Protein AF-Q0CFZ2-F1 (afdb_monomer)

Organism: Aspergillus terreus (strain NIH 2624 / FGSC A1156) (NCBI:txid341663)

Mean predicted aligned error: 13.37 Å

Solvent-accessible surface area (backbone atoms only — not comparable to full-atom values): 23512 Å² total; per-residue (Å²): 111,75,92,44,66,89,36,68,71,41,42,53,51,52,52,50,45,53,40,46,52,30,55,31,36,41,37,20,57,52,35,59,76,44,50,92,50,39,31,81,88,37,45,64,47,29,58,69,23,61,54,40,36,28,55,53,48,44,62,70,30,36,32,71,95,56,59,82,68,48,55,61,64,70,90,85,50,93,62,78,41,57,69,57,46,47,46,63,72,59,57,85,86,73,94,75,72,62,42,49,95,50,64,80,37,67,29,39,50,49,46,51,51,53,39,51,52,37,27,72,74,65,32,64,65,53,24,51,52,52,51,49,53,40,50,38,54,45,62,39,56,44,30,50,36,72,29,62,45,49,70,33,66,56,27,55,40,91,86,77,64,43,60,27,29,34,42,54,39,40,71,63,56,39,53,49,53,64,68,56,72,76,62,95,62,66,41,58,46,71,57,40,69,41,41,48,80,64,82,50,34,67,40,66,88,68,74,90,72,40,80,58,48,52,40,62,71,50,68,80,73,66,51,50,72,68,56,50,49,48,54,42,52,51,49,48,51,58,70,70,42,90,85,57,71,79,74,68,76,79,66,72,68,82,47,46,79,50,77,76,92,79,86,80,83,76,94,78,71,79,90,74,80,62,73,89,76,54,50,66,70,54,34,56,67,51,44,53,61,48,51,52,52,45,51,47,53,53,50,47,51,56,51,53,53,46,67,76,53,70,64,96,59,87,86,86,59,82,99,51,86,76,78,76,79,94,67,97,67,89,76,52,72,74,54,62,56,46,53,61,51,45,52,53,45,51,55,53,46,52,52,39,50,52,46,40,49,53,50,52,53,48,52,52,49,49,50,51,49,54,55,49,69,74,54,81,84,81,90,81,88,83,87,90,83,86,90,82,88,88,81,86,136

Secondary structure (DSSP, 8-state):
--TTTT-HHHHHHHHHHHHHHHHHHHHHHHHHHTGGGB-GGGHHHHHHT-S-SSHHHHHHHB-GGG-S-EE--STT-S--SHHHHHHHHH-SS-SS---TTTTT-HHHHHHHHHHHHHHHHHHHHHHHHHHHHHHHHHHHH--EEE--BTTBSSPBPTTT-PBEEEEEE-HHHHHHHHHH---SSPBPGGGGGGS-SS--EEPPS--TT----B----HHHH--HHHHHHHHHHHHHHHH-SS-------------TT---S----TT----S-GGG--HHHHHHHHHHHHHHHHHHHHHHHHHHHHHS--SSS---SS-PPPPP-------HHHHHHHHHHHHHHHHHHHHHHHHHHHHHHHHHHHHHHHHHH-------------------

Structure (mmCIF, N/CA/C/O backbone):
data_AF-Q0CFZ2-F1
#
_entry.id   AF-Q0CFZ2-F1
#
loop_
_atom_site.group_PDB
_atom_site.id
_atom_site.type_symbol
_atom_site.label_atom_id
_atom_site.label_alt_id
_atom_site.label_comp_id
_atom_site.label_asym_id
_atom_site.label_entity_id
_atom_site.label_seq_id
_atom_site.pdbx_PDB_ins_code
_atom_site.Cartn_x
_atom_site.Cartn_y
_atom_site.Cartn_z
_atom_site.occupancy
_atom_site.B_iso_or_equiv
_atom_site.auth_seq_id
_atom_site.auth_comp_id
_atom_site.auth_asym_id
_atom_site.auth_atom_id
_atom_site.pdbx_PDB_model_num
ATOM 1 N N . MET A 1 1 ? -4.406 -16.311 -16.144 1.00 81.38 1 MET A N 1
ATOM 2 C CA . MET A 1 1 ? -2.931 -16.404 -15.990 1.00 81.38 1 MET A CA 1
ATOM 3 C C . MET A 1 1 ? -2.315 -17.498 -16.857 1.00 81.38 1 MET A C 1
ATOM 5 O O . MET A 1 1 ? -1.377 -17.180 -17.567 1.00 81.38 1 MET A O 1
ATOM 9 N N . THR A 1 2 ? -2.810 -18.742 -16.840 1.00 87.69 2 THR A N 1
ATOM 10 C CA . THR A 1 2 ? -2.217 -19.867 -17.602 1.00 87.69 2 THR A CA 1
ATOM 11 C C . THR A 1 2 ? -2.155 -19.627 -19.114 1.00 87.69 2 THR A C 1
ATOM 13 O O . THR A 1 2 ? -1.119 -19.874 -19.722 1.00 87.69 2 THR A O 1
ATOM 16 N N . GLU A 1 3 ? -3.223 -19.075 -19.702 1.00 89.19 3 GLU A N 1
ATOM 17 C CA . GLU A 1 3 ? -3.295 -18.750 -21.138 1.00 89.19 3 GLU A CA 1
ATOM 18 C C . GLU A 1 3 ? -2.171 -17.804 -21.594 1.00 89.19 3 GLU A C 1
ATOM 20 O O . GLU A 1 3 ? -1.593 -17.987 -22.657 1.00 89.19 3 GLU A O 1
ATOM 25 N N . PHE A 1 4 ? -1.804 -16.836 -20.752 1.00 89.19 4 PHE A N 1
ATOM 26 C CA . PHE A 1 4 ? -0.800 -15.813 -21.060 1.00 89.19 4 PHE A CA 1
ATOM 27 C C . PHE A 1 4 ? 0.574 -16.132 -20.451 1.00 89.19 4 PHE A C 1
ATOM 29 O O . PHE A 1 4 ? 1.389 -15.239 -20.228 1.00 89.19 4 PHE A O 1
ATOM 36 N N . SER A 1 5 ? 0.834 -17.402 -20.124 1.00 86.50 5 SER A N 1
ATOM 37 C CA . SER A 1 5 ? 2.045 -17.818 -19.400 1.00 86.50 5 SER A CA 1
ATOM 38 C C . SER A 1 5 ? 3.347 -17.644 -20.193 1.00 86.50 5 SER A C 1
ATOM 40 O O . SER A 1 5 ? 4.414 -17.598 -19.593 1.00 86.50 5 SER A O 1
ATOM 42 N N . SER A 1 6 ? 3.279 -17.504 -21.515 1.00 85.62 6 SER A N 1
ATOM 43 C CA . SER A 1 6 ? 4.440 -17.268 -22.380 1.00 85.62 6 SER A CA 1
ATOM 44 C C . SER A 1 6 ? 4.692 -15.789 -22.698 1.00 85.62 6 SER A C 1
ATOM 46 O O . SER A 1 6 ? 5.636 -15.484 -23.425 1.00 85.62 6 SER A O 1
ATOM 48 N N . ILE A 1 7 ? 3.865 -14.865 -22.187 1.00 87.88 7 ILE A N 1
ATOM 49 C CA . ILE A 1 7 ? 3.891 -13.443 -22.562 1.00 87.88 7 ILE A CA 1
ATOM 50 C C . ILE A 1 7 ? 4.222 -12.583 -21.331 1.00 87.88 7 ILE A C 1
ATOM 52 O O . ILE A 1 7 ? 3.321 -12.301 -20.534 1.00 87.88 7 ILE A O 1
ATOM 56 N N . PRO A 1 8 ? 5.481 -12.123 -21.174 1.00 86.38 8 PRO A N 1
ATOM 57 C CA . PRO A 1 8 ? 5.925 -11.403 -19.977 1.00 86.38 8 PRO A CA 1
ATOM 58 C C . PRO A 1 8 ? 5.087 -10.163 -19.643 1.00 86.38 8 PRO A C 1
ATOM 60 O O . PRO A 1 8 ? 4.678 -9.985 -18.502 1.00 86.38 8 PRO A O 1
ATOM 63 N N . THR A 1 9 ? 4.719 -9.352 -20.639 1.00 86.25 9 THR A N 1
ATOM 64 C CA . THR A 1 9 ? 3.913 -8.134 -20.425 1.00 86.25 9 THR A CA 1
ATOM 65 C C . THR A 1 9 ? 2.527 -8.433 -19.847 1.00 86.25 9 THR A C 1
ATOM 67 O O . THR A 1 9 ? 2.049 -7.724 -18.961 1.00 86.25 9 THR A O 1
ATOM 70 N N . CYS A 1 10 ? 1.886 -9.517 -20.294 1.00 88.88 10 CYS A N 1
ATOM 71 C CA . CYS A 1 10 ? 0.614 -9.977 -19.736 1.00 88.88 10 CYS A CA 1
ATOM 72 C C . CYS A 1 10 ? 0.790 -10.511 -18.309 1.00 88.88 10 CYS A C 1
ATOM 74 O O . CYS A 1 10 ? -0.066 -10.291 -17.449 1.00 88.88 10 CYS A O 1
ATOM 76 N N . GLN A 1 11 ? 1.898 -11.208 -18.042 1.00 89.12 11 GLN A N 1
ATOM 77 C CA . GLN A 1 11 ? 2.219 -11.690 -16.702 1.00 89.12 11 GLN A CA 1
ATOM 78 C C . GLN A 1 11 ? 2.434 -10.534 -15.728 1.00 89.12 11 GLN A C 1
ATOM 80 O O . GLN A 1 11 ? 1.841 -10.560 -14.651 1.00 89.12 11 GLN A O 1
ATOM 85 N N . ASP A 1 12 ? 3.205 -9.516 -16.107 1.00 89.12 12 ASP A N 1
ATOM 86 C CA . ASP A 1 12 ? 3.462 -8.331 -15.286 1.00 89.12 12 ASP A CA 1
ATOM 87 C C . ASP A 1 12 ? 2.168 -7.582 -14.962 1.00 89.12 12 ASP A C 1
ATOM 89 O O . ASP A 1 12 ? 1.931 -7.206 -13.807 1.00 89.12 12 ASP A O 1
ATOM 93 N N . TYR 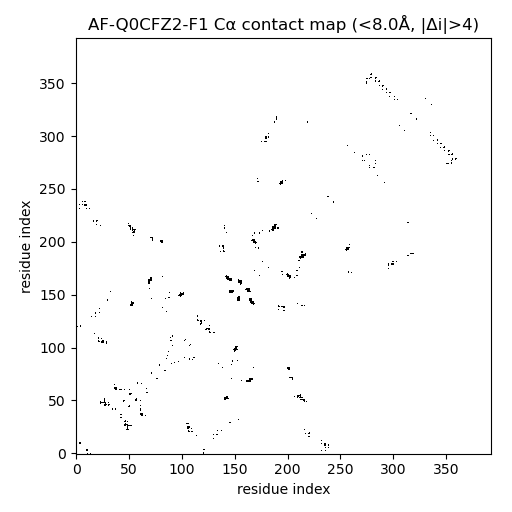A 1 13 ? 1.286 -7.436 -15.955 1.00 90.19 13 TYR A N 1
ATOM 94 C CA . TYR A 1 13 ? -0.022 -6.812 -15.783 1.00 90.19 13 TYR A CA 1
ATOM 95 C C . TYR A 1 13 ? -0.909 -7.594 -14.802 1.00 90.19 13 TYR A C 1
ATOM 97 O O . TYR A 1 13 ? -1.443 -7.028 -13.846 1.00 90.19 13 TYR A O 1
ATOM 105 N N . LEU A 1 14 ? -1.013 -8.917 -14.973 1.00 92.38 14 LEU A N 1
ATOM 106 C CA . LEU A 1 14 ? -1.776 -9.794 -14.075 1.00 92.38 14 LEU A CA 1
ATOM 107 C C . LEU A 1 14 ? -1.190 -9.819 -12.661 1.00 92.38 14 LEU A C 1
ATOM 109 O O . LEU A 1 14 ? -1.921 -9.791 -11.673 1.00 92.38 14 LEU A O 1
ATOM 113 N N . GLN A 1 15 ? 0.134 -9.835 -12.544 1.00 92.38 15 GLN A N 1
ATOM 114 C CA . GLN A 1 15 ? 0.819 -9.738 -11.264 1.00 92.38 15 GLN A CA 1
ATOM 115 C C . GLN A 1 15 ? 0.525 -8.401 -10.572 1.00 92.38 15 GLN A C 1
ATOM 117 O O . GLN A 1 15 ? 0.239 -8.399 -9.370 1.00 92.38 15 GLN A O 1
ATOM 122 N N . LYS A 1 16 ? 0.544 -7.277 -11.310 1.00 92.00 16 LYS A N 1
ATOM 123 C CA . LYS A 1 16 ? 0.131 -5.955 -10.806 1.00 92.00 16 LYS A CA 1
ATOM 124 C C . LYS A 1 16 ? -1.318 -5.993 -10.326 1.00 92.00 16 LYS A C 1
ATOM 126 O O . LYS A 1 16 ? -1.576 -5.559 -9.206 1.00 92.00 16 LYS A O 1
ATOM 131 N N . TYR A 1 17 ? -2.225 -6.576 -11.108 1.00 93.19 17 TYR A N 1
ATOM 132 C CA . TYR A 1 17 ? -3.633 -6.740 -10.737 1.00 93.19 17 TYR A CA 1
ATOM 133 C C . TYR A 1 17 ? -3.782 -7.496 -9.412 1.00 93.19 17 TYR A C 1
ATOM 135 O O . TYR A 1 17 ? -4.397 -6.985 -8.475 1.00 93.19 17 TYR A O 1
ATOM 143 N N . LEU A 1 18 ? -3.124 -8.652 -9.267 1.00 95.31 18 LEU A N 1
ATOM 144 C CA . LEU A 1 18 ? -3.155 -9.439 -8.029 1.00 95.31 18 LEU A CA 1
ATOM 145 C C . LEU A 1 18 ? -2.596 -8.671 -6.823 1.00 95.31 18 LEU A C 1
ATOM 147 O O . LEU A 1 18 ? -3.160 -8.769 -5.730 1.00 95.31 18 LEU A O 1
ATOM 151 N N . ARG A 1 19 ? -1.523 -7.880 -6.998 1.00 95.56 19 ARG A N 1
ATOM 152 C CA . ARG A 1 19 ? -0.994 -7.026 -5.917 1.00 95.56 19 ARG A CA 1
ATOM 153 C C . ARG A 1 19 ? -2.050 -6.031 -5.450 1.00 95.56 19 ARG A C 1
ATOM 155 O O . ARG A 1 19 ? -2.317 -5.941 -4.254 1.00 95.56 19 ARG A O 1
ATOM 162 N N . GLN A 1 20 ? -2.677 -5.317 -6.380 1.00 94.62 20 GLN A N 1
ATOM 163 C CA . GLN A 1 20 ? -3.669 -4.296 -6.042 1.00 94.62 20 GLN A CA 1
ATOM 164 C C . GLN A 1 20 ? -4.926 -4.900 -5.422 1.00 94.62 20 GLN A C 1
ATOM 166 O O . GLN A 1 20 ? -5.458 -4.354 -4.454 1.00 94.62 20 GLN A O 1
ATOM 171 N N . LEU A 1 21 ? -5.335 -6.081 -5.890 1.00 95.44 21 LEU A N 1
ATOM 172 C CA . LEU A 1 21 ? -6.448 -6.822 -5.312 1.00 95.44 21 LEU A CA 1
ATOM 173 C C . LEU A 1 21 ? -6.163 -7.199 -3.848 1.00 95.44 21 LEU A C 1
ATOM 175 O O . LEU A 1 21 ? -7.014 -6.990 -2.981 1.00 95.44 21 LEU A O 1
ATOM 179 N N . CYS A 1 22 ? -4.944 -7.665 -3.547 1.00 97.69 22 CYS A N 1
ATOM 180 C CA . CYS A 1 22 ? -4.500 -7.941 -2.177 1.00 97.69 22 CYS A CA 1
ATOM 181 C C . CYS A 1 22 ? -4.529 -6.685 -1.292 1.00 97.69 22 CYS A C 1
ATOM 183 O O . CYS A 1 22 ? -5.048 -6.729 -0.176 1.00 97.69 22 CYS A O 1
ATOM 185 N N . LEU A 1 23 ? -4.000 -5.559 -1.782 1.00 97.19 23 LEU A N 1
ATOM 186 C CA . LEU A 1 23 ? -3.967 -4.301 -1.029 1.00 97.19 23 LEU A CA 1
ATOM 187 C C . LEU A 1 23 ? -5.379 -3.746 -0.780 1.00 97.19 23 LEU A C 1
ATOM 189 O O . LEU A 1 23 ? -5.673 -3.299 0.328 1.00 97.19 23 LEU A O 1
ATOM 193 N N . ARG A 1 24 ? -6.287 -3.830 -1.763 1.00 96.94 24 ARG A N 1
ATOM 194 C CA . ARG A 1 24 ? -7.701 -3.457 -1.585 1.00 96.94 24 ARG A CA 1
ATOM 195 C C . ARG A 1 24 ? -8.378 -4.344 -0.551 1.00 96.94 24 ARG A C 1
ATOM 197 O O . ARG A 1 24 ? -9.013 -3.820 0.361 1.00 96.94 24 ARG A O 1
ATOM 204 N N . ALA A 1 25 ? -8.210 -5.664 -0.641 1.00 97.62 25 ALA A N 1
ATOM 205 C CA . ALA A 1 25 ? -8.757 -6.594 0.344 1.00 97.62 25 ALA A CA 1
ATOM 206 C C . ALA A 1 25 ? -8.247 -6.289 1.763 1.00 97.62 25 ALA A C 1
ATOM 208 O O . ALA A 1 25 ? -9.030 -6.297 2.712 1.00 97.62 25 ALA A O 1
ATOM 209 N N . PHE A 1 26 ? -6.964 -5.940 1.907 1.00 98.31 26 PHE A N 1
ATOM 210 C CA . PHE A 1 26 ? -6.392 -5.538 3.191 1.00 98.31 26 PHE A CA 1
ATOM 211 C C . PHE A 1 26 ? -7.090 -4.302 3.767 1.00 98.31 26 PHE A C 1
ATOM 213 O O . PHE A 1 26 ? -7.519 -4.325 4.922 1.00 98.31 26 PHE A O 1
ATOM 220 N N . ARG A 1 27 ? -7.282 -3.251 2.958 1.00 98.00 27 ARG A N 1
ATOM 221 C CA . ARG A 1 27 ? -8.020 -2.049 3.382 1.00 98.00 27 ARG A CA 1
ATOM 222 C C . ARG A 1 27 ? -9.447 -2.386 3.810 1.00 98.00 27 ARG A C 1
ATOM 224 O O . ARG A 1 27 ? -9.864 -1.953 4.882 1.00 98.00 27 ARG A O 1
ATOM 231 N N . LYS A 1 28 ? -10.166 -3.216 3.043 1.00 97.94 28 LYS A N 1
ATOM 232 C CA . LYS A 1 28 ? -11.524 -3.675 3.396 1.00 97.94 28 LYS A CA 1
ATOM 233 C C . LYS A 1 28 ? -11.557 -4.346 4.769 1.00 97.94 28 LYS A C 1
ATOM 235 O O . LYS A 1 28 ? -12.427 -4.035 5.581 1.00 97.94 28 LYS A O 1
ATOM 240 N N . ASP A 1 29 ? -10.602 -5.228 5.054 1.00 98.19 29 ASP A N 1
ATOM 241 C CA . ASP A 1 29 ? -10.537 -5.941 6.333 1.00 98.19 29 ASP A CA 1
ATOM 242 C C . ASP A 1 29 ? -10.170 -5.020 7.510 1.00 98.19 29 ASP A C 1
ATOM 244 O O . ASP A 1 29 ? -10.688 -5.209 8.617 1.00 98.19 29 ASP A O 1
ATOM 248 N N . VAL A 1 30 ? -9.336 -3.996 7.284 1.00 98.00 30 VAL A N 1
ATOM 249 C CA . VAL A 1 30 ? -9.064 -2.925 8.262 1.00 98.00 30 VAL A CA 1
ATOM 250 C C . VAL A 1 30 ? -10.327 -2.117 8.543 1.00 98.00 30 VAL A C 1
ATOM 252 O O . VAL A 1 30 ? -10.740 -2.018 9.699 1.00 98.00 30 VAL A O 1
ATOM 255 N N . PHE A 1 31 ? -10.992 -1.596 7.511 1.00 98.06 31 PHE A N 1
ATOM 256 C CA . PHE A 1 31 ? -12.196 -0.780 7.680 1.00 98.06 31 PHE A CA 1
ATOM 257 C C . PHE A 1 31 ? -13.374 -1.557 8.262 1.00 98.06 31 PHE A C 1
ATOM 259 O O . PHE A 1 31 ? -14.116 -1.0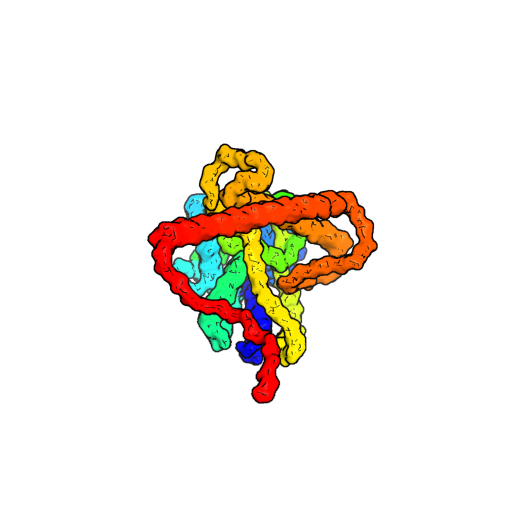21 9.083 1.00 98.06 31 PHE A O 1
ATOM 266 N N . THR A 1 32 ? -13.500 -2.844 7.939 1.00 97.44 32 THR A N 1
ATOM 267 C CA . THR A 1 32 ? -14.491 -3.729 8.563 1.00 97.44 32 THR A CA 1
ATOM 268 C C . THR A 1 32 ? -14.277 -3.818 10.076 1.00 97.44 32 THR A C 1
ATOM 270 O O . THR A 1 32 ? -15.237 -3.733 10.843 1.00 97.44 32 THR A O 1
ATOM 273 N N . GLN A 1 33 ? -13.021 -3.909 10.531 1.00 96.31 33 GLN A N 1
ATOM 274 C CA . GLN A 1 33 ? -12.681 -3.991 11.955 1.00 96.31 33 GLN A CA 1
ATOM 275 C C . GLN A 1 33 ? -13.050 -2.720 12.736 1.00 96.31 33 GLN A C 1
ATOM 277 O O . GLN A 1 33 ? -13.393 -2.792 13.921 1.00 96.31 33 GLN A O 1
ATOM 282 N N . ILE A 1 34 ? -12.978 -1.562 12.080 1.00 96.31 34 ILE A N 1
ATOM 283 C CA . ILE A 1 34 ? -13.247 -0.251 12.678 1.00 96.31 34 ILE A CA 1
ATOM 284 C C . ILE A 1 34 ? -14.574 0.355 12.223 1.00 96.31 34 ILE A C 1
ATOM 286 O O . ILE A 1 34 ? -14.806 1.523 12.507 1.00 96.31 34 ILE A O 1
ATOM 290 N N . LYS A 1 35 ? -15.464 -0.409 11.572 1.00 97.25 35 LYS A N 1
ATOM 291 C CA . LYS A 1 35 ? -16.709 0.095 10.959 1.00 97.25 35 LYS A CA 1
ATOM 292 C C . LYS A 1 35 ? -17.513 1.015 11.883 1.00 97.25 35 LYS A C 1
ATOM 294 O O . LYS A 1 35 ? -17.995 2.054 11.454 1.00 97.25 35 LYS A O 1
ATOM 299 N N . ARG A 1 36 ? -17.612 0.658 13.169 1.00 96.12 36 ARG A N 1
ATOM 300 C CA . ARG A 1 36 ? -18.329 1.434 14.200 1.00 96.12 36 ARG A CA 1
ATOM 301 C C . ARG A 1 36 ? -17.721 2.809 14.514 1.00 96.12 36 ARG A C 1
ATOM 303 O O . ARG A 1 36 ? -18.382 3.617 15.146 1.00 96.12 36 ARG A O 1
ATOM 310 N N . LEU A 1 37 ? -16.459 3.030 14.147 1.00 96.38 37 LEU A N 1
ATOM 311 C CA . LEU A 1 37 ? -15.714 4.270 14.383 1.00 96.38 37 LEU A CA 1
ATOM 312 C C . LEU A 1 37 ? -15.805 5.236 13.192 1.00 96.38 37 LEU A C 1
ATOM 314 O O . LEU A 1 37 ? -15.321 6.363 13.285 1.00 96.38 37 LEU A O 1
ATOM 318 N N . LEU A 1 38 ? -16.370 4.784 12.068 1.00 97.50 38 LEU A N 1
ATOM 319 C CA . LEU A 1 38 ? -16.457 5.546 10.828 1.00 97.50 38 LEU A CA 1
ATOM 320 C C . LEU A 1 38 ? -17.650 6.502 10.843 1.00 97.50 38 LEU A C 1
ATOM 322 O O . LEU A 1 38 ? -18.681 6.235 11.470 1.00 97.50 38 LEU A O 1
ATOM 326 N N . LYS A 1 39 ? -17.518 7.611 10.117 1.00 97.62 39 LYS A N 1
ATOM 327 C CA . LYS A 1 39 ? -18.650 8.479 9.799 1.00 97.62 39 LYS A CA 1
ATOM 328 C C . LYS A 1 39 ? -19.584 7.775 8.804 1.00 97.62 39 LYS A C 1
ATOM 330 O O . LYS A 1 39 ? -19.067 7.083 7.920 1.00 97.62 39 LYS A O 1
ATOM 335 N N . PRO A 1 40 ? -20.916 7.934 8.908 1.00 96.81 40 PRO A N 1
ATOM 336 C CA . PRO A 1 40 ? -21.873 7.257 8.029 1.00 96.81 40 PRO A CA 1
ATOM 337 C C . PRO A 1 40 ? -21.571 7.421 6.533 1.00 96.81 40 PRO A C 1
ATOM 339 O O . PRO A 1 40 ? -21.578 6.437 5.795 1.00 96.81 40 PRO A O 1
ATOM 342 N N . GLU A 1 41 ? -21.212 8.631 6.105 1.00 97.00 41 GLU A N 1
ATOM 343 C CA . GLU A 1 41 ? -20.895 8.980 4.717 1.00 97.00 41 GLU A CA 1
ATOM 344 C C . GLU A 1 41 ? -19.632 8.289 4.183 1.00 97.00 41 GLU A C 1
ATOM 346 O O . GLU A 1 41 ? -19.494 8.080 2.982 1.00 97.00 41 GLU A O 1
ATOM 351 N N . SER A 1 42 ? -18.717 7.886 5.068 1.00 96.56 42 SER A N 1
ATOM 352 C CA . SER A 1 42 ? -17.458 7.233 4.693 1.00 96.56 42 SER A CA 1
ATOM 353 C C . SER A 1 42 ? -17.554 5.707 4.671 1.00 96.56 42 SER A C 1
ATOM 355 O O . SER A 1 42 ? -16.664 5.052 4.134 1.00 96.56 42 SER A O 1
ATOM 357 N N . VAL A 1 43 ? -18.614 5.112 5.240 1.00 97.00 43 VAL A N 1
ATOM 358 C CA . VAL A 1 43 ? -18.729 3.650 5.403 1.00 97.00 43 VAL A CA 1
ATOM 359 C C . VAL A 1 43 ? -18.670 2.920 4.062 1.00 97.00 43 VAL A C 1
ATOM 361 O O . VAL A 1 43 ? -17.978 1.909 3.969 1.00 97.00 43 VAL A O 1
ATOM 364 N N . SER A 1 44 ? -19.367 3.415 3.035 1.00 97.25 44 SER A N 1
ATOM 365 C CA . SER A 1 44 ? -19.426 2.744 1.728 1.00 97.25 44 SER A CA 1
ATOM 366 C C . SER A 1 44 ? -18.035 2.632 1.092 1.00 97.25 44 SER A C 1
ATOM 368 O O . SER A 1 44 ? -17.526 1.525 0.908 1.00 97.25 44 SER A O 1
ATOM 370 N N . ALA A 1 45 ? -17.365 3.770 0.886 1.00 95.56 45 ALA A N 1
ATOM 371 C CA . ALA A 1 45 ? -16.021 3.828 0.309 1.00 95.56 45 ALA A CA 1
ATOM 372 C C . ALA A 1 45 ? -14.983 3.072 1.164 1.00 95.56 45 ALA A C 1
ATOM 374 O O . ALA A 1 45 ? -14.119 2.355 0.651 1.00 95.56 45 ALA A O 1
ATOM 375 N N . ALA A 1 46 ? -15.084 3.164 2.495 1.00 96.62 46 ALA A N 1
ATOM 376 C CA . ALA A 1 46 ? -14.209 2.443 3.418 1.00 96.62 46 ALA A CA 1
ATOM 377 C C . ALA A 1 46 ? -14.333 0.919 3.254 1.00 96.62 46 ALA A C 1
ATOM 379 O O . ALA A 1 46 ? -13.333 0.213 3.110 1.00 96.62 46 ALA A O 1
ATOM 380 N N . LEU A 1 47 ? -15.564 0.399 3.233 1.00 97.00 47 LEU A N 1
ATOM 381 C CA . LEU A 1 47 ? -15.831 -1.033 3.078 1.00 97.00 47 LEU A CA 1
ATOM 382 C C . LEU A 1 47 ? -15.601 -1.534 1.645 1.00 97.00 47 LEU A C 1
ATOM 384 O O . LEU A 1 47 ? -15.400 -2.734 1.452 1.00 97.00 47 LEU A O 1
ATOM 388 N N . ALA A 1 48 ? -15.564 -0.639 0.657 1.00 95.25 48 ALA A N 1
ATOM 389 C CA . ALA A 1 48 ? -15.099 -0.928 -0.696 1.00 95.25 48 ALA A CA 1
ATOM 390 C C . ALA A 1 48 ? -13.561 -0.981 -0.804 1.00 95.25 48 ALA A C 1
ATOM 392 O O . ALA A 1 48 ? -13.033 -1.497 -1.792 1.00 95.25 48 ALA A O 1
ATOM 393 N N . GLY A 1 49 ? -12.826 -0.527 0.220 1.00 95.19 49 GLY A N 1
ATOM 394 C CA . GLY A 1 49 ? -11.362 -0.454 0.213 1.00 95.19 49 GLY A CA 1
ATOM 395 C C . GLY A 1 49 ? -10.826 0.696 -0.644 1.00 95.19 49 GLY A C 1
ATOM 396 O O . GLY A 1 49 ? -9.704 0.606 -1.156 1.00 95.19 49 GLY A O 1
ATOM 397 N N . GLU A 1 50 ? -11.634 1.741 -0.821 1.00 93.62 50 GLU A N 1
ATOM 398 C CA . GLU A 1 50 ? -11.323 2.923 -1.630 1.00 93.62 50 GLU A CA 1
ATOM 399 C C . GLU A 1 50 ? -10.579 3.995 -0.842 1.00 93.62 50 GLU A C 1
ATOM 401 O O . GLU A 1 50 ? -9.742 4.697 -1.398 1.00 93.62 50 GLU A O 1
ATOM 406 N N . ILE A 1 51 ? -10.821 4.068 0.468 1.00 94.31 51 ILE A N 1
ATOM 407 C CA . ILE A 1 51 ? -10.152 5.035 1.337 1.00 94.31 51 ILE A CA 1
ATOM 408 C C . ILE A 1 51 ? -8.695 4.591 1.585 1.00 94.31 51 ILE A C 1
ATOM 410 O O . ILE A 1 51 ? -8.476 3.471 2.057 1.00 94.31 51 ILE A O 1
ATOM 414 N N . PRO A 1 52 ? -7.687 5.438 1.306 1.00 93.75 52 PRO A N 1
ATOM 415 C CA . PRO A 1 52 ? -6.292 5.152 1.631 1.00 93.75 52 PRO A CA 1
ATOM 416 C C . PRO A 1 52 ? -6.058 5.005 3.142 1.00 93.75 52 PRO A C 1
ATOM 418 O O . PRO A 1 52 ? -6.723 5.639 3.962 1.00 93.75 52 PRO A O 1
ATOM 421 N N . LEU A 1 53 ? -5.051 4.216 3.531 1.00 94.44 53 LEU A N 1
ATOM 422 C CA . LEU A 1 53 ? -4.606 4.128 4.929 1.00 94.44 53 LEU A CA 1
ATOM 423 C C . LEU A 1 53 ? -3.466 5.115 5.218 1.00 94.44 53 LEU A C 1
ATOM 425 O O . LEU A 1 53 ? -2.370 4.733 5.633 1.00 94.44 53 LEU A O 1
ATOM 429 N N . CYS A 1 54 ? -3.737 6.397 4.999 1.00 90.94 54 CYS A N 1
ATOM 430 C CA . CYS A 1 54 ? -2.914 7.515 5.455 1.00 90.94 54 CYS A CA 1
ATOM 431 C C . CYS A 1 54 ? -3.675 8.338 6.504 1.00 90.94 54 CYS A C 1
ATOM 433 O O . CYS A 1 54 ? -4.880 8.153 6.710 1.00 90.94 54 CYS A O 1
ATOM 435 N N . TRP A 1 55 ? -2.975 9.244 7.190 1.00 90.38 55 TRP A N 1
ATOM 436 C CA . TRP A 1 55 ? -3.591 10.046 8.243 1.00 90.38 55 TRP A CA 1
ATOM 437 C C . TRP A 1 55 ? -4.721 10.961 7.732 1.00 90.38 55 TRP A C 1
ATOM 439 O O . TRP A 1 55 ? -5.810 10.876 8.301 1.00 90.38 55 TRP A O 1
ATOM 449 N N . PRO A 1 56 ? -4.564 11.757 6.655 1.00 90.50 56 PRO A N 1
ATOM 450 C CA . PRO A 1 56 ? -5.621 12.660 6.201 1.00 90.50 56 PRO A CA 1
ATOM 451 C C . PRO A 1 56 ? -6.891 11.914 5.788 1.00 90.50 56 PRO A C 1
ATOM 453 O O . PRO A 1 56 ? -7.991 12.304 6.183 1.00 90.50 56 PRO A O 1
ATOM 456 N N . SER A 1 57 ? -6.755 10.784 5.085 1.00 92.31 57 SER A N 1
ATOM 457 C CA . SER A 1 57 ? -7.895 9.941 4.711 1.00 92.31 57 SER A CA 1
ATOM 458 C C . SER A 1 57 ? -8.585 9.310 5.920 1.00 92.31 57 SER A C 1
ATOM 460 O O . SER A 1 57 ? -9.813 9.335 6.004 1.00 92.31 57 SER A O 1
ATOM 462 N N . LEU A 1 58 ? -7.830 8.802 6.902 1.00 92.69 58 LEU A N 1
ATOM 463 C CA . LEU A 1 58 ? -8.424 8.276 8.136 1.00 92.69 58 LEU A CA 1
ATOM 464 C C . LEU A 1 58 ? -9.093 9.367 8.971 1.00 92.69 58 LEU A C 1
ATOM 466 O O . LEU A 1 58 ? -10.190 9.145 9.476 1.00 92.69 58 LEU A O 1
ATOM 470 N N . LYS A 1 59 ? -8.481 10.548 9.088 1.00 92.88 59 LYS A N 1
ATOM 471 C CA . LYS A 1 59 ? -9.071 11.717 9.754 1.00 92.88 59 LYS A CA 1
ATOM 472 C C . LYS A 1 59 ? -10.389 12.124 9.089 1.00 92.88 59 LYS A C 1
ATOM 474 O O . LYS A 1 59 ? -11.345 12.464 9.783 1.00 92.88 59 LYS A O 1
ATOM 479 N N . GLY A 1 60 ? -10.449 12.064 7.757 1.00 93.00 60 GLY A N 1
ATOM 480 C CA . GLY A 1 60 ? -11.666 12.295 6.983 1.00 93.00 60 GLY A CA 1
ATOM 481 C C . GLY A 1 60 ? -12.755 11.254 7.257 1.00 93.00 60 GLY A C 1
ATOM 482 O O . GLY A 1 60 ? -13.918 11.629 7.403 1.00 93.00 60 GLY A O 1
ATOM 483 N N . ALA A 1 61 ? -12.370 9.981 7.396 1.00 95.75 61 ALA A N 1
ATOM 484 C CA . ALA A 1 61 ? -13.285 8.848 7.527 1.00 95.75 61 ALA A CA 1
ATOM 485 C C . ALA A 1 61 ? -13.778 8.557 8.958 1.00 95.75 61 ALA A C 1
ATOM 487 O O . ALA A 1 61 ? -14.856 7.987 9.133 1.00 95.75 61 ALA A O 1
ATOM 488 N N . LEU A 1 62 ? -12.996 8.893 9.988 1.00 96.12 62 LEU A N 1
ATOM 489 C CA . LEU A 1 62 ? -13.305 8.617 11.397 1.00 96.12 62 LEU A CA 1
ATOM 490 C C . LEU A 1 62 ? -14.223 9.680 12.011 1.00 96.12 62 LEU A C 1
ATOM 492 O O . LEU A 1 62 ? -14.100 10.870 11.729 1.00 96.12 62 LEU A O 1
ATOM 496 N N . GLN A 1 63 ? -15.111 9.268 12.916 1.00 96.06 63 GLN A N 1
ATOM 497 C CA . GLN A 1 63 ? -15.906 10.200 13.724 1.00 96.06 63 GLN A CA 1
ATOM 498 C C . GLN A 1 63 ? -14.998 11.089 14.586 1.00 96.06 63 GLN A C 1
ATOM 500 O O . GLN A 1 63 ? -13.982 10.622 15.100 1.00 96.06 63 GLN A O 1
ATOM 505 N N . THR A 1 64 ? -15.395 12.345 14.819 1.00 94.12 64 THR A N 1
ATOM 506 C CA . THR A 1 64 ? -14.593 13.342 15.557 1.00 94.12 64 THR A CA 1
ATOM 507 C C . THR A 1 64 ? -14.127 12.841 16.927 1.00 94.12 64 THR A C 1
ATOM 509 O O . THR A 1 64 ? -12.972 13.023 17.288 1.00 94.12 64 THR A O 1
ATOM 512 N N . GLN A 1 65 ? -14.986 12.126 17.657 1.00 91.88 65 GLN A N 1
ATOM 513 C CA . GLN A 1 65 ? -14.684 11.541 18.973 1.00 91.88 65 GLN A CA 1
ATOM 514 C C . GLN A 1 65 ? -13.616 10.427 18.958 1.00 91.88 65 GLN A C 1
ATOM 516 O O . GLN A 1 65 ? -13.138 9.998 20.007 1.00 91.88 65 GLN A O 1
ATOM 521 N N . HIS A 1 66 ? -13.269 9.912 17.778 1.00 91.19 66 HIS A N 1
ATOM 522 C CA . HIS A 1 66 ? -12.241 8.891 17.575 1.00 91.19 66 HIS A CA 1
ATOM 523 C C . HIS A 1 66 ? -10.963 9.464 16.940 1.00 91.19 66 HIS A C 1
ATOM 525 O O . HIS A 1 66 ? -10.061 8.698 16.596 1.00 91.19 66 HIS A O 1
ATOM 531 N N . CYS A 1 67 ? -10.877 10.793 16.818 1.00 89.69 67 CYS A N 1
ATOM 532 C CA . CYS A 1 67 ? -9.723 11.522 16.309 1.00 89.69 67 CYS A CA 1
ATOM 533 C C . CYS A 1 67 ? -9.036 12.334 17.432 1.00 89.69 67 CYS A C 1
ATOM 535 O O . CYS A 1 67 ? -9.725 13.038 18.167 1.00 89.69 67 CYS A O 1
ATOM 537 N N . PRO A 1 68 ? -7.691 12.310 17.532 1.00 87.69 68 PRO A N 1
ATOM 538 C CA . PRO A 1 68 ? -6.784 11.437 16.790 1.00 87.69 68 PRO A CA 1
ATOM 539 C C . PRO A 1 68 ? -6.877 9.971 17.265 1.00 87.69 68 PRO A C 1
ATOM 541 O O . PRO A 1 68 ? -7.222 9.709 18.420 1.00 87.69 68 PRO A O 1
ATOM 544 N N . PRO A 1 69 ? -6.572 8.996 16.391 1.00 89.62 69 PRO A N 1
ATOM 545 C CA . PRO A 1 69 ? -6.523 7.593 16.769 1.00 89.62 69 PRO A CA 1
ATOM 546 C C . PRO A 1 69 ? -5.365 7.321 17.736 1.00 89.62 69 PRO A C 1
ATOM 548 O O . PRO A 1 69 ? -4.338 7.997 17.719 1.00 89.62 69 PRO A O 1
ATOM 551 N N . TYR A 1 70 ? -5.502 6.275 18.550 1.00 91.44 70 TYR A N 1
ATOM 552 C CA . TYR A 1 70 ? -4.457 5.880 19.489 1.00 91.44 70 TYR A CA 1
ATOM 553 C C . TYR A 1 70 ? -3.271 5.236 18.756 1.00 91.44 70 TYR A C 1
ATOM 555 O O . TYR A 1 70 ? -3.398 4.143 18.194 1.00 91.44 70 TYR A O 1
ATOM 563 N N . ILE A 1 71 ? -2.108 5.891 18.787 1.00 91.88 71 ILE A N 1
ATOM 564 C CA . ILE A 1 71 ? -0.884 5.415 18.132 1.00 91.88 71 ILE A CA 1
ATOM 565 C C . ILE A 1 71 ? -0.057 4.566 19.098 1.00 91.88 71 ILE A C 1
ATOM 567 O O . ILE A 1 71 ? 0.278 4.981 20.209 1.00 91.88 71 ILE A O 1
ATOM 571 N N . ALA A 1 72 ? 0.296 3.360 18.659 1.00 90.69 72 ALA A N 1
ATOM 572 C CA . ALA A 1 72 ? 1.216 2.484 19.359 1.00 90.69 72 ALA A CA 1
ATOM 573 C C . ALA A 1 72 ? 2.580 3.172 19.483 1.00 90.69 72 ALA A C 1
ATOM 575 O O . ALA A 1 72 ? 3.236 3.452 18.484 1.00 90.69 72 ALA A O 1
ATOM 576 N N . SER A 1 73 ? 2.994 3.436 20.719 1.00 87.12 73 SER A N 1
ATOM 577 C CA . SER A 1 73 ? 4.229 4.151 21.031 1.00 87.12 73 SER A CA 1
ATOM 578 C C . SER A 1 73 ? 4.918 3.563 22.268 1.00 87.12 73 SER A C 1
ATOM 580 O O . SER A 1 73 ? 4.341 2.776 23.026 1.00 87.12 73 SER A O 1
ATOM 582 N N . GLY A 1 74 ? 6.191 3.919 22.453 1.00 81.50 74 GLY A N 1
ATOM 583 C CA . GLY A 1 74 ? 6.975 3.588 23.640 1.00 81.50 74 GLY A CA 1
ATOM 584 C C . GLY A 1 74 ? 7.892 2.364 23.524 1.00 81.50 74 GLY A C 1
ATOM 585 O O . GLY A 1 74 ? 7.879 1.566 22.579 1.00 81.50 74 GLY A O 1
ATOM 586 N N . ASN A 1 75 ? 8.729 2.196 24.547 1.00 78.31 75 ASN A N 1
ATOM 587 C CA . ASN A 1 75 ? 9.809 1.206 24.533 1.00 78.31 75 ASN A CA 1
ATOM 588 C C . ASN A 1 75 ? 9.305 -0.243 24.559 1.00 78.31 75 ASN A C 1
ATOM 590 O O . ASN A 1 75 ? 9.955 -1.111 23.985 1.00 78.31 75 ASN A O 1
ATOM 594 N N . ARG A 1 76 ? 8.105 -0.495 25.095 1.00 79.19 76 ARG A N 1
ATOM 595 C CA . ARG A 1 76 ? 7.507 -1.837 25.235 1.00 79.19 76 ARG A CA 1
ATOM 596 C C . ARG A 1 76 ? 6.725 -2.331 24.008 1.00 79.19 76 ARG A C 1
ATOM 598 O O . ARG A 1 76 ? 6.024 -3.338 24.095 1.00 79.19 76 ARG A O 1
ATOM 605 N N . MET A 1 77 ? 6.790 -1.634 22.873 1.00 86.56 77 MET A N 1
ATOM 606 C CA . MET A 1 77 ? 6.186 -2.126 21.631 1.00 86.56 77 MET A CA 1
ATOM 607 C C . MET A 1 77 ? 6.854 -3.431 21.179 1.00 86.56 77 MET A C 1
ATOM 609 O O . MET A 1 77 ? 8.078 -3.513 21.123 1.00 86.56 77 MET A O 1
ATOM 613 N N . ALA A 1 78 ? 6.044 -4.432 20.827 1.00 83.94 78 ALA A N 1
ATOM 614 C CA . ALA A 1 78 ? 6.517 -5.725 20.329 1.00 83.94 78 ALA A CA 1
ATOM 615 C C . ALA A 1 78 ? 7.100 -5.619 18.912 1.00 83.94 78 ALA A C 1
ATOM 617 O O . ALA A 1 78 ? 7.973 -6.390 18.525 1.00 83.94 78 ALA A O 1
ATOM 618 N N . VAL A 1 79 ? 6.617 -4.647 18.140 1.00 89.06 79 VAL A N 1
ATOM 619 C CA . VAL A 1 79 ? 7.096 -4.352 16.793 1.00 89.06 79 VAL A CA 1
ATOM 620 C C . VAL A 1 79 ? 7.903 -3.060 16.851 1.00 89.06 79 VAL A C 1
ATOM 622 O O . VAL A 1 79 ? 7.483 -2.092 17.479 1.00 89.06 79 VAL A O 1
ATOM 625 N N . LYS A 1 80 ? 9.081 -3.049 16.224 1.00 86.06 80 LYS A N 1
ATOM 626 C CA . LYS A 1 80 ? 9.962 -1.868 16.135 1.00 86.06 80 LYS A CA 1
ATOM 627 C C . LYS A 1 80 ? 10.266 -1.446 14.703 1.00 86.06 80 LYS A C 1
ATOM 629 O O . LYS A 1 80 ? 10.787 -0.363 14.489 1.00 86.06 80 LYS A O 1
ATOM 634 N N . HIS A 1 81 ? 9.929 -2.291 13.735 1.00 89.56 81 HIS A N 1
ATOM 635 C CA . HIS A 1 81 ? 10.296 -2.102 12.342 1.00 89.56 81 HIS A CA 1
ATOM 636 C C . HIS A 1 81 ? 9.156 -2.549 11.425 1.00 89.56 81 HIS A C 1
ATOM 638 O O . HIS A 1 81 ? 8.524 -3.578 11.685 1.00 89.56 81 HIS A O 1
ATOM 644 N N . ILE A 1 82 ? 8.941 -1.827 10.321 1.00 91.94 82 ILE A N 1
ATOM 645 C CA . ILE A 1 82 ? 7.851 -2.096 9.371 1.00 91.94 82 ILE A CA 1
ATOM 646 C C . ILE A 1 82 ? 7.902 -3.520 8.805 1.00 91.94 82 ILE A C 1
ATOM 648 O O . ILE A 1 82 ? 6.883 -4.188 8.720 1.00 91.94 82 ILE A O 1
ATOM 652 N N . ASN A 1 83 ? 9.096 -4.042 8.513 1.00 92.00 83 ASN A N 1
ATOM 653 C CA . ASN A 1 83 ? 9.283 -5.431 8.073 1.00 92.00 83 ASN A CA 1
ATOM 654 C C . ASN A 1 83 ? 8.701 -6.456 9.056 1.00 92.00 83 ASN A C 1
ATOM 656 O O . ASN A 1 83 ? 8.118 -7.448 8.633 1.00 92.00 83 ASN A O 1
ATOM 660 N N . VAL A 1 84 ? 8.838 -6.217 10.363 1.00 93.06 84 VAL A N 1
ATOM 661 C CA . VAL A 1 84 ? 8.285 -7.107 11.391 1.00 93.06 84 VAL A CA 1
ATOM 662 C C . VAL A 1 84 ? 6.759 -7.001 11.409 1.00 93.06 84 VAL A C 1
ATOM 664 O O . VAL A 1 84 ? 6.084 -8.026 11.496 1.00 93.06 84 VAL A O 1
ATOM 667 N N . LEU A 1 85 ? 6.218 -5.785 11.258 1.00 94.69 85 LEU A N 1
ATOM 668 C CA . LEU A 1 85 ? 4.777 -5.568 11.129 1.00 94.69 85 LEU A CA 1
ATOM 669 C C . LEU A 1 85 ? 4.212 -6.264 9.889 1.00 94.69 85 LEU A C 1
ATOM 671 O O . LEU A 1 85 ? 3.206 -6.959 9.985 1.00 94.69 85 LEU A O 1
ATOM 675 N N . PHE A 1 86 ? 4.879 -6.113 8.743 1.00 95.38 86 PHE A N 1
ATOM 676 C CA . PHE A 1 86 ? 4.502 -6.756 7.491 1.00 95.38 86 PHE A CA 1
ATOM 677 C C . PHE A 1 86 ? 4.459 -8.273 7.659 1.00 95.38 86 PHE A C 1
ATOM 679 O O . PHE A 1 86 ? 3.448 -8.888 7.331 1.00 95.38 86 PHE A O 1
ATOM 686 N N . THR A 1 87 ? 5.501 -8.874 8.246 1.00 94.94 87 THR A N 1
ATOM 687 C CA . THR A 1 87 ? 5.511 -10.311 8.539 1.00 94.94 87 THR A CA 1
ATOM 688 C C . THR A 1 87 ? 4.310 -10.702 9.393 1.00 94.94 87 THR A C 1
ATOM 690 O O . THR A 1 87 ? 3.589 -11.635 9.050 1.00 94.94 87 THR A O 1
ATOM 693 N N . TRP A 1 88 ? 4.022 -9.968 10.469 1.00 95.00 88 TRP A N 1
ATOM 694 C CA . TRP A 1 88 ? 2.873 -10.274 11.319 1.00 95.00 88 TRP A CA 1
ATOM 695 C C . TRP A 1 88 ? 1.546 -10.163 10.555 1.00 95.00 88 TRP A C 1
ATOM 697 O O . TRP A 1 88 ? 0.716 -11.063 10.642 1.00 95.00 88 TRP A O 1
ATOM 707 N N . LEU A 1 89 ? 1.344 -9.120 9.753 1.00 96.44 89 LEU A N 1
ATOM 708 C CA . LEU A 1 89 ? 0.091 -8.912 9.028 1.00 96.44 89 LEU A CA 1
ATOM 709 C C . LEU A 1 89 ? -0.087 -9.887 7.855 1.00 96.44 89 LEU A C 1
ATOM 711 O O . LEU A 1 89 ? -1.184 -10.408 7.670 1.00 96.44 89 LEU A O 1
ATOM 715 N N . TRP A 1 90 ? 0.954 -10.190 7.087 1.00 96.38 90 TRP A N 1
ATOM 716 C CA . TRP A 1 90 ? 0.819 -10.869 5.792 1.00 96.38 90 TRP A CA 1
ATOM 717 C C . TRP A 1 90 ? 1.287 -12.322 5.798 1.00 96.38 90 TRP A C 1
ATOM 719 O O . TRP A 1 90 ? 0.613 -13.184 5.237 1.00 96.38 90 TRP A O 1
ATOM 729 N N . GLU A 1 91 ? 2.406 -12.631 6.455 1.00 94.75 91 GLU A N 1
ATOM 730 C CA . GLU A 1 91 ? 3.024 -13.959 6.354 1.00 94.75 91 GLU A CA 1
ATOM 731 C C . GLU A 1 91 ? 2.185 -15.060 7.007 1.00 94.75 91 GLU A C 1
ATOM 733 O O . GLU A 1 91 ? 1.369 -14.802 7.896 1.00 94.75 91 GLU A O 1
ATOM 738 N N . TRP A 1 92 ? 2.351 -16.295 6.526 1.00 91.75 92 TRP A N 1
ATOM 739 C CA . TRP A 1 92 ? 1.564 -17.456 6.968 1.00 91.75 92 TRP A CA 1
ATOM 740 C C . TRP A 1 92 ? 2.387 -18.721 7.237 1.00 91.75 92 TRP A C 1
ATOM 742 O O . TRP A 1 92 ? 1.872 -19.661 7.830 1.00 91.75 92 TRP A O 1
ATOM 752 N N . ARG A 1 93 ? 3.667 -18.747 6.849 1.00 84.69 93 ARG A N 1
ATOM 753 C CA . ARG A 1 93 ? 4.607 -19.855 7.113 1.00 84.69 93 ARG A CA 1
ATOM 754 C C . ARG A 1 93 ? 5.885 -19.358 7.791 1.00 84.69 93 ARG A C 1
ATOM 756 O O . ARG A 1 93 ? 6.981 -19.785 7.452 1.00 84.69 93 ARG A O 1
ATOM 763 N N . ASP A 1 94 ? 5.747 -18.405 8.708 1.00 84.19 94 ASP A N 1
ATOM 764 C CA . ASP A 1 94 ? 6.879 -17.809 9.432 1.00 84.19 94 ASP A CA 1
ATOM 765 C C . ASP A 1 94 ? 7.218 -18.515 10.754 1.00 84.19 94 ASP A C 1
ATOM 767 O O . ASP A 1 94 ? 8.307 -18.303 11.278 1.00 84.19 94 ASP A O 1
ATOM 771 N N . GLY A 1 95 ? 6.299 -19.316 11.313 1.00 81.00 95 GLY A N 1
ATOM 772 C CA . GLY A 1 95 ? 6.477 -19.996 12.607 1.00 81.00 95 GLY A CA 1
ATOM 773 C 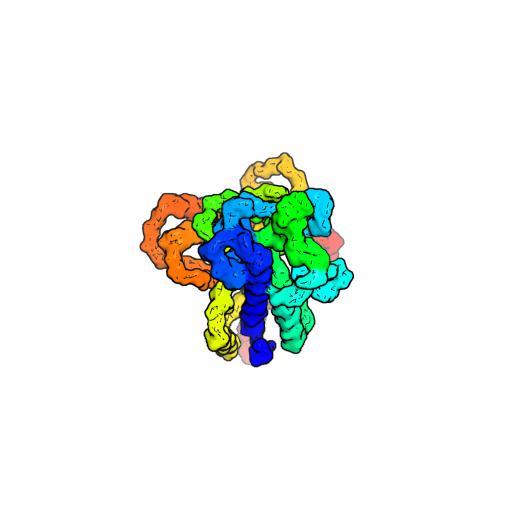C . GLY A 1 95 ? 6.686 -19.059 13.808 1.00 81.00 95 GLY A C 1
ATOM 774 O O . GLY A 1 95 ? 6.966 -19.525 14.907 1.00 81.00 95 GLY A O 1
ATOM 775 N N . ARG A 1 96 ? 6.568 -17.741 13.609 1.00 86.12 96 ARG A N 1
ATOM 776 C CA . ARG A 1 96 ? 6.969 -16.701 14.559 1.00 86.12 96 ARG A CA 1
ATOM 777 C C . ARG A 1 96 ? 5.773 -16.017 15.202 1.00 86.12 96 ARG A C 1
ATOM 779 O O . ARG A 1 96 ? 5.835 -15.676 16.380 1.00 86.12 96 ARG A O 1
ATOM 786 N N . PHE A 1 97 ? 4.709 -15.779 14.438 1.00 90.25 97 PHE A N 1
ATOM 787 C CA . PHE A 1 97 ? 3.540 -15.042 14.912 1.00 90.25 97 PHE A CA 1
ATOM 788 C C . PHE A 1 97 ? 2.280 -15.903 14.911 1.00 90.25 97 PHE A C 1
ATOM 790 O O . PHE A 1 97 ? 1.804 -16.353 13.867 1.00 90.25 97 PHE A O 1
ATOM 797 N N . GLU A 1 98 ? 1.678 -16.061 16.088 1.00 90.00 98 GLU A N 1
ATOM 798 C CA . GLU A 1 98 ? 0.322 -16.589 16.196 1.00 90.00 98 GLU A CA 1
ATOM 799 C C . GLU A 1 98 ? -0.697 -15.546 15.720 1.00 90.00 98 GLU A C 1
ATOM 801 O O . GLU A 1 98 ? -0.517 -14.338 15.901 1.00 90.00 98 GLU A O 1
ATOM 806 N N . ARG A 1 99 ? -1.774 -16.015 15.088 1.00 93.62 99 ARG A N 1
ATOM 807 C CA . ARG A 1 99 ? -2.828 -15.170 14.500 1.00 93.62 99 ARG A CA 1
ATOM 808 C C . ARG A 1 99 ? -4.210 -15.754 14.772 1.00 93.62 99 ARG A C 1
ATOM 810 O O . ARG A 1 99 ? -5.074 -15.824 13.902 1.00 93.62 99 ARG A O 1
ATOM 817 N N . LYS A 1 100 ? -4.386 -16.240 15.998 1.00 91.94 100 LYS A N 1
ATOM 818 C CA . LYS A 1 100 ? -5.587 -16.931 16.466 1.00 91.94 100 LYS A CA 1
ATOM 819 C C . LYS A 1 100 ? -6.817 -16.060 16.199 1.00 91.94 100 LYS A C 1
ATOM 821 O O . LYS A 1 100 ? -6.898 -14.932 16.682 1.00 91.94 100 LYS A O 1
ATOM 826 N N . GLY A 1 101 ? -7.752 -16.585 15.410 1.00 89.25 101 GLY A N 1
ATOM 827 C CA . GLY A 1 101 ? -9.013 -15.918 15.079 1.00 89.25 101 GLY A CA 1
ATOM 828 C C . GLY A 1 101 ? -8.937 -14.866 13.966 1.00 89.25 101 GLY A C 1
ATOM 829 O O . GLY A 1 101 ? -9.935 -14.195 13.714 1.00 89.25 101 GLY A O 1
ATOM 830 N N . TRP A 1 102 ? -7.791 -14.687 13.299 1.00 93.94 102 TRP A N 1
ATOM 831 C CA . TRP A 1 102 ? -7.679 -13.755 12.165 1.00 93.94 102 TRP A CA 1
ATOM 832 C C . TRP A 1 102 ? -6.675 -14.169 11.076 1.00 93.94 102 TRP A C 1
ATOM 834 O O . TRP A 1 102 ? -6.460 -13.434 10.113 1.00 93.94 102 TRP A O 1
ATOM 844 N N . ASP A 1 103 ? -6.092 -15.356 11.187 1.00 93.50 103 ASP A N 1
ATOM 845 C CA . ASP A 1 103 ? -5.229 -15.985 10.189 1.00 93.50 103 ASP A CA 1
ATOM 846 C C . ASP A 1 103 ? -5.916 -16.194 8.830 1.00 93.50 103 ASP A C 1
ATOM 848 O O . ASP A 1 103 ? -5.256 -16.041 7.799 1.00 93.50 103 ASP A O 1
ATOM 852 N N . HIS A 1 104 ? -7.228 -16.450 8.839 1.00 94.19 104 HIS A N 1
ATOM 853 C CA . HIS A 1 104 ? -8.080 -16.657 7.660 1.00 94.19 104 HIS A CA 1
ATOM 854 C C . HIS A 1 104 ? -8.773 -15.380 7.155 1.00 94.19 104 HIS A C 1
ATOM 856 O O . HIS A 1 104 ? -9.780 -15.457 6.451 1.00 94.19 104 HIS A O 1
ATOM 862 N N . LYS A 1 105 ? -8.278 -14.186 7.510 1.00 95.81 105 LYS A N 1
ATOM 863 C CA . LYS A 1 105 ? -8.832 -12.945 6.947 1.00 95.81 105 LYS A CA 1
ATOM 864 C C . LYS A 1 105 ? -8.779 -12.961 5.408 1.00 95.81 105 LYS A C 1
ATOM 866 O O . LYS A 1 105 ? -7.763 -13.404 4.862 1.00 95.81 105 LYS A O 1
ATOM 871 N N . PRO A 1 106 ? -9.820 -12.466 4.712 1.00 96.88 106 PRO A N 1
ATOM 872 C CA . PRO A 1 106 ? -9.901 -12.482 3.252 1.00 96.88 106 PRO A CA 1
ATOM 873 C C . PRO A 1 106 ? -8.630 -12.019 2.532 1.00 96.88 106 PRO A C 1
ATOM 875 O O . PRO A 1 106 ? -8.164 -12.713 1.628 1.00 96.88 106 PRO A O 1
ATOM 878 N N . TYR A 1 107 ? -8.009 -10.909 2.956 1.00 97.75 107 TYR A N 1
ATOM 879 C CA . TYR A 1 107 ? -6.780 -10.431 2.304 1.00 97.75 107 TYR A CA 1
ATOM 880 C C . TYR A 1 107 ? -5.615 -11.425 2.413 1.00 97.75 107 TYR A C 1
ATOM 882 O O . TYR A 1 107 ? -4.810 -11.537 1.489 1.00 97.75 107 TYR A O 1
ATOM 890 N N . ARG A 1 108 ? -5.526 -12.169 3.524 1.00 96.69 108 ARG A N 1
ATOM 891 C CA . ARG A 1 108 ? -4.469 -13.165 3.754 1.00 96.69 108 ARG A CA 1
ATOM 892 C C . ARG A 1 108 ? -4.682 -14.388 2.880 1.00 96.69 108 ARG A C 1
ATOM 894 O O . ARG A 1 108 ? -3.726 -14.864 2.280 1.00 96.69 108 ARG A O 1
ATOM 901 N N . LEU A 1 109 ? -5.920 -14.868 2.776 1.00 96.88 109 LEU A N 1
ATOM 902 C CA . LEU A 1 109 ? -6.256 -15.985 1.892 1.00 96.88 109 LEU A CA 1
ATOM 903 C C . LEU A 1 109 ? -5.985 -15.626 0.430 1.00 96.88 109 LEU A C 1
ATOM 905 O O . LEU A 1 109 ? -5.383 -16.414 -0.295 1.00 96.88 109 LEU A O 1
ATOM 909 N N . LEU A 1 110 ? -6.350 -14.412 0.015 1.00 97.38 110 LEU A N 1
ATOM 910 C CA . LEU A 1 110 ? -6.069 -13.921 -1.328 1.00 97.38 110 LEU A CA 1
ATOM 911 C C . LEU A 1 110 ? -4.561 -13.820 -1.604 1.00 97.38 110 LEU A C 1
ATOM 913 O O . LEU A 1 110 ? -4.100 -14.251 -2.660 1.00 97.38 110 LEU A O 1
ATOM 917 N N . TYR A 1 111 ? -3.788 -13.297 -0.651 1.00 97.88 111 TYR A N 1
ATOM 918 C CA . TYR A 1 111 ? -2.328 -13.225 -0.736 1.00 97.88 111 TYR A CA 1
ATOM 919 C C . TYR A 1 111 ? -1.691 -14.616 -0.884 1.00 97.88 111 TYR A C 1
ATOM 921 O O . TYR A 1 111 ? -0.869 -14.826 -1.776 1.00 97.88 111 TYR A O 1
ATOM 929 N N . GLN A 1 112 ? -2.130 -15.587 -0.077 1.00 97.06 112 GLN A N 1
ATOM 930 C CA . GLN A 1 112 ? -1.685 -16.981 -0.158 1.00 97.06 112 GLN A CA 1
ATOM 931 C C . GLN A 1 112 ? -2.017 -17.608 -1.513 1.00 97.06 112 GLN A C 1
ATOM 933 O O . GLN A 1 112 ? -1.142 -18.175 -2.164 1.00 97.06 112 GLN A O 1
ATOM 938 N N . LYS A 1 113 ? -3.266 -17.464 -1.968 1.00 97.12 113 LYS A N 1
ATOM 939 C CA . LYS A 1 113 ? -3.725 -18.032 -3.240 1.00 97.12 113 LYS A CA 1
ATOM 940 C C . LYS A 1 113 ? -3.014 -17.411 -4.435 1.00 97.12 113 LYS A C 1
ATOM 942 O O . LYS A 1 113 ? -2.618 -18.131 -5.343 1.00 97.12 113 LYS A O 1
ATOM 947 N N . SER A 1 114 ? -2.778 -16.103 -4.402 1.00 97.31 114 SER A N 1
ATOM 948 C CA . SER A 1 114 ? -2.000 -15.407 -5.430 1.00 97.31 114 SER A CA 1
ATOM 949 C C . SER A 1 114 ? -0.567 -15.941 -5.497 1.00 97.31 114 SER A C 1
ATOM 951 O O . SER A 1 114 ? -0.082 -16.267 -6.578 1.00 97.31 114 SER A O 1
ATOM 953 N N . PHE A 1 115 ? 0.089 -16.120 -4.345 1.00 97.25 115 PHE A N 1
ATOM 954 C CA . PHE A 1 115 ? 1.429 -16.707 -4.283 1.00 97.25 115 PHE A CA 1
ATOM 955 C C . PHE A 1 115 ? 1.460 -18.147 -4.824 1.00 97.25 115 PHE A C 1
ATOM 957 O O . PHE A 1 115 ? 2.366 -18.502 -5.579 1.00 97.25 115 PHE A O 1
ATOM 964 N N . GLU A 1 116 ? 0.476 -18.976 -4.464 1.00 96.75 116 GLU A N 1
ATOM 965 C CA . GLU A 1 116 ? 0.345 -20.360 -4.943 1.00 96.75 116 GLU A CA 1
ATOM 966 C C . GLU A 1 116 ? 0.152 -20.423 -6.465 1.00 96.75 116 GLU A C 1
ATOM 968 O O . GLU A 1 116 ? 0.854 -21.178 -7.136 1.00 96.75 116 GLU A O 1
ATOM 973 N N . VAL A 1 117 ? -0.736 -19.594 -7.023 1.00 96.06 117 VAL A N 1
ATOM 974 C CA . VAL A 1 117 ? -1.002 -19.536 -8.471 1.00 96.06 117 VAL A CA 1
ATOM 975 C C . VAL A 1 117 ? 0.231 -19.075 -9.247 1.00 96.06 117 VAL A C 1
ATOM 977 O O . VAL A 1 117 ? 0.576 -19.681 -10.261 1.00 96.06 117 VAL A O 1
ATOM 980 N N . ILE A 1 118 ? 0.937 -18.046 -8.770 1.00 96.19 118 ILE A N 1
ATOM 981 C CA . ILE A 1 118 ? 2.172 -17.583 -9.419 1.00 96.19 118 ILE A CA 1
ATOM 982 C C . ILE A 1 118 ? 3.256 -18.660 -9.326 1.00 96.19 118 ILE A C 1
ATOM 984 O O . ILE A 1 118 ? 3.933 -18.920 -10.315 1.00 96.19 118 ILE A O 1
ATOM 988 N N . THR A 1 119 ? 3.376 -19.340 -8.181 1.00 96.50 119 THR A N 1
ATOM 989 C CA . THR A 1 119 ? 4.330 -20.447 -8.010 1.00 96.50 119 THR A CA 1
ATOM 990 C C . THR A 1 119 ? 4.060 -21.575 -9.002 1.00 96.50 119 THR A C 1
ATOM 992 O O . THR A 1 119 ? 5.001 -22.108 -9.583 1.00 96.50 119 THR A O 1
ATOM 995 N N . LEU A 1 120 ? 2.789 -21.925 -9.209 1.00 95.31 120 LEU A N 1
ATOM 996 C CA . LEU A 1 120 ? 2.384 -22.989 -10.124 1.00 95.31 120 LEU A CA 1
ATOM 997 C C . LEU A 1 120 ? 2.697 -22.653 -11.590 1.00 95.31 120 LEU A C 1
ATOM 999 O O . LEU A 1 120 ? 3.111 -23.532 -12.336 1.00 95.31 120 LEU A O 1
ATOM 1003 N N . ILE A 1 121 ? 2.488 -21.399 -12.003 1.00 93.00 121 ILE A N 1
ATOM 1004 C CA . ILE A 1 121 ? 2.573 -20.992 -13.416 1.00 93.00 121 ILE A CA 1
ATOM 1005 C C . ILE A 1 121 ? 3.977 -20.505 -13.798 1.00 93.00 121 ILE A C 1
ATOM 1007 O O . ILE A 1 121 ? 4.434 -20.770 -14.903 1.00 93.00 121 ILE A O 1
ATOM 1011 N N . GLN A 1 122 ? 4.645 -19.767 -12.910 1.00 93.00 122 GLN A N 1
ATOM 1012 C CA . GLN A 1 122 ? 5.901 -19.052 -13.192 1.00 93.00 122 GLN A CA 1
ATOM 1013 C C . GLN A 1 122 ? 7.063 -19.514 -12.303 1.00 93.00 122 GLN A C 1
ATOM 1015 O O . GLN A 1 122 ? 8.184 -19.025 -12.423 1.00 93.00 122 GLN A O 1
ATOM 1020 N N . GLY A 1 123 ? 6.810 -20.452 -11.391 1.00 94.12 123 GLY A N 1
ATOM 1021 C CA . GLY A 1 123 ? 7.811 -20.951 -10.463 1.00 94.12 123 GLY A CA 1
ATOM 1022 C C . GLY A 1 123 ? 7.967 -20.101 -9.201 1.00 94.12 123 GLY A C 1
ATOM 1023 O O . GLY A 1 123 ? 7.420 -19.008 -9.025 1.00 94.12 123 GLY A O 1
ATOM 1024 N N . LYS A 1 124 ? 8.736 -20.653 -8.262 1.00 96.00 124 LYS A N 1
ATOM 1025 C CA . LYS A 1 124 ? 8.875 -20.129 -6.898 1.00 96.00 124 LYS A CA 1
ATOM 1026 C C . LYS A 1 124 ? 9.583 -18.774 -6.838 1.00 96.00 124 LYS A C 1
ATOM 1028 O O . LYS A 1 124 ? 9.276 -17.976 -5.953 1.00 96.00 124 LYS A O 1
ATOM 1033 N N . ASP A 1 125 ? 10.522 -18.513 -7.742 1.00 95.50 125 ASP A N 1
ATOM 1034 C CA . ASP A 1 125 ? 11.293 -17.268 -7.724 1.00 95.50 125 ASP A CA 1
ATOM 1035 C C . ASP A 1 125 ? 10.463 -16.077 -8.209 1.00 95.50 125 ASP A C 1
ATOM 1037 O O . ASP A 1 125 ? 10.462 -15.042 -7.542 1.00 95.50 125 ASP A O 1
ATOM 1041 N N . ALA A 1 126 ? 9.638 -16.254 -9.246 1.00 93.62 126 ALA A N 1
ATOM 1042 C CA . ALA A 1 126 ? 8.646 -15.257 -9.652 1.00 93.62 126 ALA A CA 1
ATOM 1043 C C . ALA A 1 126 ? 7.655 -14.951 -8.514 1.00 93.62 126 ALA A C 1
ATOM 1045 O O . ALA A 1 126 ? 7.381 -13.792 -8.209 1.00 93.62 126 ALA A O 1
ATOM 1046 N N . ALA A 1 127 ? 7.180 -15.977 -7.799 1.00 96.38 127 ALA A N 1
ATOM 1047 C CA . ALA A 1 127 ? 6.291 -15.783 -6.651 1.00 96.38 127 ALA A CA 1
ATOM 1048 C C . ALA A 1 127 ? 6.962 -15.006 -5.500 1.00 96.38 127 ALA A C 1
ATOM 1050 O O . ALA A 1 127 ? 6.325 -14.174 -4.848 1.00 96.38 127 ALA A O 1
ATOM 1051 N N . ARG A 1 128 ? 8.260 -15.238 -5.255 1.00 96.19 128 ARG A N 1
ATOM 1052 C CA . ARG A 1 128 ? 9.057 -14.476 -4.275 1.00 96.19 128 ARG A CA 1
ATOM 1053 C C . ARG A 1 128 ? 9.225 -13.015 -4.691 1.00 96.19 128 ARG A C 1
ATOM 1055 O O . ARG A 1 128 ? 9.050 -12.142 -3.844 1.00 96.19 128 ARG A O 1
ATOM 1062 N N . GLN A 1 129 ? 9.517 -12.754 -5.965 1.00 95.75 129 GLN A N 1
ATOM 1063 C CA . GLN A 1 129 ? 9.618 -11.397 -6.509 1.00 95.75 129 GLN A CA 1
ATOM 1064 C C . GLN A 1 129 ? 8.277 -10.661 -6.420 1.00 95.75 129 GLN A C 1
ATOM 1066 O O . GLN A 1 129 ? 8.221 -9.543 -5.914 1.00 95.75 129 GLN A O 1
ATOM 1071 N N . TRP A 1 130 ? 7.176 -11.314 -6.802 1.00 96.69 130 TRP A N 1
ATOM 1072 C CA . TRP A 1 130 ? 5.828 -10.761 -6.670 1.00 96.69 130 TRP A CA 1
ATOM 1073 C C . TRP A 1 130 ? 5.497 -10.379 -5.225 1.00 96.69 130 TRP A C 1
ATOM 1075 O O . TRP A 1 130 ? 5.002 -9.281 -4.963 1.00 96.69 130 TRP A O 1
ATOM 1085 N N . LYS A 1 131 ? 5.809 -11.269 -4.277 1.00 96.88 131 LYS A N 1
ATOM 1086 C CA . LYS A 1 131 ? 5.640 -11.027 -2.842 1.00 96.88 131 LYS A CA 1
ATOM 1087 C C . LYS A 1 131 ? 6.449 -9.817 -2.372 1.00 96.88 131 LYS A C 1
ATOM 1089 O O . LYS A 1 131 ? 5.930 -9.011 -1.600 1.00 96.88 131 LYS A O 1
ATOM 1094 N N . GLN A 1 132 ? 7.695 -9.683 -2.826 1.00 95.56 132 GLN A N 1
ATOM 1095 C CA . GLN A 1 132 ? 8.516 -8.516 -2.514 1.00 95.56 132 GLN A CA 1
ATOM 1096 C C . GLN A 1 132 ? 7.889 -7.239 -3.095 1.00 95.56 132 GLN A C 1
ATOM 1098 O O . GLN A 1 132 ? 7.684 -6.287 -2.353 1.00 95.56 132 GLN A O 1
ATOM 1103 N N . GLY A 1 133 ? 7.428 -7.258 -4.349 1.00 94.62 133 GLY A N 1
ATOM 1104 C CA . GLY A 1 133 ? 6.728 -6.119 -4.953 1.00 94.62 133 GLY A CA 1
ATOM 1105 C C . GLY A 1 133 ? 5.411 -5.749 -4.252 1.00 94.62 133 GLY A C 1
ATOM 1106 O O . GLY A 1 133 ? 5.058 -4.571 -4.176 1.00 94.62 133 GLY A O 1
ATOM 1107 N N . LEU A 1 134 ? 4.679 -6.726 -3.700 1.00 96.44 134 LEU A N 1
ATOM 1108 C CA . LEU A 1 134 ? 3.506 -6.470 -2.853 1.00 96.44 134 LEU A CA 1
ATOM 1109 C C . LEU A 1 134 ? 3.908 -5.766 -1.557 1.00 96.44 134 LEU A C 1
ATOM 1111 O O . LEU A 1 134 ? 3.250 -4.808 -1.154 1.00 96.44 134 LEU A O 1
ATOM 1115 N N . LYS A 1 135 ? 4.981 -6.233 -0.912 1.00 95.94 135 LYS A N 1
ATOM 1116 C CA . LYS A 1 135 ? 5.527 -5.618 0.298 1.00 95.94 135 LYS A CA 1
ATOM 1117 C C . LYS A 1 135 ? 5.970 -4.179 0.042 1.00 95.94 135 LYS A C 1
ATOM 1119 O O . LYS A 1 135 ? 5.620 -3.306 0.831 1.00 95.94 135 LYS A O 1
ATOM 1124 N N . ASP A 1 136 ? 6.677 -3.933 -1.053 1.00 93.19 136 ASP A N 1
ATOM 1125 C CA . ASP A 1 136 ? 7.138 -2.594 -1.424 1.00 93.19 136 ASP A CA 1
ATOM 1126 C C . ASP A 1 136 ? 5.939 -1.668 -1.649 1.00 93.19 136 ASP A C 1
ATOM 1128 O O . ASP A 1 136 ? 5.817 -0.644 -0.978 1.00 93.19 136 ASP A O 1
ATOM 1132 N N . SER A 1 137 ? 4.964 -2.113 -2.452 1.00 93.19 137 SER A N 1
ATOM 1133 C CA . SER A 1 137 ? 3.717 -1.371 -2.686 1.00 93.19 137 SER A CA 1
ATOM 1134 C C . SER A 1 137 ? 2.969 -1.080 -1.381 1.00 93.19 137 SER A C 1
ATOM 1136 O O . SER A 1 137 ? 2.441 0.015 -1.201 1.00 93.19 137 SER A O 1
ATOM 1138 N N . PHE A 1 138 ? 2.917 -2.041 -0.453 1.00 94.88 138 PHE A N 1
ATOM 1139 C CA . PHE A 1 138 ? 2.280 -1.881 0.854 1.00 94.88 138 PHE A CA 1
ATOM 1140 C C . PHE A 1 138 ? 2.954 -0.782 1.682 1.00 94.88 138 PHE A C 1
ATOM 1142 O O . PHE A 1 138 ? 2.268 0.129 2.144 1.00 94.88 138 PHE A O 1
ATOM 1149 N N . ILE A 1 139 ? 4.281 -0.849 1.828 1.00 92.19 139 ILE A N 1
ATOM 1150 C CA . ILE A 1 139 ? 5.076 0.097 2.623 1.00 92.19 139 ILE A CA 1
ATOM 1151 C C . ILE A 1 139 ? 5.000 1.509 2.029 1.00 92.19 139 ILE A C 1
ATOM 1153 O O . ILE A 1 139 ? 4.823 2.478 2.762 1.00 92.19 139 ILE A O 1
ATOM 1157 N N . GLN A 1 140 ? 5.069 1.623 0.702 1.00 90.12 140 GLN A N 1
ATOM 1158 C CA . GLN A 1 140 ? 5.072 2.904 -0.003 1.00 90.12 140 GLN A CA 1
ATOM 1159 C C . GLN A 1 140 ? 3.716 3.635 0.034 1.00 90.12 140 GLN A C 1
ATOM 1161 O O . GLN A 1 140 ? 3.689 4.852 -0.159 1.00 90.12 140 GLN A O 1
ATOM 1166 N N . SER A 1 141 ? 2.604 2.928 0.288 1.00 89.50 141 SER A N 1
ATOM 1167 C CA . SER A 1 141 ? 1.238 3.481 0.191 1.00 89.50 141 SER A CA 1
ATOM 1168 C C . SER A 1 141 ? 0.404 3.462 1.478 1.00 89.50 141 SER A C 1
ATOM 1170 O O . SER A 1 141 ? -0.620 4.141 1.532 1.00 89.50 141 SER A O 1
ATOM 1172 N N . HIS A 1 142 ? 0.799 2.714 2.515 1.00 92.38 142 HIS A N 1
ATOM 1173 C CA . HIS A 1 142 ? 0.025 2.599 3.758 1.00 92.38 142 HIS A CA 1
ATOM 1174 C C . HIS A 1 142 ? 0.869 3.025 4.962 1.00 92.38 142 HIS A C 1
ATOM 1176 O O . HIS A 1 142 ? 1.760 2.301 5.407 1.00 92.38 142 HIS A O 1
ATOM 1182 N N . TRP A 1 143 ? 0.554 4.183 5.537 1.00 90.56 143 TRP A N 1
ATOM 1183 C CA . TRP A 1 143 ? 1.297 4.715 6.685 1.00 90.56 143 TRP A CA 1
ATOM 1184 C C . TRP A 1 143 ? 0.581 4.452 8.002 1.00 90.56 143 TRP A C 1
ATOM 1186 O O . TRP A 1 143 ? 1.235 4.279 9.023 1.00 90.56 143 TRP A O 1
ATOM 1196 N N . MET A 1 144 ? -0.747 4.339 7.974 1.00 93.69 144 MET A N 1
ATOM 1197 C CA . MET A 1 144 ? -1.577 4.052 9.138 1.00 93.69 144 MET A CA 1
ATOM 1198 C C . MET A 1 144 ? -2.051 2.602 9.115 1.00 93.69 144 MET A C 1
ATOM 1200 O O . MET A 1 144 ? -2.991 2.227 8.422 1.00 93.69 144 MET A O 1
ATOM 1204 N N . LEU A 1 145 ? -1.390 1.760 9.892 1.00 95.69 145 LEU A N 1
ATOM 1205 C CA . LEU A 1 145 ? -1.549 0.316 9.849 1.00 95.69 145 LEU A CA 1
ATOM 1206 C C . LEU A 1 145 ? -2.215 -0.219 11.122 1.00 95.69 145 LEU A C 1
ATOM 1208 O O . LEU A 1 145 ? -2.041 0.343 12.203 1.00 95.69 145 LEU A O 1
ATOM 1212 N N . PRO A 1 146 ? -2.962 -1.331 11.041 1.00 95.75 146 PRO A N 1
ATOM 1213 C CA . PRO A 1 146 ? -3.416 -2.038 12.229 1.00 95.75 146 PRO A CA 1
ATOM 1214 C C . PRO A 1 146 ? -2.213 -2.495 13.059 1.00 95.75 146 PRO A C 1
ATOM 1216 O O . PRO A 1 146 ? -1.257 -3.046 12.514 1.00 95.75 146 PRO A O 1
ATOM 1219 N N . TYR A 1 147 ? -2.260 -2.290 14.377 1.00 95.06 147 TYR A N 1
ATOM 1220 C CA . TYR A 1 147 ? -1.264 -2.849 15.290 1.00 95.06 147 TYR A CA 1
ATOM 1221 C C . TYR A 1 147 ? -1.770 -4.193 15.842 1.00 95.06 147 TYR A C 1
ATOM 1223 O O . TYR A 1 147 ? -2.672 -4.194 16.689 1.00 95.06 147 TYR A O 1
ATOM 1231 N N . PRO A 1 148 ? -1.256 -5.342 15.365 1.00 94.75 148 PRO A N 1
ATOM 1232 C CA . PRO A 1 148 ? -1.817 -6.647 15.692 1.00 94.75 148 PRO A CA 1
ATOM 1233 C C . PRO A 1 148 ? -1.370 -7.165 17.065 1.00 94.75 148 PRO A C 1
ATOM 1235 O O . PRO A 1 148 ? -0.450 -6.654 17.706 1.00 94.75 148 PRO A O 1
ATOM 1238 N N . GLN A 1 149 ? -2.034 -8.231 17.503 1.00 92.12 149 GLN A N 1
ATOM 1239 C CA . GLN A 1 149 ? -1.621 -9.107 18.598 1.00 92.12 149 GLN A CA 1
ATOM 1240 C C . GLN A 1 149 ? -1.987 -10.563 18.263 1.00 92.12 149 GLN A C 1
ATOM 1242 O O . GLN A 1 149 ? -2.753 -10.823 17.333 1.00 92.12 149 GLN A O 1
ATOM 1247 N N . ASN A 1 150 ? -1.490 -11.525 19.046 1.00 91.06 150 ASN A N 1
ATOM 1248 C CA . ASN A 1 150 ? -1.637 -12.954 18.734 1.00 91.06 150 ASN A CA 1
ATOM 1249 C C . ASN A 1 150 ? -3.089 -13.402 18.497 1.00 91.06 150 ASN A C 1
ATOM 1251 O O . ASN A 1 150 ? -3.331 -14.270 17.669 1.00 91.06 150 ASN A O 1
ATOM 1255 N N . ASN A 1 151 ? -4.051 -12.810 19.207 1.00 91.75 151 ASN A N 1
ATOM 1256 C CA . ASN A 1 151 ? -5.472 -13.166 19.162 1.00 91.75 151 ASN A CA 1
ATOM 1257 C C . ASN A 1 151 ? -6.382 -12.053 18.608 1.00 91.75 151 ASN A C 1
ATOM 1259 O O . ASN A 1 151 ? -7.597 -12.125 18.755 1.00 91.75 151 ASN A O 1
ATOM 1263 N N . SER A 1 152 ? -5.820 -10.979 18.043 1.00 92.88 152 SER A N 1
ATOM 1264 C CA . SER A 1 152 ? -6.615 -9.911 17.430 1.00 92.88 152 SER A CA 1
ATOM 1265 C C . SER A 1 152 ? -5.836 -9.207 16.335 1.00 92.88 152 SER A C 1
ATOM 1267 O O . SER A 1 152 ? -4.696 -8.788 16.530 1.00 92.88 152 SER A O 1
ATOM 1269 N N . PHE A 1 153 ? -6.504 -8.998 15.208 1.00 94.94 153 PHE A N 1
ATOM 1270 C CA . PHE A 1 153 ? -5.972 -8.241 14.082 1.00 94.94 153 PHE A CA 1
ATOM 1271 C C . PHE A 1 153 ? -5.669 -6.778 14.427 1.00 94.94 153 PHE A C 1
ATOM 1273 O O . PHE A 1 153 ? -4.698 -6.217 13.932 1.00 94.94 153 PHE A O 1
ATOM 1280 N N . MET A 1 154 ? -6.473 -6.172 15.306 1.00 94.31 154 MET A N 1
ATOM 1281 C CA . MET A 1 154 ? -6.207 -4.849 15.870 1.00 94.31 154 MET A CA 1
ATOM 1282 C C . MET A 1 154 ? -6.250 -4.930 17.389 1.00 94.31 154 MET A C 1
ATOM 1284 O O . MET A 1 154 ? -7.292 -5.204 17.996 1.00 94.31 154 MET A O 1
ATOM 1288 N N . ARG A 1 155 ? -5.100 -4.706 18.018 1.00 92.69 155 ARG A N 1
ATOM 1289 C CA . ARG A 1 155 ? -4.983 -4.607 19.467 1.00 92.69 155 ARG A CA 1
ATOM 1290 C C . ARG A 1 155 ? -5.760 -3.392 19.961 1.00 92.69 155 ARG A C 1
ATOM 1292 O O . ARG A 1 155 ? -5.797 -2.354 19.306 1.00 92.69 155 ARG A O 1
ATOM 1299 N N . LYS A 1 156 ? -6.350 -3.514 21.147 1.00 92.81 156 LYS A N 1
ATOM 1300 C CA . LYS A 1 156 ? -6.919 -2.382 21.880 1.00 92.81 156 LYS A CA 1
ATOM 1301 C C . LYS A 1 156 ? -5.974 -1.955 23.000 1.00 92.81 156 LYS A C 1
ATOM 1303 O O . LYS A 1 156 ? -5.295 -2.800 23.592 1.00 92.81 156 LYS A O 1
ATOM 1308 N N . SER A 1 157 ? -5.928 -0.658 23.284 1.00 88.94 157 SER A N 1
ATOM 1309 C CA . SER A 1 157 ? -5.253 -0.139 24.471 1.00 88.94 157 SER A CA 1
ATOM 1310 C C . SER A 1 157 ? -5.936 -0.697 25.718 1.00 88.94 157 SER A C 1
ATOM 1312 O O . SER A 1 157 ? -7.164 -0.744 25.784 1.00 88.94 157 SER A O 1
ATOM 1314 N N . LYS A 1 158 ? -5.143 -1.133 26.702 1.00 86.12 158 LYS A N 1
ATOM 1315 C CA . LYS A 1 158 ? -5.676 -1.611 27.988 1.00 86.12 158 LYS A CA 1
ATOM 1316 C C . LYS A 1 158 ? -6.271 -0.470 28.814 1.00 86.12 158 LYS A C 1
ATOM 1318 O O . LYS A 1 158 ? -7.175 -0.716 29.597 1.00 86.12 158 LYS A O 1
ATOM 1323 N N . GLU A 1 159 ? -5.756 0.742 28.625 1.00 84.50 159 GLU A N 1
ATOM 1324 C CA . GLU A 1 159 ? -6.141 1.929 29.390 1.00 84.50 159 GLU A CA 1
ATOM 1325 C C . GLU A 1 159 ? -7.387 2.585 28.792 1.00 84.50 159 GLU A C 1
ATOM 1327 O O . GLU A 1 159 ? -8.370 2.792 29.491 1.00 84.50 159 GLU A O 1
ATOM 1332 N N . SER A 1 160 ? -7.380 2.864 27.483 1.00 85.25 160 SER A N 1
ATOM 1333 C CA . SER A 1 160 ? -8.472 3.600 26.828 1.00 85.25 160 SER A CA 1
ATOM 1334 C C . SER A 1 160 ? -9.498 2.714 26.118 1.00 85.25 160 SER A C 1
ATOM 1336 O O . SER A 1 160 ? -10.531 3.203 25.667 1.00 85.25 160 SER A O 1
ATOM 1338 N N . GLY A 1 161 ? -9.211 1.422 25.916 1.00 88.25 161 GLY A N 1
ATOM 1339 C CA . GLY A 1 161 ? -10.044 0.527 25.101 1.00 88.25 161 GLY A CA 1
ATOM 1340 C C . GLY A 1 161 ? -10.076 0.866 23.600 1.00 88.25 161 GLY A C 1
ATOM 1341 O O . GLY A 1 161 ? -10.732 0.163 22.822 1.00 88.25 161 GLY A O 1
ATOM 1342 N N . GLN A 1 162 ? -9.368 1.916 23.169 1.00 90.94 162 GLN A N 1
ATOM 1343 C CA . GLN A 1 162 ? -9.295 2.347 21.774 1.00 90.94 162 GLN A CA 1
ATOM 1344 C C . GLN A 1 162 ? -8.467 1.373 20.937 1.00 90.94 162 GLN A C 1
ATOM 1346 O O . GLN A 1 162 ? -7.542 0.729 21.433 1.00 90.94 162 GLN A O 1
ATOM 1351 N N . VAL A 1 163 ? -8.792 1.272 19.648 1.00 93.88 163 VAL A N 1
ATOM 1352 C CA . VAL A 1 163 ? -7.989 0.500 18.693 1.00 93.88 163 VAL A CA 1
ATOM 1353 C C . VAL A 1 163 ? -6.619 1.151 18.515 1.00 93.88 163 VAL A C 1
ATOM 1355 O O . VAL A 1 163 ? -6.521 2.368 18.372 1.00 93.88 163 VAL A O 1
ATOM 1358 N N . MET A 1 164 ? -5.569 0.335 18.547 1.00 93.12 164 MET A N 1
ATOM 1359 C CA . MET A 1 164 ? -4.192 0.784 18.399 1.00 93.12 164 MET A CA 1
ATOM 1360 C C . MET A 1 164 ? -3.770 0.737 16.935 1.00 93.12 164 MET A C 1
ATOM 1362 O O . MET A 1 164 ? -3.927 -0.283 16.257 1.00 93.12 164 MET A O 1
ATOM 1366 N N . TRP A 1 165 ? -3.175 1.833 16.487 1.00 94.25 165 TRP A N 1
ATOM 1367 C CA . TRP A 1 165 ? -2.616 1.985 15.154 1.00 94.25 165 TRP A CA 1
ATOM 1368 C C . TRP A 1 165 ? -1.099 2.012 15.208 1.00 94.25 165 TRP A C 1
ATOM 1370 O O . TRP A 1 165 ? -0.501 2.535 16.143 1.00 94.25 165 TRP A O 1
ATOM 1380 N N . TRP A 1 166 ? -0.473 1.462 14.185 1.00 93.31 166 TRP A N 1
ATOM 1381 C CA . TRP A 1 166 ? 0.918 1.701 13.870 1.00 93.31 166 TRP A CA 1
ATOM 1382 C C . TRP A 1 166 ? 0.994 2.822 12.840 1.00 93.31 166 TRP A C 1
ATOM 1384 O O . TRP A 1 166 ? 0.372 2.719 11.788 1.00 93.31 166 TRP A O 1
ATOM 1394 N N . SER A 1 167 ? 1.769 3.861 13.121 1.00 92.25 167 SER A N 1
ATOM 1395 C CA . SER A 1 167 ? 2.043 4.934 12.168 1.00 92.25 167 SER A CA 1
ATOM 1396 C C . SER A 1 167 ? 3.476 4.793 11.657 1.00 92.25 167 SER A C 1
ATOM 1398 O O . SER A 1 167 ? 4.400 4.665 12.462 1.00 92.25 167 SER A O 1
ATOM 1400 N N . SER A 1 168 ? 3.660 4.758 10.338 1.00 90.31 168 SER A N 1
ATOM 1401 C CA . SER A 1 168 ? 4.964 4.620 9.679 1.00 90.31 168 SER A CA 1
ATOM 1402 C C . SER A 1 168 ? 5.411 5.954 9.099 1.00 90.31 168 SER A C 1
ATOM 1404 O O . SER A 1 168 ? 4.679 6.558 8.323 1.00 90.31 168 SER A O 1
ATOM 1406 N N . VAL A 1 169 ? 6.637 6.366 9.414 1.00 87.88 169 VAL A N 1
ATOM 1407 C CA . VAL A 1 169 ? 7.258 7.591 8.900 1.00 87.88 169 VAL A CA 1
ATOM 1408 C C . VAL A 1 169 ? 8.577 7.289 8.204 1.00 87.88 169 VAL A C 1
ATOM 1410 O O . VAL A 1 169 ? 9.355 6.440 8.652 1.00 87.88 169 VAL A O 1
ATOM 1413 N N . HIS A 1 170 ? 8.847 8.028 7.131 1.00 86.94 170 HIS A N 1
ATOM 1414 C CA . HIS A 1 170 ? 10.158 8.104 6.504 1.00 86.94 170 HIS A CA 1
ATOM 1415 C C . HIS A 1 170 ? 10.630 9.560 6.491 1.00 86.94 170 HIS A C 1
ATOM 1417 O O . HIS A 1 170 ? 10.038 10.399 5.815 1.00 86.94 170 HIS A O 1
ATOM 1423 N N . ARG A 1 171 ? 11.718 9.863 7.210 1.00 82.69 171 ARG A N 1
ATOM 1424 C CA . ARG A 1 171 ? 12.192 11.244 7.419 1.00 82.69 171 ARG A CA 1
ATOM 1425 C C . ARG A 1 171 ? 12.459 11.991 6.113 1.00 82.69 171 ARG A C 1
ATOM 1427 O O . ARG A 1 171 ? 12.052 13.135 5.976 1.00 82.69 171 ARG A O 1
ATOM 1434 N N . GLY A 1 172 ? 13.135 11.355 5.155 1.00 79.88 172 GLY A N 1
ATOM 1435 C CA . GLY A 1 172 ? 13.430 11.990 3.866 1.00 79.88 172 GLY A CA 1
ATOM 1436 C C . GLY A 1 172 ? 12.178 12.287 3.038 1.00 79.88 172 GLY A C 1
ATOM 1437 O O . GLY A 1 172 ? 12.146 13.261 2.301 1.00 79.88 172 GLY A O 1
ATOM 1438 N N . MET A 1 173 ? 11.129 11.479 3.202 1.00 82.75 173 MET A N 1
ATOM 1439 C CA . MET A 1 173 ? 9.884 11.648 2.455 1.00 82.75 173 MET A CA 1
ATOM 1440 C C . MET A 1 173 ? 9.000 12.717 3.115 1.00 82.75 173 MET A C 1
ATOM 1442 O O . MET A 1 173 ? 8.399 13.525 2.419 1.00 82.75 173 MET A O 1
ATOM 1446 N N . ASP A 1 174 ? 8.974 12.765 4.449 1.00 80.81 174 ASP A N 1
ATOM 1447 C CA . ASP A 1 174 ? 8.306 13.823 5.217 1.00 80.81 174 ASP A CA 1
ATOM 1448 C C . ASP A 1 174 ? 8.879 15.213 4.889 1.00 80.81 174 ASP A C 1
ATOM 1450 O O . ASP A 1 174 ? 8.139 16.111 4.493 1.00 80.81 174 ASP A O 1
ATOM 1454 N N . LEU A 1 175 ? 10.212 15.358 4.927 1.00 80.50 175 LEU A N 1
ATOM 1455 C CA . LEU A 1 175 ? 10.894 16.598 4.530 1.00 80.50 175 LEU A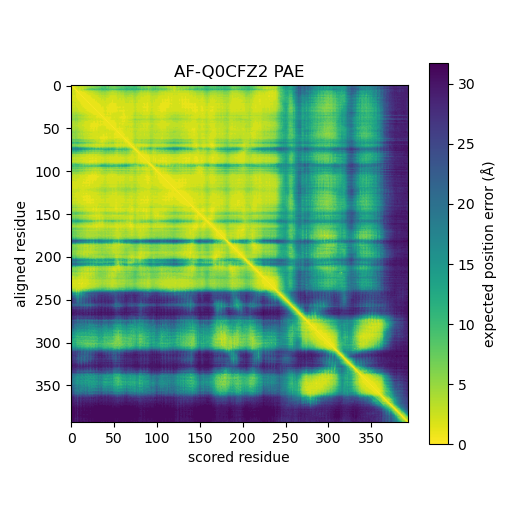 CA 1
ATOM 1456 C C . LEU A 1 175 ? 10.546 17.011 3.097 1.00 80.50 175 LEU A C 1
ATOM 1458 O O . LEU A 1 175 ? 10.221 18.169 2.848 1.00 80.50 175 LEU A O 1
ATOM 1462 N N . TYR A 1 176 ? 10.557 16.053 2.173 1.00 79.44 176 TYR A N 1
ATOM 1463 C CA . TYR A 1 176 ? 10.240 16.297 0.772 1.00 79.44 176 TYR A CA 1
ATOM 1464 C C . TYR A 1 176 ? 8.832 16.841 0.565 1.00 79.44 176 TYR A C 1
ATOM 1466 O O . TYR A 1 176 ? 8.645 17.851 -0.111 1.00 79.44 176 TYR A O 1
ATOM 1474 N N . TYR A 1 177 ? 7.833 16.193 1.159 1.00 79.25 177 TYR A N 1
ATOM 1475 C CA . TYR A 1 177 ? 6.454 16.635 1.014 1.00 79.25 177 TYR A CA 1
ATOM 1476 C C . TYR A 1 177 ? 6.220 17.972 1.716 1.00 79.25 177 TYR A C 1
ATOM 1478 O O . TYR A 1 177 ? 5.555 18.841 1.151 1.00 79.25 177 TYR A O 1
ATOM 1486 N N . HIS A 1 178 ? 6.823 18.187 2.887 1.00 78.69 178 HIS A N 1
ATOM 1487 C CA . HIS A 1 178 ? 6.781 19.480 3.563 1.00 78.69 178 HIS A CA 1
ATOM 1488 C C . HIS A 1 178 ? 7.377 20.598 2.691 1.00 78.69 178 HIS A C 1
ATOM 1490 O O . HIS A 1 178 ? 6.815 21.689 2.603 1.00 78.69 178 HIS A O 1
ATOM 1496 N N . GLU A 1 179 ? 8.498 20.345 2.012 1.00 76.38 179 GLU A N 1
ATOM 1497 C CA . GLU A 1 179 ? 9.076 21.297 1.062 1.00 76.38 179 GLU A CA 1
ATOM 1498 C C . GLU A 1 179 ? 8.207 21.485 -0.182 1.00 76.38 179 GLU A C 1
ATOM 1500 O O . GLU A 1 179 ? 8.127 22.597 -0.702 1.00 76.38 179 GLU A O 1
ATOM 1505 N N . LEU A 1 180 ? 7.536 20.439 -0.669 1.00 76.88 180 LEU A N 1
ATOM 1506 C CA . LEU A 1 180 ? 6.663 20.527 -1.838 1.00 76.88 180 LEU A CA 1
ATOM 1507 C C . LEU A 1 180 ? 5.528 21.541 -1.616 1.00 76.88 180 LEU A C 1
ATOM 1509 O O . LEU A 1 180 ? 5.220 22.283 -2.548 1.00 76.88 180 LEU A O 1
ATOM 1513 N N . ASN A 1 181 ? 4.993 21.627 -0.388 1.00 69.94 181 ASN A N 1
ATOM 1514 C CA . ASN A 1 181 ? 4.002 22.615 0.074 1.00 69.94 181 ASN A CA 1
ATOM 1515 C C . ASN A 1 181 ? 2.753 22.734 -0.831 1.00 69.94 181 ASN A C 1
ATOM 1517 O O . ASN A 1 181 ? 2.192 23.815 -1.017 1.00 69.94 181 ASN A O 1
ATOM 1521 N N . VAL A 1 182 ? 2.332 21.619 -1.437 1.00 65.06 182 VAL A N 1
ATOM 1522 C CA . VAL A 1 182 ? 1.156 21.521 -2.315 1.00 65.06 182 VAL A CA 1
ATOM 1523 C C . VAL A 1 182 ? 0.398 20.242 -1.954 1.00 65.06 182 VAL A C 1
ATOM 1525 O O . VAL A 1 182 ? 0.819 19.151 -2.329 1.00 65.06 182 VAL A O 1
ATOM 1528 N N . PHE A 1 183 ? -0.706 20.375 -1.209 1.00 65.12 183 PHE A N 1
ATOM 1529 C CA . PHE A 1 183 ? -1.457 19.237 -0.644 1.00 65.12 183 PHE A CA 1
ATOM 1530 C C . PHE A 1 183 ? -2.959 19.244 -0.947 1.00 65.12 183 PHE A C 1
ATOM 1532 O O . PHE A 1 183 ? -3.711 18.474 -0.357 1.00 65.12 183 PHE A O 1
ATOM 1539 N N . ASP A 1 184 ? -3.428 20.090 -1.864 1.00 64.44 184 ASP A N 1
ATOM 1540 C CA . ASP A 1 184 ? -4.875 20.290 -2.048 1.00 64.44 184 ASP A CA 1
ATOM 1541 C C . ASP A 1 184 ? -5.608 19.046 -2.569 1.00 64.44 184 ASP A C 1
ATOM 1543 O O . ASP A 1 184 ? -6.836 18.980 -2.501 1.00 64.44 184 ASP A O 1
ATOM 1547 N N . ARG A 1 185 ? -4.879 18.075 -3.135 1.00 71.12 185 ARG A N 1
ATOM 1548 C CA . ARG A 1 185 ? -5.433 16.831 -3.676 1.00 71.12 185 ARG A CA 1
ATOM 1549 C C . ARG A 1 185 ? -4.516 15.642 -3.380 1.00 71.12 185 ARG A C 1
ATOM 1551 O O . ARG A 1 185 ? -3.296 15.816 -3.347 1.00 71.12 185 ARG A O 1
ATOM 1558 N N . PRO A 1 186 ? -5.083 14.435 -3.210 1.00 80.38 186 PRO A N 1
ATOM 1559 C CA . PRO A 1 186 ? -4.318 13.196 -3.219 1.00 80.38 186 PRO A CA 1
ATOM 1560 C C . PRO A 1 186 ? -3.414 13.057 -4.455 1.00 80.38 186 PRO A C 1
ATOM 1562 O O . PRO A 1 186 ? -3.784 13.436 -5.567 1.00 80.38 186 PRO A O 1
ATOM 1565 N N . PHE A 1 187 ? -2.227 12.484 -4.265 1.00 81.38 187 PHE A N 1
ATOM 1566 C CA . PHE A 1 187 ? -1.331 12.086 -5.346 1.00 81.38 187 PHE A CA 1
ATOM 1567 C C . PHE A 1 187 ? -1.834 10.793 -6.003 1.00 81.38 187 PHE A C 1
ATOM 1569 O O . PHE A 1 187 ? -2.295 9.905 -5.289 1.00 81.38 187 PHE A O 1
ATOM 1576 N N . PRO A 1 188 ? -1.697 10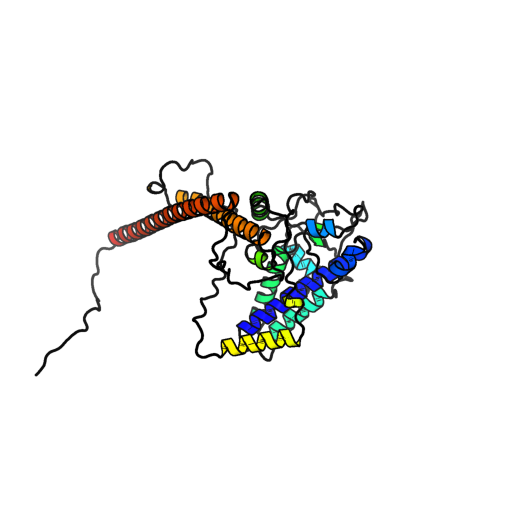.621 -7.326 1.00 81.56 188 PRO A N 1
ATOM 1577 C CA . PRO A 1 188 ? -2.088 9.386 -8.001 1.00 81.56 188 PRO A CA 1
ATOM 1578 C C . PRO A 1 188 ? -1.309 8.163 -7.523 1.00 81.56 188 PRO A C 1
ATOM 1580 O O . PRO A 1 188 ? -0.158 8.270 -7.091 1.00 81.56 188 PRO A O 1
ATOM 1583 N N . ALA A 1 189 ? -1.893 6.981 -7.718 1.00 82.12 189 ALA A N 1
ATOM 1584 C CA . ALA A 1 189 ? -1.306 5.705 -7.313 1.00 82.12 189 ALA A CA 1
ATOM 1585 C C . ALA A 1 189 ? 0.101 5.462 -7.880 1.00 82.12 189 ALA A C 1
ATOM 1587 O O . ALA A 1 189 ? 0.925 4.808 -7.244 1.00 82.12 189 ALA A O 1
ATOM 1588 N N . SER A 1 190 ? 0.412 6.011 -9.057 1.00 77.56 190 SER A N 1
ATOM 1589 C CA . SER A 1 190 ? 1.723 5.872 -9.697 1.00 77.56 190 SER A CA 1
ATOM 1590 C C . SER A 1 190 ? 2.868 6.525 -8.916 1.00 77.56 190 SER A C 1
ATOM 1592 O O . SER A 1 190 ? 4.018 6.135 -9.113 1.00 77.56 190 SER A O 1
ATOM 1594 N N . TYR A 1 191 ? 2.589 7.458 -7.997 1.00 79.12 191 TYR A N 1
ATOM 1595 C CA . TYR A 1 191 ? 3.622 8.159 -7.223 1.00 79.12 191 TYR A CA 1
ATOM 1596 C C . TYR A 1 191 ? 4.354 7.248 -6.237 1.00 79.12 191 TYR A C 1
ATOM 1598 O O . TYR A 1 191 ? 5.498 7.532 -5.883 1.00 79.12 191 TYR A O 1
ATOM 1606 N N . ILE A 1 192 ? 3.757 6.110 -5.860 1.00 82.62 192 ILE A N 1
ATOM 1607 C CA . ILE A 1 192 ? 4.390 5.147 -4.947 1.00 82.62 192 ILE A CA 1
ATOM 1608 C C . ILE A 1 192 ? 5.749 4.664 -5.460 1.00 82.62 192 ILE A C 1
ATOM 1610 O O . ILE A 1 192 ? 6.612 4.342 -4.653 1.00 82.62 192 ILE A O 1
ATOM 1614 N N . LYS A 1 193 ? 5.977 4.657 -6.784 1.00 79.88 193 LYS A N 1
ATOM 1615 C CA . LYS A 1 193 ? 7.244 4.213 -7.390 1.00 79.88 193 LYS A CA 1
ATOM 1616 C C . LYS A 1 193 ? 8.443 5.065 -6.973 1.00 79.88 193 LYS A C 1
ATOM 1618 O O . LYS A 1 193 ? 9.574 4.601 -7.038 1.00 79.88 193 LYS A O 1
ATOM 1623 N N . HIS A 1 194 ? 8.187 6.300 -6.550 1.00 77.31 194 HIS A N 1
ATOM 1624 C CA . HIS A 1 194 ? 9.211 7.224 -6.085 1.00 77.31 194 HIS A CA 1
ATOM 1625 C C . HIS A 1 194 ? 9.494 7.083 -4.591 1.00 77.31 194 HIS A C 1
ATOM 1627 O O . HIS A 1 194 ? 10.501 7.592 -4.113 1.00 77.31 194 HIS A O 1
ATOM 1633 N N . HIS A 1 195 ? 8.614 6.413 -3.844 1.00 84.81 195 HIS A N 1
ATOM 1634 C CA . HIS A 1 195 ? 8.708 6.304 -2.394 1.00 84.81 195 HIS A CA 1
ATOM 1635 C C . HIS A 1 195 ? 9.769 5.278 -1.981 1.00 84.81 195 HIS A C 1
ATOM 1637 O O . HIS A 1 195 ? 9.983 4.288 -2.683 1.00 84.81 195 HIS A O 1
ATOM 1643 N N . PRO A 1 196 ? 10.424 5.463 -0.824 1.00 85.25 196 PRO A N 1
ATOM 1644 C CA . PRO A 1 196 ? 11.439 4.525 -0.374 1.00 85.25 196 PRO A CA 1
ATOM 1645 C C . PRO A 1 196 ? 10.802 3.190 0.013 1.00 85.25 196 PRO A C 1
ATOM 1647 O O . PRO A 1 196 ? 9.696 3.144 0.553 1.00 85.25 196 PRO A O 1
ATOM 1650 N N . THR A 1 197 ? 11.516 2.091 -0.208 1.00 86.00 197 THR A N 1
ATOM 1651 C CA . THR A 1 197 ? 11.110 0.752 0.267 1.00 86.00 197 THR A CA 1
ATOM 1652 C C . THR A 1 197 ? 11.718 0.418 1.636 1.00 86.00 197 THR A C 1
ATOM 1654 O O . THR A 1 197 ? 11.259 -0.486 2.340 1.00 86.00 197 THR A O 1
ATOM 1657 N N . THR A 1 198 ? 12.728 1.185 2.056 1.00 84.94 198 THR A N 1
ATOM 1658 C CA . THR A 1 198 ? 13.496 1.013 3.296 1.00 84.94 198 THR A CA 1
ATOM 1659 C C . THR A 1 198 ? 13.487 2.293 4.146 1.00 84.94 198 THR A C 1
ATOM 1661 O O . THR A 1 198 ? 12.847 3.274 3.786 1.00 84.94 198 THR A O 1
ATOM 1664 N N . GLY A 1 199 ? 14.101 2.275 5.337 1.00 84.56 199 GLY A N 1
ATOM 1665 C CA . GLY A 1 199 ? 14.230 3.473 6.189 1.00 84.56 199 GLY A CA 1
ATOM 1666 C C . GLY A 1 199 ? 12.973 3.897 6.966 1.00 84.56 199 GLY A C 1
ATOM 1667 O O . GLY A 1 199 ? 12.989 4.902 7.673 1.00 84.56 199 GLY A O 1
ATOM 1668 N N . TRP A 1 200 ? 11.878 3.141 6.868 1.00 87.94 200 TRP A N 1
ATOM 1669 C CA . TRP A 1 200 ? 10.632 3.436 7.578 1.00 87.94 200 TRP A CA 1
ATOM 1670 C C . TRP A 1 200 ? 10.705 3.052 9.055 1.00 87.94 200 TRP A C 1
ATOM 1672 O O . TRP A 1 200 ? 11.053 1.921 9.409 1.00 87.94 200 TRP A O 1
ATOM 1682 N N . SER A 1 201 ? 10.284 3.968 9.920 1.00 86.38 201 SER A N 1
ATOM 1683 C CA . SER A 1 201 ? 10.271 3.790 11.373 1.00 86.38 201 SER A CA 1
ATOM 1684 C C . SER A 1 201 ? 8.887 4.096 11.959 1.00 86.38 201 SER A C 1
ATOM 1686 O O . SER A 1 201 ? 8.071 4.745 11.300 1.00 86.38 201 SER A O 1
ATOM 1688 N N . PRO A 1 202 ? 8.561 3.589 13.164 1.00 87.94 202 PRO A N 1
ATOM 1689 C CA . PRO A 1 202 ? 7.356 4.015 13.861 1.00 87.94 202 PRO A CA 1
ATOM 1690 C C . PRO A 1 202 ? 7.428 5.510 14.164 1.00 87.94 202 PRO A C 1
ATOM 1692 O O . PRO A 1 202 ? 8.450 5.995 14.654 1.00 87.94 202 PRO A O 1
ATOM 1695 N N . SER A 1 203 ? 6.339 6.230 13.921 1.00 83.00 203 SER A N 1
ATOM 1696 C CA . SER A 1 203 ? 6.280 7.637 14.288 1.00 83.00 203 SER A CA 1
ATOM 1697 C C . SER A 1 203 ? 6.208 7.832 15.801 1.00 83.00 203 SER A C 1
ATOM 1699 O O . SER A 1 203 ? 5.767 6.963 16.559 1.00 83.00 203 SER A O 1
ATOM 1701 N N . GLN A 1 204 ? 6.584 9.029 16.249 1.00 77.19 204 GLN A N 1
ATOM 1702 C CA . GLN A 1 204 ? 6.175 9.503 17.569 1.00 77.19 204 GLN A CA 1
ATOM 1703 C C . GLN A 1 204 ? 4.637 9.663 17.623 1.00 77.19 204 GLN A C 1
ATOM 1705 O O . GLN A 1 204 ? 3.988 9.637 16.575 1.00 77.19 204 GLN A O 1
ATOM 1710 N N . PRO A 1 205 ? 4.021 9.844 18.808 1.00 72.62 205 PRO A N 1
ATOM 1711 C CA . PRO A 1 205 ? 2.563 9.984 18.953 1.00 72.62 205 PRO A CA 1
ATOM 1712 C C . PRO A 1 205 ? 1.927 11.186 18.227 1.00 72.62 205 PRO A C 1
ATOM 1714 O O . PRO A 1 205 ? 0.718 11.373 18.312 1.00 72.62 205 PRO A O 1
ATOM 1717 N N . SER A 1 206 ? 2.718 12.016 17.545 1.00 75.50 206 SER A N 1
ATOM 1718 C CA . SER A 1 206 ? 2.232 13.093 16.685 1.00 75.50 206 SER A CA 1
ATOM 1719 C C . SER A 1 206 ? 1.979 12.568 15.278 1.00 75.50 206 SER A C 1
ATOM 1721 O O . SER A 1 206 ? 2.811 11.841 14.756 1.00 75.50 206 SER A O 1
ATOM 1723 N N . LEU A 1 207 ? 0.880 12.981 14.644 1.00 79.38 207 LEU A N 1
ATOM 1724 C CA . LEU A 1 207 ? 0.543 12.649 13.251 1.00 79.38 207 LEU A CA 1
ATOM 1725 C C . LEU A 1 207 ? 0.815 13.803 12.271 1.00 79.38 207 LEU A C 1
ATOM 1727 O O . LEU A 1 207 ? 0.467 13.698 11.102 1.00 79.38 207 LEU A O 1
ATOM 1731 N N . ALA A 1 208 ? 1.459 14.881 12.728 1.00 70.69 208 ALA A N 1
ATOM 1732 C CA . ALA A 1 208 ? 1.706 16.101 11.946 1.00 70.69 208 ALA A CA 1
ATOM 1733 C C . ALA A 1 208 ? 2.734 15.955 10.798 1.00 70.69 208 ALA A C 1
ATOM 1735 O O . ALA A 1 208 ? 3.119 16.945 10.197 1.00 70.69 208 ALA A O 1
ATOM 1736 N N . HIS A 1 209 ? 3.219 14.742 10.529 1.00 69.81 209 HIS A N 1
ATOM 1737 C CA . HIS A 1 209 ? 4.304 14.437 9.583 1.00 69.81 209 HIS A CA 1
ATOM 1738 C C . HIS A 1 209 ? 3.815 13.568 8.398 1.00 69.81 209 HIS A C 1
ATOM 1740 O O . HIS A 1 209 ? 4.590 12.901 7.714 1.00 69.81 209 HIS A O 1
ATOM 1746 N N . LEU A 1 210 ? 2.491 13.482 8.205 1.00 68.19 210 LEU A N 1
ATOM 1747 C CA . LEU A 1 210 ? 1.836 12.622 7.207 1.00 68.19 210 LEU A CA 1
ATOM 1748 C C . LEU A 1 210 ? 0.686 13.350 6.497 1.00 68.19 210 LEU A C 1
ATOM 1750 O O . LEU A 1 210 ? -0.340 12.740 6.216 1.00 68.19 210 LEU A O 1
ATOM 1754 N N . ASP A 1 211 ? 0.824 14.645 6.215 1.00 75.81 211 ASP A N 1
ATOM 1755 C CA . ASP A 1 211 ? -0.277 15.471 5.685 1.00 75.81 211 ASP A CA 1
ATOM 1756 C C . ASP A 1 211 ? -0.540 15.302 4.172 1.00 75.81 211 ASP A C 1
ATOM 1758 O O . ASP A 1 211 ? -1.411 15.957 3.604 1.00 75.81 211 ASP A O 1
ATOM 1762 N N . TYR A 1 212 ? 0.154 14.374 3.512 1.00 81.00 212 TYR A N 1
ATOM 1763 C CA . TYR A 1 212 ? -0.079 13.986 2.117 1.00 81.00 212 TYR A CA 1
ATOM 1764 C C . TYR A 1 212 ? -1.019 12.778 2.027 1.00 81.00 212 TYR A C 1
ATOM 1766 O O . TYR A 1 212 ? -1.389 12.147 3.011 1.00 81.00 212 TYR A O 1
ATOM 1774 N N . THR A 1 213 ? -1.492 12.452 0.831 1.00 84.56 213 THR A N 1
ATOM 1775 C CA . THR A 1 213 ? -2.320 11.264 0.582 1.00 84.56 213 THR A CA 1
ATOM 1776 C C . THR A 1 213 ? -1.963 10.713 -0.780 1.00 84.56 213 THR A C 1
ATOM 1778 O O . THR A 1 213 ? -1.790 11.493 -1.708 1.00 84.56 213 THR A O 1
ATOM 1781 N N . ILE A 1 214 ? -1.860 9.392 -0.903 1.00 84.88 214 ILE A N 1
ATOM 1782 C CA . ILE A 1 214 ? -1.753 8.728 -2.202 1.00 84.88 214 ILE A CA 1
ATOM 1783 C C . ILE A 1 214 ? -3.047 7.968 -2.446 1.00 84.88 214 ILE A C 1
ATOM 1785 O O . ILE A 1 214 ? -3.496 7.210 -1.582 1.00 84.88 214 ILE A O 1
ATOM 1789 N N . GLU A 1 215 ? -3.631 8.148 -3.619 1.00 86.00 215 GLU A N 1
ATOM 1790 C CA . GLU A 1 215 ? -4.774 7.365 -4.050 1.00 86.00 215 GLU A CA 1
ATOM 1791 C C . GLU A 1 215 ? -4.353 5.910 -4.271 1.00 86.00 215 GLU A C 1
ATOM 1793 O O . GLU A 1 215 ? -3.326 5.638 -4.897 1.00 86.00 215 GLU A O 1
ATOM 1798 N N . PRO A 1 216 ? -5.113 4.932 -3.763 1.00 87.38 216 PRO A N 1
ATOM 1799 C CA . PRO A 1 216 ? -4.939 3.555 -4.190 1.00 87.38 216 PRO A CA 1
ATOM 1800 C C . PRO A 1 216 ? -5.204 3.417 -5.692 1.00 87.38 216 PRO A C 1
ATOM 1802 O O . PRO A 1 216 ? -6.066 4.092 -6.242 1.00 87.38 216 PRO A O 1
ATOM 1805 N N . GLU A 1 217 ? -4.530 2.466 -6.337 1.00 85.69 217 GLU A N 1
ATOM 1806 C CA . GLU A 1 217 ? -4.838 2.077 -7.717 1.00 85.69 217 GLU A CA 1
ATOM 1807 C C . GLU A 1 217 ? -6.253 1.477 -7.763 1.00 85.69 217 GLU A C 1
ATOM 1809 O O . GLU A 1 217 ? -6.476 0.337 -7.342 1.00 85.69 217 GLU A O 1
ATOM 1814 N N . GLN A 1 218 ? -7.216 2.272 -8.233 1.00 80.94 218 GLN A N 1
ATOM 1815 C CA . GLN A 1 218 ? -8.619 1.875 -8.358 1.00 80.94 218 GLN A CA 1
ATOM 1816 C C . GLN A 1 218 ? -8.957 1.402 -9.766 1.00 80.94 218 GLN A C 1
ATOM 1818 O O . GLN A 1 218 ? -9.726 0.456 -9.917 1.00 80.94 218 GLN A O 1
ATOM 1823 N N . ARG A 1 219 ? -8.358 2.007 -10.799 1.00 80.25 219 ARG A N 1
ATOM 1824 C CA . ARG A 1 219 ? -8.694 1.728 -12.200 1.00 80.25 219 ARG A CA 1
ATOM 1825 C C . ARG A 1 219 ? -8.533 0.253 -12.532 1.00 80.25 219 ARG A C 1
ATOM 1827 O O . ARG A 1 219 ? -9.463 -0.367 -13.036 1.00 80.25 219 ARG A O 1
ATOM 1834 N N . LEU A 1 220 ? -7.386 -0.321 -12.172 1.00 84.06 220 LEU A N 1
ATOM 1835 C CA . LEU A 1 220 ? -7.109 -1.738 -12.403 1.00 84.06 220 LEU A CA 1
ATOM 1836 C C . LEU A 1 220 ? -8.137 -2.666 -11.734 1.00 84.06 220 LEU A C 1
ATOM 1838 O O . LEU A 1 220 ? -8.379 -3.762 -12.221 1.00 84.06 220 LEU A O 1
ATOM 1842 N N . LEU A 1 221 ? -8.746 -2.228 -10.629 1.00 86.62 221 LEU A N 1
ATOM 1843 C CA . LEU A 1 221 ? -9.708 -2.999 -9.839 1.00 86.62 221 LEU A CA 1
ATOM 1844 C C . LEU A 1 221 ? -11.173 -2.710 -10.194 1.00 86.62 221 LEU A C 1
ATOM 1846 O O . LEU A 1 221 ? -12.058 -3.366 -9.643 1.00 86.62 221 LEU A O 1
ATOM 1850 N N . HIS A 1 222 ? -11.422 -1.728 -11.061 1.00 86.38 222 HIS A N 1
ATOM 1851 C CA . HIS A 1 222 ? -12.739 -1.402 -11.609 1.00 86.38 222 HIS A CA 1
ATOM 1852 C C . HIS A 1 222 ? -12.980 -2.012 -12.988 1.00 86.38 222 HIS A C 1
ATOM 1854 O O . HIS A 1 222 ? -14.117 -1.994 -13.447 1.00 86.38 222 HIS A O 1
ATOM 1860 N N . LEU A 1 223 ? -11.947 -2.582 -13.615 1.00 86.69 223 LEU A N 1
ATOM 1861 C CA . LEU A 1 223 ? -12.119 -3.369 -14.830 1.00 86.69 223 LEU A CA 1
ATOM 1862 C C . LEU A 1 223 ? -13.024 -4.569 -14.547 1.00 86.69 223 LEU A C 1
ATOM 1864 O O . LEU A 1 223 ? -12.785 -5.337 -13.611 1.00 86.69 223 LEU A O 1
ATOM 1868 N N . SER A 1 224 ? -14.036 -4.740 -15.387 1.00 89.69 224 SER A N 1
ATOM 1869 C CA . SER A 1 224 ? -14.796 -5.980 -15.479 1.00 89.69 224 SER A CA 1
ATOM 1870 C C . SER A 1 224 ? -13.920 -7.109 -16.034 1.00 89.69 224 SER A C 1
ATOM 1872 O O . SER A 1 224 ? -12.918 -6.865 -16.713 1.00 89.69 224 SER A O 1
ATOM 1874 N N . ASP A 1 225 ? -14.301 -8.363 -15.777 1.00 89.62 225 ASP A N 1
ATOM 1875 C CA . ASP A 1 225 ? -13.560 -9.523 -16.290 1.00 89.62 225 ASP A CA 1
ATOM 1876 C C . ASP A 1 225 ? -13.361 -9.479 -17.824 1.00 89.62 225 ASP A C 1
ATOM 1878 O O . ASP A 1 225 ? -12.242 -9.749 -18.272 1.00 89.62 225 ASP A O 1
ATOM 1882 N N . PRO A 1 226 ? -14.361 -9.082 -18.649 1.00 92.75 226 PRO A N 1
ATOM 1883 C CA . PRO A 1 226 ? -14.169 -8.908 -20.089 1.00 92.75 226 PRO A CA 1
ATOM 1884 C C . PRO A 1 226 ? -13.176 -7.800 -20.455 1.00 92.75 226 PRO A C 1
ATOM 1886 O O . PRO A 1 226 ? -12.362 -8.000 -21.351 1.00 92.75 226 PRO A O 1
ATOM 1889 N N . GLU A 1 227 ? -13.197 -6.652 -19.770 1.00 91.88 227 GLU A N 1
ATOM 1890 C CA . GLU A 1 227 ? -12.265 -5.542 -20.037 1.00 91.88 227 GLU A CA 1
ATOM 1891 C C . GLU A 1 227 ? -10.826 -5.910 -19.665 1.00 91.88 227 GLU A C 1
ATOM 1893 O O . GLU A 1 227 ? -9.884 -5.620 -20.410 1.00 91.88 227 GLU A O 1
ATOM 1898 N N . LEU A 1 228 ? -10.650 -6.592 -18.529 1.00 90.56 228 LEU A N 1
ATOM 1899 C CA . LEU A 1 228 ? -9.364 -7.142 -18.123 1.00 90.56 228 LEU A CA 1
ATOM 1900 C C . LEU A 1 228 ? -8.856 -8.139 -19.170 1.00 90.56 228 LEU A C 1
ATOM 1902 O O . LEU A 1 228 ? -7.700 -8.063 -19.587 1.00 90.56 228 LEU A O 1
ATOM 1906 N N . TYR A 1 229 ? -9.717 -9.055 -19.616 1.00 92.56 229 TYR A N 1
ATOM 1907 C CA . TYR A 1 229 ? -9.356 -10.041 -20.628 1.00 92.56 229 TYR A CA 1
ATOM 1908 C C . TYR A 1 229 ? -8.998 -9.385 -21.966 1.00 92.56 229 TYR A C 1
ATOM 1910 O O . TYR A 1 229 ? -7.964 -9.717 -22.544 1.00 92.56 229 TYR A O 1
ATOM 1918 N N . GLN A 1 230 ? -9.782 -8.405 -22.420 1.00 92.75 230 GLN A N 1
ATOM 1919 C CA . GLN A 1 230 ? -9.505 -7.661 -23.649 1.00 92.75 230 GLN A CA 1
ATOM 1920 C C . GLN A 1 230 ? -8.155 -6.942 -23.574 1.00 92.75 230 GLN A C 1
ATOM 1922 O O . GLN A 1 230 ? -7.340 -7.084 -24.481 1.00 92.75 230 GLN A O 1
ATOM 1927 N N . THR A 1 231 ? -7.855 -6.284 -22.451 1.00 90.44 231 THR A N 1
ATOM 1928 C CA . THR A 1 231 ? -6.557 -5.625 -22.236 1.00 90.44 231 THR A CA 1
ATOM 1929 C C . THR A 1 231 ? -5.387 -6.610 -22.375 1.00 90.44 231 THR A C 1
ATOM 1931 O O . THR A 1 231 ? -4.349 -6.279 -22.943 1.00 90.44 231 THR A O 1
ATOM 1934 N N . LEU A 1 232 ? -5.539 -7.848 -21.893 1.00 92.44 232 LEU A N 1
ATOM 1935 C CA . LEU A 1 232 ? -4.512 -8.887 -22.041 1.00 92.44 232 LEU A CA 1
ATOM 1936 C C . LEU A 1 232 ? -4.368 -9.359 -23.491 1.00 92.44 232 LEU A C 1
ATOM 1938 O O . LEU A 1 232 ? -3.249 -9.597 -23.943 1.00 92.44 232 LEU A O 1
ATOM 1942 N N . ARG A 1 233 ? -5.473 -9.465 -24.237 1.00 92.00 233 ARG A N 1
ATOM 1943 C CA . ARG A 1 233 ? -5.443 -9.785 -25.673 1.00 92.00 233 ARG A CA 1
ATOM 1944 C C . ARG A 1 233 ? -4.760 -8.679 -26.477 1.00 92.00 233 ARG A C 1
ATOM 1946 O O . ARG A 1 233 ? -3.985 -8.989 -27.380 1.00 92.00 233 ARG A O 1
ATOM 1953 N N . ASP A 1 234 ? -4.969 -7.421 -26.107 1.00 89.19 234 ASP A N 1
ATOM 1954 C CA . ASP A 1 234 ? -4.303 -6.274 -26.730 1.00 89.19 234 ASP A CA 1
ATOM 1955 C C . ASP A 1 234 ? -2.795 -6.266 -26.422 1.00 89.19 234 ASP A C 1
ATOM 1957 O O . ASP A 1 234 ? -1.970 -6.058 -27.309 1.00 89.19 234 ASP A O 1
ATOM 1961 N N . LEU A 1 235 ? -2.400 -6.572 -25.182 1.00 88.69 235 LEU A N 1
ATOM 1962 C CA . LEU A 1 235 ?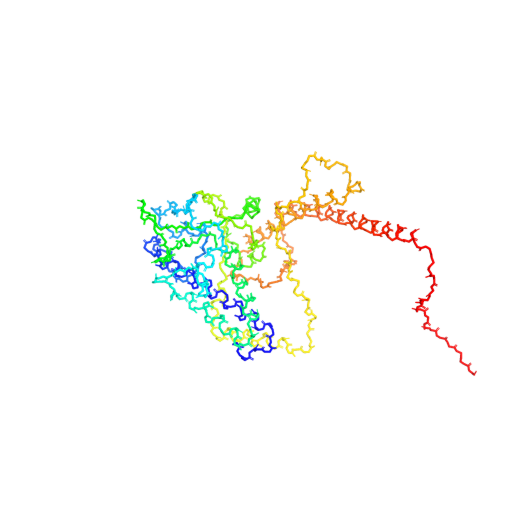 -0.985 -6.730 -24.821 1.00 88.69 235 LEU A CA 1
ATOM 1963 C C . LEU A 1 235 ? -0.326 -7.905 -25.558 1.00 88.69 235 LEU A C 1
ATOM 1965 O O . LEU A 1 235 ? 0.837 -7.818 -25.956 1.00 88.69 235 LEU A O 1
ATOM 1969 N N . GLN A 1 236 ? -1.059 -9.003 -25.748 1.00 88.56 236 GLN A N 1
ATOM 1970 C CA . GLN A 1 236 ? -0.607 -10.146 -26.534 1.00 88.56 236 GLN A CA 1
ATOM 1971 C C . GLN A 1 236 ? -0.411 -9.771 -28.007 1.00 88.56 236 GLN A C 1
ATOM 1973 O O . GLN A 1 236 ? 0.637 -10.096 -28.563 1.00 88.56 236 GLN A O 1
ATOM 1978 N N . SER A 1 237 ? -1.372 -9.081 -28.629 1.00 87.31 237 SER A N 1
ATOM 1979 C CA . SER A 1 237 ? -1.287 -8.703 -30.046 1.00 87.31 237 SER A CA 1
ATOM 1980 C C . SER A 1 237 ? -0.097 -7.776 -30.309 1.00 87.31 237 SER A C 1
ATOM 1982 O O . SER A 1 237 ? 0.674 -8.011 -31.243 1.00 87.31 237 SER A O 1
ATOM 1984 N N . GLN A 1 238 ? 0.131 -6.806 -29.418 1.00 85.56 238 GLN A N 1
ATOM 1985 C CA . GLN A 1 238 ? 1.307 -5.932 -29.439 1.00 85.56 238 GLN A CA 1
ATOM 1986 C C . GLN A 1 238 ? 2.615 -6.715 -29.289 1.00 85.56 238 GLN A C 1
ATOM 1988 O O . GLN A 1 238 ? 3.598 -6.416 -29.965 1.00 85.56 238 GLN A O 1
ATOM 1993 N N . TRP A 1 239 ? 2.642 -7.735 -28.426 1.00 81.12 239 TRP A N 1
ATOM 1994 C CA . TRP A 1 239 ? 3.831 -8.563 -28.222 1.00 81.12 239 TRP A CA 1
ATOM 1995 C C . TRP A 1 239 ? 4.205 -9.376 -29.467 1.00 81.12 239 TRP A C 1
ATOM 1997 O O . TRP A 1 239 ? 5.398 -9.545 -29.736 1.00 81.12 239 TRP A O 1
ATOM 2007 N N . THR A 1 240 ? 3.201 -9.859 -30.206 1.00 81.38 240 THR A N 1
ATOM 2008 C CA . THR A 1 240 ? 3.354 -10.678 -31.420 1.00 81.38 240 THR A CA 1
ATOM 2009 C C . THR A 1 240 ? 3.545 -9.876 -32.710 1.00 81.38 240 THR A C 1
ATOM 2011 O O . THR A 1 240 ? 3.842 -10.475 -33.741 1.00 81.38 240 THR A O 1
ATOM 2014 N N . SER A 1 241 ? 3.367 -8.551 -32.680 1.00 80.06 241 SER A N 1
ATOM 2015 C CA . SER A 1 241 ? 3.471 -7.710 -33.877 1.00 80.06 241 SER A CA 1
ATOM 2016 C C . SER A 1 241 ? 4.918 -7.638 -34.406 1.00 80.06 241 SER A C 1
ATOM 2018 O O . SER A 1 241 ? 5.835 -7.406 -33.611 1.00 80.06 241 SER A O 1
ATOM 2020 N N . PRO A 1 242 ? 5.145 -7.812 -35.725 1.00 64.81 242 PRO A N 1
ATOM 2021 C CA . PRO A 1 242 ? 6.477 -7.755 -36.334 1.00 64.81 242 PRO A CA 1
ATOM 2022 C C . PRO A 1 242 ? 7.092 -6.345 -36.329 1.00 64.81 242 PRO A C 1
ATOM 2024 O O . PRO A 1 242 ? 8.309 -6.225 -36.224 1.00 64.81 242 PRO A O 1
ATOM 2027 N N . ASP A 1 243 ? 6.274 -5.287 -36.333 1.00 61.34 243 ASP A N 1
ATOM 2028 C CA . ASP A 1 243 ? 6.712 -3.884 -36.230 1.00 61.34 243 ASP A CA 1
ATOM 2029 C C . ASP A 1 243 ? 6.897 -3.445 -34.770 1.00 61.34 243 ASP A C 1
ATOM 2031 O O . ASP A 1 243 ? 6.447 -2.378 -34.347 1.00 61.34 243 ASP A O 1
ATOM 2035 N N . ARG A 1 244 ? 7.532 -4.291 -33.951 1.00 56.34 244 ARG A N 1
ATOM 2036 C CA . ARG A 1 244 ? 7.800 -3.973 -32.546 1.00 56.34 244 ARG A CA 1
ATOM 2037 C C . ARG A 1 244 ? 8.705 -2.728 -32.489 1.00 56.34 244 ARG A C 1
ATOM 2039 O O . ARG A 1 244 ? 9.880 -2.844 -32.847 1.00 56.34 244 ARG A O 1
ATOM 2046 N N . PRO A 1 245 ? 8.244 -1.565 -31.978 1.00 53.47 245 PRO A N 1
ATOM 2047 C CA . PRO A 1 245 ? 9.174 -0.498 -31.636 1.00 53.47 245 PRO A CA 1
ATOM 2048 C C . PRO A 1 245 ? 10.147 -1.073 -30.602 1.00 53.47 245 PRO A C 1
ATOM 2050 O O . PRO A 1 245 ? 9.689 -1.803 -29.714 1.00 53.47 245 PRO A O 1
ATOM 2053 N N . PRO A 1 246 ? 11.466 -0.811 -30.701 1.00 44.69 246 PRO A N 1
ATOM 2054 C CA . PRO A 1 246 ? 12.424 -1.337 -29.743 1.00 44.69 246 PRO A CA 1
ATOM 2055 C C . PRO A 1 246 ? 11.898 -1.003 -28.356 1.00 44.69 246 PRO A C 1
ATOM 2057 O O . PRO A 1 246 ? 11.725 0.173 -28.024 1.00 44.69 246 PRO A O 1
ATOM 2060 N N . GLN A 1 247 ? 11.563 -2.041 -27.580 1.00 45.75 247 GLN A N 1
ATOM 2061 C CA . GLN A 1 247 ? 11.222 -1.848 -26.185 1.00 45.75 247 GLN A CA 1
ATOM 2062 C C . GLN A 1 247 ? 12.469 -1.214 -25.599 1.00 45.75 247 GLN A C 1
ATOM 2064 O O . GLN A 1 247 ? 13.488 -1.887 -25.428 1.00 45.75 247 GLN A O 1
ATOM 2069 N N . ARG A 1 248 ? 12.415 0.104 -25.361 1.00 34.69 248 ARG A N 1
ATOM 2070 C CA . ARG A 1 248 ? 13.377 0.734 -24.472 1.00 34.69 248 ARG A CA 1
ATOM 2071 C C . ARG A 1 248 ? 13.349 -0.170 -23.250 1.00 34.69 248 ARG A C 1
ATOM 2073 O O . ARG A 1 248 ? 12.235 -0.449 -22.787 1.00 34.69 248 ARG A O 1
ATOM 2080 N N . PRO A 1 249 ? 14.499 -0.702 -22.793 1.00 28.86 249 PRO A N 1
ATOM 2081 C CA . PRO A 1 249 ? 14.509 -1.398 -21.523 1.00 28.86 249 PRO A CA 1
ATOM 2082 C C . PRO A 1 249 ? 13.724 -0.489 -20.598 1.00 28.86 249 PRO A C 1
ATOM 2084 O O . PRO A 1 249 ? 13.975 0.724 -20.587 1.00 28.86 249 PRO A O 1
ATOM 2087 N N . VAL A 1 250 ? 12.684 -1.030 -19.961 1.00 36.62 250 VAL A N 1
ATOM 2088 C CA . VAL A 1 250 ? 12.043 -0.327 -18.865 1.00 36.62 250 VAL A CA 1
ATOM 2089 C C . VAL A 1 250 ? 13.194 -0.178 -17.894 1.00 36.62 250 VAL A C 1
ATOM 2091 O O . VAL A 1 250 ? 13.509 -1.092 -17.137 1.00 36.62 250 VAL A O 1
ATOM 2094 N N . HIS A 1 251 ? 13.925 0.931 -18.009 1.00 28.98 251 HIS A N 1
ATOM 2095 C CA . HIS A 1 251 ? 14.739 1.430 -16.946 1.00 28.98 251 HIS A CA 1
ATOM 2096 C C . HIS A 1 251 ? 13.687 1.537 -15.865 1.00 28.98 251 HIS A C 1
ATOM 2098 O O . HIS A 1 251 ? 12.844 2.435 -15.897 1.00 28.98 251 HIS A O 1
ATOM 2104 N N . GLN A 1 252 ? 13.671 0.545 -14.969 1.00 33.28 252 GLN A N 1
ATOM 2105 C CA . GLN A 1 252 ? 13.251 0.756 -13.607 1.00 33.28 252 GLN A CA 1
ATOM 2106 C C . GLN A 1 252 ? 14.044 1.984 -13.239 1.00 33.28 252 GLN A C 1
ATOM 2108 O O . GLN A 1 252 ? 15.258 1.920 -13.043 1.00 33.28 252 GLN A O 1
ATOM 2113 N N . SER A 1 253 ? 13.395 3.133 -13.396 1.00 31.80 253 SER A N 1
ATOM 2114 C CA . SER A 1 253 ? 14.000 4.402 -13.111 1.00 31.80 253 SER A CA 1
ATOM 2115 C C . SER A 1 253 ? 14.330 4.217 -11.647 1.00 31.80 253 SER A C 1
ATOM 2117 O O . SER A 1 253 ? 13.424 4.155 -10.815 1.00 31.80 253 SER A O 1
ATOM 2119 N N . SER A 1 254 ? 15.616 4.033 -11.357 1.00 35.22 254 SER A N 1
ATOM 2120 C CA . SER A 1 254 ? 16.168 3.906 -10.015 1.00 35.22 254 SER A CA 1
ATOM 2121 C C . SER A 1 254 ? 16.068 5.260 -9.304 1.00 35.22 254 SER A C 1
ATOM 2123 O O . SER A 1 254 ? 16.969 5.678 -8.589 1.00 35.22 254 SER A O 1
ATOM 2125 N N . ARG A 1 255 ? 14.970 5.985 -9.527 1.00 44.09 255 ARG A N 1
ATOM 2126 C CA . ARG A 1 255 ? 14.571 7.195 -8.835 1.00 44.09 255 ARG A CA 1
ATOM 2127 C C . ARG A 1 255 ? 13.875 6.765 -7.555 1.00 44.09 255 ARG A C 1
ATOM 2129 O O . ARG A 1 255 ? 12.722 7.119 -7.315 1.00 44.09 255 ARG A O 1
ATOM 2136 N N . VAL A 1 256 ? 14.569 5.969 -6.7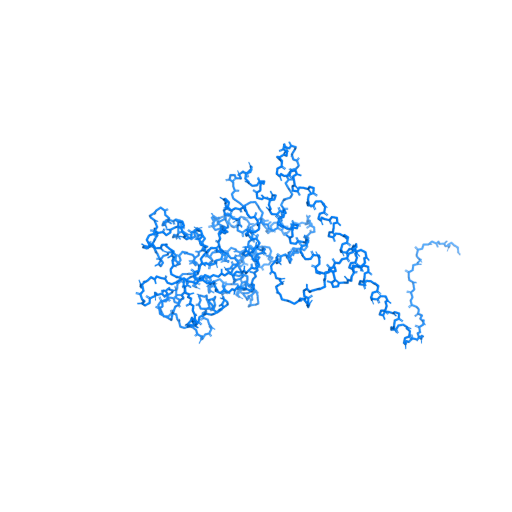41 1.00 44.72 256 VAL A N 1
ATOM 2137 C CA . VAL A 1 256 ? 14.283 6.006 -5.315 1.00 44.72 256 VAL A CA 1
ATOM 2138 C C . VAL A 1 256 ? 14.827 7.355 -4.870 1.00 44.72 256 VAL A C 1
ATOM 2140 O O . VAL A 1 256 ? 16.016 7.505 -4.616 1.00 44.72 256 VAL A O 1
ATOM 2143 N N . ILE A 1 257 ? 13.951 8.360 -4.855 1.00 51.22 257 ILE A N 1
ATOM 2144 C CA . ILE A 1 257 ? 14.294 9.758 -4.544 1.00 51.22 257 ILE A CA 1
ATOM 2145 C C . ILE A 1 257 ? 14.921 9.868 -3.136 1.00 51.22 257 ILE A C 1
ATOM 2147 O O . ILE A 1 257 ? 15.617 10.825 -2.809 1.00 51.22 257 ILE A O 1
ATOM 2151 N N . PHE A 1 258 ? 14.695 8.859 -2.289 1.00 51.84 258 PHE A N 1
ATOM 2152 C CA . PHE A 1 258 ? 14.850 8.954 -0.840 1.00 51.84 258 PHE A CA 1
ATOM 2153 C C . PHE A 1 258 ? 15.851 7.964 -0.225 1.00 51.84 258 PHE A C 1
ATOM 2155 O O . PHE A 1 258 ? 16.021 7.956 0.996 1.00 51.84 258 PHE A O 1
ATOM 2162 N N . GLU A 1 259 ? 16.520 7.135 -1.031 1.00 43.00 259 GLU A N 1
ATOM 2163 C CA . GLU A 1 259 ? 17.569 6.224 -0.561 1.00 43.00 259 GLU A CA 1
ATOM 2164 C C . GLU A 1 259 ? 18.910 6.951 -0.580 1.00 43.00 259 GLU A C 1
ATOM 2166 O O . GLU A 1 259 ? 19.600 6.938 -1.589 1.00 43.00 259 GLU A O 1
ATOM 2171 N N . ASN A 1 260 ? 19.245 7.647 0.511 1.00 40.03 260 ASN A N 1
ATOM 2172 C CA . ASN A 1 260 ? 20.608 7.748 1.061 1.00 40.03 260 ASN A CA 1
ATOM 2173 C C . ASN A 1 260 ? 20.662 8.833 2.144 1.00 40.03 260 ASN A C 1
ATOM 2175 O O . ASN A 1 260 ? 21.091 9.959 1.908 1.00 40.03 260 ASN A O 1
ATOM 2179 N N . GLN A 1 261 ? 20.253 8.485 3.367 1.00 42.62 261 GLN A N 1
ATOM 2180 C CA . GLN A 1 261 ? 20.511 9.323 4.545 1.00 42.62 261 GLN A CA 1
ATOM 2181 C C . GLN A 1 261 ? 21.749 8.917 5.350 1.00 42.62 261 GLN A C 1
ATOM 2183 O O . GLN A 1 261 ? 21.986 9.515 6.395 1.00 42.62 261 GLN A O 1
ATOM 2188 N N . GLU A 1 262 ? 22.596 7.990 4.891 1.00 38.84 262 GLU A N 1
ATOM 2189 C CA . GLU A 1 262 ? 23.783 7.630 5.673 1.00 38.84 262 GLU A CA 1
ATOM 2190 C C . GLU A 1 262 ? 25.083 7.550 4.861 1.00 38.84 262 GLU A C 1
ATOM 2192 O O . GLU A 1 262 ? 25.254 6.703 3.993 1.00 38.84 262 GLU A O 1
ATOM 2197 N N . ARG A 1 263 ? 26.024 8.405 5.302 1.00 37.28 263 ARG A N 1
ATOM 2198 C CA . ARG A 1 263 ? 27.483 8.450 5.077 1.00 37.28 263 ARG A CA 1
ATOM 2199 C C . ARG A 1 263 ? 28.001 9.234 3.869 1.00 37.28 263 ARG A C 1
ATOM 2201 O O . ARG A 1 263 ? 28.416 8.652 2.877 1.00 37.28 263 ARG A O 1
ATOM 2208 N N . ILE A 1 264 ? 28.226 10.535 4.081 1.00 37.41 264 ILE A N 1
ATOM 2209 C CA . ILE A 1 264 ? 29.490 11.172 3.669 1.00 37.41 264 ILE A CA 1
ATOM 2210 C C . ILE A 1 264 ? 30.042 11.968 4.861 1.00 37.41 264 ILE A C 1
ATOM 2212 O O . ILE A 1 264 ? 29.323 12.702 5.534 1.00 37.41 264 ILE A O 1
ATOM 2216 N N . GLN A 1 265 ? 31.317 11.722 5.154 1.00 36.81 265 GLN A N 1
ATOM 2217 C CA . GLN A 1 265 ? 32.101 12.222 6.282 1.00 36.81 265 GLN A CA 1
ATOM 2218 C C . GLN A 1 265 ? 32.168 13.764 6.356 1.00 36.81 265 GLN A C 1
ATOM 2220 O O . GLN A 1 265 ? 32.192 14.444 5.336 1.00 36.81 265 GLN A O 1
ATOM 2225 N N . ASN A 1 266 ? 32.227 14.255 7.601 1.00 35.97 266 ASN A N 1
ATOM 2226 C CA . ASN A 1 266 ? 32.498 15.613 8.106 1.00 35.97 266 ASN A CA 1
ATOM 2227 C C . ASN A 1 266 ? 31.754 16.817 7.443 1.00 35.97 266 ASN A C 1
ATOM 2229 O O . ASN A 1 266 ? 32.143 17.277 6.369 1.00 35.97 266 ASN A O 1
ATOM 2233 N N . PRO A 1 267 ? 30.727 17.406 8.099 1.00 45.16 267 PRO A N 1
ATOM 2234 C CA . PRO A 1 267 ? 29.911 18.513 7.565 1.00 45.16 267 PRO A CA 1
ATOM 2235 C C . PRO A 1 267 ? 30.589 19.895 7.506 1.00 45.16 267 PRO A C 1
ATOM 2237 O O . PRO A 1 267 ? 29.954 20.847 7.059 1.00 45.16 267 PRO A O 1
ATOM 2240 N N . PHE A 1 268 ? 31.824 20.038 7.997 1.00 44.59 268 PHE A N 1
ATOM 2241 C CA . PHE A 1 268 ? 32.396 21.348 8.339 1.00 44.59 268 PHE A CA 1
ATOM 2242 C C . PHE A 1 268 ? 33.363 21.957 7.321 1.00 44.59 268 PHE A C 1
ATOM 2244 O O . PHE A 1 268 ? 33.822 23.068 7.560 1.00 44.59 268 PHE A O 1
ATOM 2251 N N . ASP A 1 269 ? 33.622 21.317 6.179 1.00 45.84 269 ASP A N 1
ATOM 2252 C CA . ASP A 1 269 ? 34.348 21.992 5.097 1.00 45.84 269 ASP A CA 1
ATOM 2253 C C . ASP A 1 269 ? 33.359 22.737 4.191 1.00 45.84 269 ASP A C 1
ATOM 2255 O O . ASP A 1 269 ? 32.646 22.085 3.409 1.00 45.84 269 ASP A O 1
ATOM 2259 N N . PRO A 1 270 ? 33.283 24.082 4.261 1.00 56.22 270 PRO A N 1
ATOM 2260 C CA . PRO A 1 270 ? 32.497 24.850 3.315 1.00 56.22 270 PRO A CA 1
ATOM 2261 C C . PRO A 1 270 ? 33.098 24.653 1.923 1.00 56.22 270 PRO A C 1
ATOM 2263 O O . PRO A 1 270 ? 34.246 25.001 1.662 1.00 56.22 270 PRO A O 1
ATOM 2266 N N . ILE A 1 271 ? 32.313 24.078 1.011 1.00 64.50 271 ILE A N 1
ATOM 2267 C CA . ILE A 1 271 ? 32.681 24.026 -0.405 1.00 64.50 271 ILE A CA 1
ATOM 2268 C C . ILE A 1 271 ? 32.584 25.457 -0.933 1.00 64.50 271 ILE A C 1
ATOM 2270 O O . ILE A 1 271 ? 31.481 25.962 -1.160 1.00 64.50 271 ILE A O 1
ATOM 2274 N N . THR A 1 272 ? 33.732 26.108 -1.074 1.00 60.38 272 THR A N 1
ATOM 2275 C CA . THR A 1 272 ? 33.884 27.457 -1.619 1.00 60.38 272 THR A CA 1
ATOM 2276 C C . THR A 1 272 ? 34.638 27.400 -2.948 1.00 60.38 272 THR A C 1
ATOM 2278 O O . THR A 1 272 ? 35.462 26.516 -3.176 1.00 60.38 272 THR A O 1
ATOM 2281 N N . GLY A 1 273 ? 34.329 28.332 -3.850 1.00 69.12 273 GLY A N 1
ATOM 2282 C CA . GLY A 1 273 ? 34.930 28.401 -5.185 1.00 69.12 273 GLY A CA 1
ATOM 2283 C C . GLY A 1 273 ? 34.051 27.825 -6.307 1.00 69.12 273 GLY A C 1
ATOM 2284 O O . GLY A 1 273 ? 33.014 27.211 -6.032 1.00 69.12 273 GLY A O 1
ATOM 2285 N N . PRO A 1 274 ? 34.432 28.075 -7.570 1.00 80.88 274 PRO A N 1
ATOM 2286 C CA . PRO A 1 274 ? 33.661 27.684 -8.749 1.00 80.88 274 PRO A CA 1
ATOM 2287 C C . PRO A 1 274 ? 33.738 26.160 -8.984 1.00 80.88 274 PRO A C 1
ATOM 2289 O O . PRO A 1 274 ? 34.632 25.498 -8.458 1.00 80.88 274 PRO A O 1
ATOM 2292 N N . VAL A 1 275 ? 32.785 25.577 -9.724 1.00 79.12 275 VAL A N 1
ATOM 2293 C CA . VAL A 1 275 ? 32.622 24.107 -9.855 1.00 79.12 275 VAL A CA 1
ATOM 2294 C C . VAL A 1 275 ? 33.900 23.430 -10.367 1.00 79.12 275 VAL A C 1
ATOM 2296 O O . VAL A 1 275 ? 34.237 22.318 -9.967 1.00 79.12 275 VAL A O 1
ATOM 2299 N N . GLU A 1 276 ? 34.667 24.132 -11.194 1.00 82.50 276 GLU A N 1
ATOM 2300 C CA . GLU A 1 276 ? 35.918 23.688 -11.799 1.00 82.50 276 GLU A CA 1
ATOM 2301 C C . GLU A 1 276 ? 37.018 23.377 -10.771 1.00 82.50 276 GLU A C 1
ATOM 2303 O O . GLU A 1 276 ? 37.931 22.606 -11.069 1.00 82.50 276 GLU A O 1
ATOM 2308 N N . THR A 1 277 ? 36.957 23.933 -9.556 1.00 81.56 277 THR A N 1
ATOM 2309 C CA . THR A 1 277 ? 37.964 23.687 -8.505 1.00 81.56 277 THR A CA 1
ATOM 2310 C C . THR A 1 277 ? 37.580 22.558 -7.557 1.00 81.56 277 THR A C 1
ATOM 2312 O O . THR A 1 277 ? 38.364 22.188 -6.682 1.00 81.56 277 THR A O 1
ATOM 2315 N N . TRP A 1 278 ? 36.387 21.987 -7.711 1.00 83.19 278 TRP A N 1
ATOM 2316 C CA . TRP A 1 278 ? 35.867 21.008 -6.768 1.00 83.19 278 TRP A CA 1
ATOM 2317 C C . TRP A 1 278 ? 36.530 19.641 -6.931 1.00 83.19 278 TRP A C 1
ATOM 2319 O O . TRP A 1 278 ? 36.919 19.243 -8.031 1.00 83.19 278 TRP A O 1
ATOM 2329 N N . SER A 1 279 ? 36.631 18.916 -5.815 1.00 81.50 279 SER A N 1
ATOM 2330 C CA . SER A 1 279 ? 36.990 17.497 -5.760 1.00 81.50 279 SER A CA 1
ATOM 2331 C C . SER A 1 279 ? 35.787 16.601 -6.083 1.00 81.50 279 SER A C 1
ATOM 2333 O O . SER A 1 279 ? 34.641 17.057 -6.060 1.00 81.50 279 SER A O 1
ATOM 2335 N N . ILE A 1 280 ? 36.018 15.298 -6.298 1.00 76.25 280 ILE A N 1
ATOM 2336 C CA . ILE A 1 280 ? 34.943 14.306 -6.502 1.00 76.25 280 ILE A CA 1
ATOM 2337 C C . ILE A 1 280 ? 33.972 14.306 -5.311 1.00 76.25 280 ILE A C 1
ATOM 2339 O O . ILE A 1 280 ? 32.754 14.313 -5.491 1.00 76.25 280 ILE A O 1
ATOM 2343 N N . SER A 1 281 ? 34.498 14.372 -4.083 1.00 70.75 281 SER A N 1
ATOM 2344 C CA . SER A 1 281 ? 33.688 14.422 -2.862 1.00 70.75 281 SER A CA 1
ATOM 2345 C C . SER A 1 281 ? 32.883 15.720 -2.737 1.00 70.75 281 SER A C 1
ATOM 2347 O O . SER A 1 281 ? 31.738 15.691 -2.288 1.00 70.75 281 SER A O 1
ATOM 2349 N N . ALA A 1 282 ? 33.432 16.864 -3.154 1.00 76.69 282 ALA A N 1
ATOM 2350 C CA . ALA A 1 282 ? 32.701 18.130 -3.191 1.00 76.69 282 ALA A CA 1
ATOM 2351 C C . ALA A 1 282 ? 31.593 18.121 -4.256 1.00 76.69 282 ALA A C 1
ATOM 2353 O O . ALA A 1 282 ? 30.470 18.533 -3.963 1.00 76.69 282 ALA A O 1
ATOM 2354 N N . CYS A 1 283 ? 31.874 17.578 -5.444 1.00 77.75 283 CYS A N 1
ATOM 2355 C CA . CYS A 1 283 ? 30.883 17.413 -6.501 1.00 77.75 283 CYS A CA 1
ATOM 2356 C C . CYS A 1 283 ? 29.731 16.508 -6.056 1.00 77.75 283 CYS A C 1
ATOM 2358 O O . CYS A 1 283 ? 28.580 16.920 -6.130 1.00 77.75 283 CYS A O 1
ATOM 2360 N N . SER A 1 284 ? 30.023 15.332 -5.492 1.00 73.19 284 SER A N 1
ATOM 2361 C CA . SER A 1 284 ? 29.003 14.416 -4.965 1.00 73.19 284 SER A CA 1
ATOM 2362 C C . SER A 1 284 ? 28.125 15.079 -3.888 1.00 73.19 284 SER A C 1
ATOM 2364 O O . SER A 1 284 ? 26.895 15.010 -3.961 1.00 73.19 284 SER A O 1
ATOM 2366 N N . ARG A 1 285 ? 28.734 15.821 -2.946 1.00 72.31 285 ARG A N 1
ATOM 2367 C CA . ARG A 1 285 ? 28.010 16.564 -1.894 1.00 72.31 285 ARG A CA 1
ATOM 2368 C C . ARG A 1 285 ? 27.092 17.669 -2.433 1.00 72.31 285 ARG A C 1
ATOM 2370 O O . ARG A 1 285 ? 26.116 18.002 -1.766 1.00 72.31 285 ARG A O 1
ATOM 2377 N N . LYS A 1 286 ? 27.398 18.266 -3.591 1.00 79.38 286 LYS A N 1
ATOM 2378 C CA . LYS A 1 286 ? 26.613 19.363 -4.195 1.00 79.38 286 LYS A CA 1
ATOM 2379 C C . LYS A 1 286 ? 25.634 18.898 -5.269 1.00 79.38 286 LYS A C 1
ATOM 2381 O O . LYS A 1 286 ? 24.583 19.518 -5.418 1.00 79.38 286 LYS A O 1
ATOM 2386 N N . LEU A 1 287 ? 25.939 17.798 -5.950 1.00 78.25 287 LEU A N 1
ATOM 2387 C CA . LEU A 1 287 ? 25.074 17.185 -6.951 1.00 78.25 287 LEU A CA 1
ATOM 2388 C C . LEU A 1 287 ? 23.756 16.732 -6.323 1.00 78.25 287 LEU A C 1
ATOM 2390 O O . LEU A 1 287 ? 22.689 17.024 -6.852 1.00 78.25 287 LEU A O 1
ATOM 2394 N N . HIS A 1 288 ? 23.819 16.083 -5.159 1.00 71.19 288 HIS A N 1
ATOM 2395 C CA . HIS A 1 288 ? 22.630 15.520 -4.527 1.00 71.19 288 HIS A CA 1
ATOM 2396 C C . HIS A 1 288 ? 21.583 16.585 -4.123 1.00 71.19 288 HIS A C 1
ATOM 2398 O O . HIS A 1 288 ? 20.439 16.470 -4.563 1.00 71.19 288 HIS A O 1
ATOM 2404 N N . PRO A 1 289 ? 21.930 17.681 -3.409 1.00 73.12 289 PRO A N 1
ATOM 2405 C CA . PRO A 1 289 ? 20.988 18.778 -3.163 1.00 73.12 289 PRO A CA 1
ATOM 2406 C C . PRO A 1 289 ? 20.449 19.440 -4.440 1.00 73.12 289 PRO A C 1
ATOM 2408 O O . PRO A 1 289 ? 19.306 19.895 -4.457 1.00 73.12 289 PRO A O 1
ATOM 2411 N N . ALA A 1 290 ? 21.257 19.516 -5.506 1.00 73.88 290 ALA A N 1
ATOM 2412 C CA . ALA A 1 290 ? 20.835 20.097 -6.779 1.00 73.88 290 ALA A CA 1
ATOM 2413 C C . ALA A 1 290 ? 19.797 19.216 -7.494 1.00 73.88 290 ALA A C 1
ATOM 2415 O O . ALA A 1 290 ? 18.770 19.736 -7.933 1.00 73.88 290 ALA A O 1
ATOM 2416 N N . LEU A 1 291 ? 20.028 17.899 -7.545 1.00 76.12 291 LEU A N 1
ATOM 2417 C CA . LEU A 1 291 ? 19.082 16.914 -8.079 1.00 76.12 291 LEU A CA 1
ATOM 2418 C C . LEU A 1 291 ? 17.773 16.911 -7.282 1.00 76.12 291 LEU A C 1
ATOM 2420 O O . LEU A 1 291 ? 16.702 17.033 -7.867 1.00 76.12 291 LEU A O 1
ATOM 2424 N N . TYR A 1 292 ? 17.858 16.890 -5.951 1.00 69.75 292 TYR A N 1
ATOM 2425 C CA . TYR A 1 292 ? 16.689 16.965 -5.073 1.00 69.75 292 TYR A CA 1
ATOM 2426 C C . TYR A 1 292 ? 15.854 18.233 -5.326 1.00 69.75 292 TYR A C 1
ATOM 2428 O O . TYR A 1 292 ? 14.636 18.175 -5.498 1.00 69.75 292 TYR A O 1
ATOM 2436 N N . LYS A 1 293 ? 16.508 19.398 -5.441 1.00 77.00 293 LYS A N 1
ATOM 2437 C CA . LYS A 1 293 ? 15.821 20.661 -5.749 1.00 77.00 293 LYS A CA 1
ATOM 2438 C C . LYS A 1 293 ? 15.193 20.658 -7.145 1.00 77.00 293 LYS A C 1
ATOM 2440 O O . LYS A 1 293 ? 14.095 21.186 -7.317 1.00 77.00 293 LYS A O 1
ATOM 2445 N N . TYR A 1 294 ? 15.874 20.081 -8.134 1.00 77.81 294 TYR A N 1
ATOM 2446 C CA . TYR A 1 294 ? 15.331 19.911 -9.481 1.00 77.81 294 TYR A CA 1
ATOM 2447 C C . TYR A 1 294 ? 14.050 19.066 -9.464 1.00 77.81 294 TYR A C 1
ATOM 2449 O O . TYR A 1 294 ? 13.051 19.460 -10.067 1.00 77.81 294 TYR A O 1
ATOM 2457 N N . GLU A 1 295 ? 14.044 17.955 -8.729 1.00 73.19 295 GLU A N 1
ATOM 2458 C CA . GLU A 1 295 ? 12.879 17.073 -8.604 1.00 73.19 295 GLU A CA 1
ATOM 2459 C C . GLU A 1 295 ? 11.701 17.748 -7.893 1.00 73.19 295 GLU A C 1
ATOM 2461 O O . GLU A 1 295 ? 10.562 17.621 -8.345 1.00 73.19 295 GLU A O 1
ATOM 2466 N N . ILE A 1 296 ? 11.951 18.529 -6.835 1.00 75.62 296 ILE A N 1
ATOM 2467 C CA . ILE A 1 296 ? 10.901 19.334 -6.190 1.00 75.62 296 ILE A CA 1
ATOM 2468 C C . ILE A 1 296 ? 10.271 20.297 -7.196 1.00 75.62 296 ILE A C 1
ATOM 2470 O O . ILE A 1 296 ? 9.047 20.364 -7.293 1.00 75.62 296 ILE A O 1
ATOM 2474 N N . LEU A 1 297 ? 11.074 21.033 -7.970 1.00 78.81 297 LEU A N 1
ATOM 2475 C CA . LEU A 1 297 ? 10.544 21.967 -8.970 1.00 78.81 297 LEU A CA 1
ATOM 2476 C C . LEU A 1 297 ? 9.774 21.249 -10.077 1.00 78.81 297 LEU A C 1
ATOM 2478 O O . LEU A 1 297 ? 8.720 21.725 -10.500 1.00 78.81 297 LEU A O 1
ATOM 2482 N N . HIS A 1 298 ? 10.266 20.086 -10.506 1.00 79.25 298 HIS A N 1
ATOM 2483 C CA . HIS A 1 298 ? 9.572 19.235 -11.461 1.00 79.25 298 HIS A CA 1
ATOM 2484 C C . HIS A 1 298 ? 8.183 18.831 -10.950 1.00 79.25 298 HIS A C 1
ATOM 2486 O O . HIS A 1 298 ? 7.187 19.019 -11.648 1.00 79.25 298 HIS A O 1
ATOM 2492 N N . HIS A 1 299 ? 8.092 18.349 -9.709 1.00 73.69 299 HIS A N 1
ATOM 2493 C CA . HIS A 1 299 ? 6.819 17.953 -9.110 1.00 73.69 299 HIS A CA 1
ATOM 2494 C C . HIS A 1 299 ? 5.899 19.141 -8.830 1.00 73.69 299 HIS A C 1
ATOM 2496 O O . HIS A 1 299 ? 4.696 19.033 -9.066 1.00 73.69 299 HIS A O 1
ATOM 2502 N N . ARG A 1 300 ? 6.428 20.292 -8.391 1.00 77.44 300 ARG A N 1
ATOM 2503 C CA . ARG A 1 300 ? 5.625 21.516 -8.225 1.00 77.44 300 ARG A CA 1
ATOM 2504 C C . ARG A 1 300 ? 4.943 21.903 -9.531 1.00 77.44 300 ARG A C 1
ATOM 2506 O O . ARG A 1 300 ? 3.736 22.124 -9.528 1.00 77.44 300 ARG A O 1
ATOM 2513 N N . ARG A 1 301 ? 5.680 21.896 -10.646 1.00 78.56 301 ARG A N 1
ATOM 2514 C CA . ARG A 1 301 ? 5.121 22.155 -11.980 1.00 78.56 301 ARG A CA 1
ATOM 2515 C C . ARG A 1 301 ? 4.001 21.174 -12.325 1.00 78.56 301 ARG A C 1
ATOM 2517 O O . ARG A 1 301 ? 2.912 21.605 -12.689 1.00 78.56 301 ARG A O 1
ATOM 2524 N N . GLN A 1 302 ? 4.233 19.870 -12.158 1.00 75.50 302 GLN A N 1
ATOM 2525 C CA . GLN A 1 302 ? 3.204 18.850 -12.408 1.00 75.50 302 GLN A CA 1
ATOM 2526 C C . GLN A 1 302 ? 1.943 19.083 -11.557 1.00 75.50 302 GLN A C 1
ATOM 2528 O O . GLN A 1 302 ? 0.823 18.920 -12.042 1.00 75.50 302 GLN A O 1
ATOM 2533 N N . CYS A 1 303 ? 2.104 19.494 -10.296 1.00 74.94 303 CYS A N 1
ATOM 2534 C CA . CYS A 1 303 ? 0.979 19.813 -9.419 1.00 74.94 303 CYS A CA 1
ATOM 2535 C C . CYS A 1 303 ? 0.206 21.057 -9.887 1.00 74.94 303 CYS A C 1
ATOM 2537 O O . CYS A 1 303 ? -1.025 21.036 -9.890 1.00 74.94 303 CYS A O 1
ATOM 2539 N N . VAL A 1 304 ? 0.899 22.120 -10.315 1.00 76.56 304 VAL A N 1
ATOM 2540 C CA . VAL A 1 304 ? 0.266 23.335 -10.864 1.00 76.56 304 VAL A CA 1
ATOM 2541 C C . VAL A 1 304 ? -0.526 23.008 -12.132 1.00 76.56 304 VAL A C 1
ATOM 2543 O O . VAL A 1 304 ? -1.703 23.359 -12.228 1.00 76.56 304 VAL A O 1
ATOM 2546 N N . GLN A 1 305 ? 0.061 22.240 -13.052 1.00 75.25 305 GLN A N 1
ATOM 2547 C CA . GLN A 1 305 ? -0.603 21.817 -14.288 1.00 75.25 305 GLN A CA 1
ATOM 2548 C C . GLN A 1 305 ? -1.887 21.020 -14.012 1.00 75.25 305 GLN A C 1
ATOM 2550 O O . GLN A 1 305 ? -2.931 21.289 -14.610 1.00 75.25 305 GLN A O 1
ATOM 2555 N N . ARG A 1 306 ? -1.849 20.100 -13.038 1.00 70.69 306 ARG A N 1
ATOM 2556 C CA . ARG A 1 306 ? -3.024 19.324 -12.601 1.00 70.69 306 ARG A CA 1
ATOM 2557 C C . ARG A 1 306 ? -4.131 20.162 -11.971 1.00 70.69 306 ARG A C 1
ATOM 2559 O O . ARG A 1 306 ? -5.298 19.779 -12.052 1.00 70.69 306 ARG A O 1
ATOM 2566 N N . ARG A 1 307 ? -3.799 21.275 -11.310 1.00 72.25 307 ARG A N 1
ATOM 2567 C CA . ARG A 1 307 ? -4.817 22.195 -10.775 1.00 72.25 307 ARG A CA 1
ATOM 2568 C C . ARG A 1 307 ? -5.585 22.879 -11.909 1.00 72.25 307 ARG A C 1
ATOM 2570 O O . ARG A 1 307 ? -6.803 22.982 -11.803 1.00 72.25 307 ARG A O 1
ATOM 2577 N N . ARG A 1 308 ? -4.890 23.299 -12.976 1.00 68.94 308 ARG A N 1
ATOM 2578 C CA . ARG A 1 308 ? -5.493 23.980 -14.139 1.00 68.94 308 ARG A CA 1
ATOM 2579 C C . ARG A 1 308 ? -6.319 23.058 -15.022 1.00 68.94 308 ARG A C 1
ATOM 2581 O O . ARG A 1 308 ? -7.379 23.455 -15.486 1.00 68.94 308 ARG A O 1
ATOM 2588 N N . HIS A 1 309 ? -5.846 21.830 -15.204 1.00 65.56 309 HIS A N 1
ATOM 2589 C CA . HIS A 1 309 ? -6.516 20.816 -16.007 1.00 65.56 309 HIS A CA 1
ATOM 2590 C C . HIS A 1 309 ? -6.956 19.673 -15.090 1.00 65.56 309 HIS A C 1
ATOM 2592 O O . HIS A 1 309 ? -6.284 18.636 -15.036 1.00 65.56 309 HIS A O 1
ATOM 2598 N N . PRO A 1 310 ? -8.055 19.839 -14.323 1.00 55.44 310 PRO A N 1
ATOM 2599 C CA . PRO A 1 310 ? -8.679 18.712 -13.661 1.00 55.44 310 PRO A CA 1
ATOM 2600 C C . PRO A 1 310 ? -9.114 17.734 -14.750 1.00 55.44 310 PRO A C 1
ATOM 2602 O O . PRO A 1 310 ? -10.117 17.940 -15.427 1.00 55.44 310 PRO A O 1
ATOM 2605 N N . SER A 1 311 ? -8.330 16.679 -14.950 1.00 48.19 311 SER A N 1
ATOM 2606 C CA . SER A 1 311 ? -8.758 15.581 -15.800 1.00 48.19 311 SER A CA 1
ATOM 2607 C C . SER A 1 311 ? -10.086 15.048 -15.258 1.00 48.19 311 SER A C 1
ATOM 2609 O O . SER A 1 311 ? -10.182 14.713 -14.077 1.00 48.19 311 SER A O 1
ATOM 2611 N N . SER A 1 312 ? -11.096 14.934 -16.124 1.00 39.00 312 SER A N 1
ATOM 2612 C CA . SER A 1 312 ? -12.341 14.207 -15.829 1.00 39.00 312 SER A CA 1
ATOM 2613 C C . SER A 1 312 ? -12.097 12.706 -15.602 1.00 39.00 312 SER A C 1
ATOM 2615 O O . SER A 1 312 ? -13.003 12.000 -15.165 1.00 39.00 312 SER A O 1
ATOM 2617 N N . TYR A 1 313 ? -10.891 12.218 -15.910 1.00 38.28 313 TYR A N 1
ATOM 2618 C CA . TYR A 1 313 ? -10.487 10.825 -15.790 1.00 38.28 313 TYR A CA 1
ATOM 2619 C C . TYR A 1 313 ? -9.227 10.697 -14.920 1.00 38.28 313 TYR A C 1
ATOM 2621 O O . TYR A 1 313 ? -8.167 11.210 -15.298 1.00 38.28 313 TYR A O 1
ATOM 2629 N N . PRO A 1 314 ? -9.301 10.010 -13.770 1.00 39.09 314 PRO A N 1
ATOM 2630 C CA . PRO A 1 314 ? -8.119 9.630 -13.009 1.00 39.09 314 PRO A CA 1
ATOM 2631 C C . PRO A 1 314 ? -7.254 8.651 -13.821 1.00 39.09 314 PRO A C 1
ATOM 2633 O O . PRO A 1 314 ? -7.772 7.772 -14.508 1.00 39.09 314 PRO A O 1
ATOM 2636 N N . ASP A 1 315 ? -5.935 8.795 -13.703 1.00 45.19 315 ASP A N 1
ATOM 2637 C CA . ASP A 1 315 ? -4.893 7.895 -14.221 1.00 45.19 315 ASP A CA 1
ATOM 2638 C C . ASP A 1 315 ? -4.655 7.879 -15.737 1.00 45.19 315 ASP A C 1
ATOM 2640 O O . ASP A 1 315 ? -4.959 6.914 -16.448 1.00 45.19 315 ASP A O 1
ATOM 2644 N N . TYR A 1 316 ? -3.956 8.911 -16.213 1.00 38.66 316 TYR A N 1
ATOM 2645 C CA . TYR A 1 316 ? -3.126 8.795 -17.407 1.00 38.66 316 TYR A CA 1
ATOM 2646 C C . TYR A 1 316 ? -1.677 8.476 -16.979 1.00 38.66 316 TYR A C 1
ATOM 2648 O O . TYR A 1 316 ? -1.040 9.261 -16.277 1.00 38.66 316 TYR A O 1
ATOM 2656 N N . TYR A 1 317 ? -1.209 7.306 -17.428 1.00 37.78 317 TYR A N 1
ATOM 2657 C CA . TYR A 1 317 ? 0.147 6.731 -17.399 1.00 37.78 317 TYR A CA 1
ATOM 2658 C C . TYR A 1 317 ? 0.553 5.690 -16.339 1.00 37.78 317 TYR A C 1
ATOM 2660 O O . TYR A 1 317 ? 1.066 5.967 -15.254 1.00 37.78 317 TYR A O 1
ATOM 2668 N N . SER A 1 318 ? 0.468 4.443 -16.815 1.00 41.53 318 SER A N 1
ATOM 2669 C CA . SER A 1 318 ? 1.500 3.409 -16.707 1.00 41.53 318 SER A CA 1
ATOM 2670 C C . SER A 1 318 ? 2.870 3.941 -17.161 1.00 41.53 318 SER A C 1
ATOM 2672 O O . SER A 1 318 ? 2.992 4.385 -18.298 1.00 41.53 318 SER A O 1
ATOM 2674 N N . ASP A 1 319 ? 3.866 3.893 -16.271 1.00 36.75 319 ASP A N 1
ATOM 2675 C CA . ASP A 1 319 ? 5.338 3.903 -16.452 1.00 36.75 319 ASP A CA 1
ATOM 2676 C C . ASP A 1 319 ? 6.032 4.825 -17.478 1.00 36.75 319 ASP A C 1
ATOM 2678 O O . ASP A 1 319 ? 7.257 4.820 -17.563 1.00 36.75 319 ASP A O 1
ATOM 2682 N N . THR A 1 320 ? 5.318 5.708 -18.164 1.00 34.97 320 THR A N 1
ATOM 2683 C CA . THR A 1 320 ? 5.885 6.674 -19.112 1.00 34.97 320 THR A CA 1
ATOM 2684 C C . THR A 1 320 ? 5.326 8.040 -18.750 1.00 34.97 320 THR A C 1
ATOM 2686 O O . THR A 1 320 ? 4.122 8.218 -18.749 1.00 34.97 320 THR A O 1
ATOM 2689 N N . GLU A 1 321 ? 6.154 8.998 -18.346 1.00 34.62 321 GLU A N 1
ATOM 2690 C CA . GLU A 1 321 ? 5.667 10.369 -18.151 1.00 34.62 321 GLU A CA 1
ATOM 2691 C C . GLU A 1 321 ? 5.262 10.930 -19.528 1.00 34.62 321 GLU A C 1
ATOM 2693 O O . GLU A 1 321 ? 6.087 10.872 -20.442 1.00 34.62 321 GLU A O 1
ATOM 2698 N N . PRO A 1 322 ? 4.033 11.439 -19.737 1.00 34.56 322 PRO A N 1
ATOM 2699 C CA . PRO A 1 322 ? 3.759 12.216 -20.933 1.00 34.56 322 PRO A CA 1
ATOM 2700 C C . PRO A 1 322 ? 4.463 13.557 -20.813 1.00 34.56 322 PRO A C 1
ATOM 2702 O O . PRO A 1 322 ? 4.288 14.272 -19.821 1.00 34.56 322 PRO A O 1
ATOM 2705 N N . GLU A 1 323 ? 5.206 13.932 -21.849 1.00 34.28 323 GLU A N 1
ATOM 2706 C CA . GLU A 1 323 ? 5.408 15.352 -22.090 1.00 34.28 323 GLU A CA 1
ATOM 2707 C C . GLU A 1 323 ? 4.034 15.984 -22.358 1.00 34.28 323 GLU A C 1
ATOM 2709 O O . GLU A 1 323 ? 3.236 15.408 -23.106 1.00 34.28 323 GLU A O 1
ATOM 2714 N N . PRO A 1 324 ? 3.706 17.116 -21.709 1.00 37.81 324 PRO A N 1
ATOM 2715 C CA . PRO A 1 324 ? 2.453 17.798 -21.979 1.00 37.81 324 PRO A CA 1
ATOM 2716 C C . PRO A 1 324 ? 2.406 18.192 -23.464 1.00 37.81 324 PRO A C 1
ATOM 2718 O O . PRO A 1 324 ? 3.445 18.570 -24.014 1.00 37.81 324 PRO A O 1
ATOM 2721 N N . PRO A 1 325 ? 1.234 18.106 -24.120 1.00 34.84 325 PRO A N 1
ATOM 2722 C CA . PRO A 1 325 ? 1.089 18.594 -25.482 1.00 34.84 325 PRO A CA 1
ATOM 2723 C C . PRO A 1 325 ? 1.515 20.063 -25.539 1.00 34.84 325 PRO A C 1
ATOM 2725 O O . PRO A 1 325 ? 1.201 20.856 -24.649 1.00 34.84 325 PRO A O 1
ATOM 2728 N N . ALA A 1 326 ? 2.280 20.398 -26.575 1.00 39.16 326 ALA A N 1
ATOM 2729 C CA . ALA A 1 326 ? 2.681 21.761 -26.869 1.00 39.16 326 ALA A CA 1
ATOM 2730 C C . ALA A 1 326 ? 1.460 22.533 -27.384 1.00 39.16 326 ALA A C 1
ATOM 2732 O O . ALA A 1 326 ? 1.253 22.636 -28.590 1.00 39.16 326 ALA A O 1
ATOM 2733 N N . GLU A 1 327 ? 0.646 23.053 -26.473 1.00 43.81 327 GLU A N 1
ATOM 2734 C CA . GLU A 1 327 ? -0.343 24.075 -26.796 1.00 43.81 327 GLU A CA 1
ATOM 2735 C C . GLU A 1 327 ? 0.039 25.384 -26.098 1.00 43.81 327 GLU A C 1
ATOM 2737 O O . GLU A 1 327 ? 0.403 25.418 -24.921 1.00 43.81 327 GLU A O 1
ATOM 2742 N N . ASN A 1 328 ? 0.062 26.448 -26.904 1.00 51.84 328 ASN A N 1
ATOM 2743 C CA . ASN A 1 328 ? 0.321 27.824 -26.501 1.00 51.84 328 ASN A CA 1
ATOM 2744 C C . ASN A 1 328 ? -0.771 28.272 -25.525 1.00 51.84 328 ASN A C 1
ATOM 2746 O O . ASN A 1 328 ? -1.845 28.641 -25.983 1.00 51.84 328 ASN A O 1
ATOM 2750 N N . ASP A 1 329 ? -0.484 28.296 -24.226 1.00 49.25 329 ASP A N 1
ATOM 2751 C CA . ASP A 1 329 ? -1.376 28.889 -23.230 1.00 49.25 329 ASP A CA 1
ATOM 2752 C C . ASP A 1 329 ? -0.610 29.785 -22.252 1.00 49.25 329 ASP A C 1
ATOM 2754 O O . ASP A 1 329 ? 0.540 29.518 -21.887 1.00 49.25 329 ASP A O 1
ATOM 2758 N N . GLU A 1 330 ? -1.276 30.872 -21.855 1.00 54.12 330 GLU A N 1
ATOM 2759 C CA . GLU A 1 330 ? -0.787 31.937 -20.978 1.00 54.12 330 GLU A CA 1
ATOM 2760 C C . GLU A 1 330 ? -0.095 31.378 -19.722 1.00 54.12 330 GLU A C 1
ATOM 2762 O O . GLU A 1 330 ? -0.716 30.809 -18.818 1.00 54.12 330 GLU A O 1
ATOM 2767 N N . GLN A 1 331 ? 1.227 31.559 -19.650 1.00 53.69 331 GLN A N 1
ATOM 2768 C CA . GLN A 1 331 ? 2.011 31.232 -18.464 1.00 53.69 331 GLN A CA 1
ATOM 2769 C C . GLN A 1 331 ? 1.608 32.168 -17.322 1.00 53.69 331 GLN A C 1
ATOM 2771 O O . GLN A 1 331 ? 1.728 33.386 -17.423 1.00 53.69 331 GLN A O 1
ATOM 2776 N N . THR A 1 332 ? 1.145 31.613 -16.200 1.00 61.75 332 THR A N 1
ATOM 2777 C CA . THR A 1 332 ? 0.964 32.419 -14.984 1.00 61.75 332 THR A CA 1
ATOM 2778 C C . THR A 1 332 ? 2.324 32.723 -14.357 1.00 61.75 332 THR A C 1
ATOM 2780 O O . THR A 1 332 ? 3.202 31.861 -14.378 1.00 61.75 332 THR A O 1
ATOM 2783 N N . SER A 1 333 ? 2.441 33.870 -13.683 1.00 61.00 333 SER A N 1
ATOM 2784 C CA . SER A 1 333 ? 3.636 34.327 -12.943 1.00 61.00 333 SER A CA 1
ATOM 2785 C C . SER A 1 333 ? 4.370 33.223 -12.148 1.00 61.00 333 SER A C 1
ATOM 2787 O O . SER A 1 333 ? 5.595 33.122 -12.197 1.00 61.00 333 SER A O 1
ATOM 2789 N N . ASP A 1 334 ? 3.636 32.321 -11.483 1.00 61.75 334 ASP A N 1
ATOM 2790 C CA . ASP A 1 334 ? 4.234 31.235 -10.690 1.00 61.75 334 ASP A CA 1
ATOM 2791 C C . ASP A 1 334 ? 4.964 30.164 -11.534 1.00 61.75 334 ASP A C 1
ATOM 2793 O O . ASP A 1 334 ? 5.955 29.594 -11.079 1.00 61.75 334 ASP A O 1
ATOM 2797 N N . GLU A 1 335 ? 4.519 29.884 -12.765 1.00 60.06 335 GLU A N 1
ATOM 2798 C CA . GLU A 1 335 ? 5.184 28.935 -13.679 1.00 60.06 335 GLU A CA 1
ATOM 2799 C C . GLU A 1 335 ? 6.371 29.576 -14.396 1.00 60.06 335 GLU A C 1
ATOM 2801 O O . GLU A 1 335 ? 7.418 28.937 -14.545 1.00 60.06 335 GLU A O 1
ATOM 2806 N N . GLU A 1 336 ? 6.235 30.855 -14.756 1.00 62.88 336 GLU A N 1
ATOM 2807 C CA . GLU A 1 336 ? 7.329 31.670 -15.284 1.00 62.88 336 GLU A CA 1
ATOM 2808 C C . GLU A 1 336 ? 8.473 31.791 -14.262 1.00 62.88 336 GLU A C 1
ATOM 2810 O O . GLU A 1 336 ? 9.632 31.890 -14.642 1.00 62.88 336 GLU A O 1
ATOM 2815 N N . GLY A 1 337 ? 8.195 31.683 -12.957 1.00 71.94 337 GLY A N 1
ATOM 2816 C CA . GLY A 1 337 ? 9.226 31.572 -11.919 1.00 71.94 337 GLY A CA 1
ATOM 2817 C C . GLY A 1 337 ? 9.917 30.199 -11.839 1.00 71.94 337 GLY A C 1
ATOM 2818 O O . GLY A 1 337 ? 11.111 30.124 -11.522 1.00 71.94 337 GLY A O 1
ATOM 2819 N N . ILE A 1 338 ? 9.200 29.105 -12.131 1.00 78.56 338 ILE A N 1
ATOM 2820 C CA . ILE A 1 338 ? 9.707 27.725 -12.004 1.00 78.56 338 ILE A CA 1
ATOM 2821 C C . ILE A 1 338 ? 10.640 27.361 -13.166 1.00 78.56 338 ILE A C 1
ATOM 2823 O O . ILE A 1 338 ? 11.713 26.797 -12.927 1.00 78.56 338 ILE A O 1
ATOM 2827 N N . GLU A 1 339 ? 10.278 27.686 -14.410 1.00 80.19 339 GLU A N 1
ATOM 2828 C CA . GLU A 1 339 ? 11.044 27.267 -15.598 1.00 80.19 339 GLU A CA 1
ATOM 2829 C C . GLU A 1 339 ? 12.477 27.833 -15.647 1.00 80.19 339 GLU A C 1
ATOM 2831 O O . GLU A 1 339 ? 13.429 27.053 -15.762 1.00 80.19 339 GLU A O 1
ATOM 2836 N N . PRO A 1 340 ? 12.716 29.143 -15.444 1.00 82.94 340 PRO A N 1
ATOM 2837 C CA . PRO A 1 340 ? 14.064 29.705 -15.392 1.00 82.94 340 PRO A CA 1
ATOM 2838 C C . PRO A 1 340 ? 14.873 29.175 -14.207 1.00 82.94 340 PRO A C 1
ATOM 2840 O O . PRO A 1 340 ? 16.104 29.111 -14.253 1.00 82.94 340 PRO A O 1
ATOM 2843 N N . GLN A 1 341 ? 14.216 28.811 -13.102 1.00 81.62 341 GLN A N 1
ATOM 2844 C CA . GLN A 1 341 ? 14.894 28.194 -11.965 1.00 81.62 341 GLN A CA 1
ATOM 2845 C C . GLN A 1 341 ? 15.338 26.763 -12.292 1.00 81.62 341 GLN A C 1
ATOM 2847 O O . GLN A 1 341 ? 16.470 26.390 -11.978 1.00 81.62 341 GLN A O 1
ATOM 2852 N N . LYS A 1 342 ? 14.483 25.989 -12.966 1.00 81.50 342 LYS A N 1
ATOM 2853 C CA . LYS A 1 342 ? 14.787 24.636 -13.436 1.00 81.50 342 LYS A CA 1
ATOM 2854 C C . LYS A 1 342 ? 15.896 24.646 -14.489 1.00 81.50 342 LYS A C 1
ATOM 2856 O O . LYS A 1 342 ? 16.842 23.876 -14.358 1.00 81.50 342 LYS A O 1
ATOM 2861 N N . ALA A 1 343 ? 15.844 25.553 -15.465 1.00 81.75 343 ALA A N 1
ATOM 2862 C CA . ALA A 1 343 ? 16.880 25.710 -16.488 1.00 81.75 343 ALA A CA 1
ATOM 2863 C C . ALA A 1 343 ? 18.258 26.020 -15.877 1.00 81.75 343 ALA A C 1
ATOM 2865 O O . ALA A 1 343 ? 19.248 25.365 -16.209 1.00 81.75 343 ALA A O 1
ATOM 2866 N N . ARG A 1 344 ? 18.316 26.949 -14.909 1.00 84.44 344 ARG A N 1
ATOM 2867 C CA . ARG A 1 344 ? 19.547 27.248 -14.155 1.00 84.44 344 ARG A CA 1
ATOM 2868 C C . ARG A 1 344 ? 20.067 26.035 -13.383 1.00 84.44 344 ARG A C 1
ATOM 2870 O O . ARG A 1 344 ? 21.272 25.804 -13.348 1.00 84.44 344 ARG A O 1
ATOM 2877 N N . LEU A 1 345 ? 19.175 25.247 -12.781 1.00 83.81 345 LEU A N 1
ATOM 2878 C CA . LEU A 1 345 ? 19.555 24.022 -12.073 1.00 83.81 345 LEU A CA 1
ATOM 2879 C C . LEU A 1 345 ? 20.074 22.932 -13.012 1.00 83.81 345 LEU A C 1
ATOM 2881 O O . LEU A 1 345 ? 21.050 22.283 -12.660 1.00 83.81 345 LEU A O 1
ATOM 2885 N N . ILE A 1 346 ? 19.485 22.758 -14.199 1.00 80.81 346 ILE A N 1
ATOM 2886 C CA . ILE A 1 346 ? 19.982 21.810 -15.211 1.00 80.81 346 ILE A CA 1
ATOM 2887 C C . ILE A 1 346 ? 21.415 22.166 -15.604 1.00 80.81 346 ILE A C 1
ATOM 2889 O O . ILE A 1 346 ? 22.289 21.306 -15.555 1.00 80.81 346 ILE A O 1
ATOM 2893 N N . GLN A 1 347 ? 21.668 23.435 -15.938 1.00 83.44 347 GLN A N 1
ATOM 2894 C CA . GLN A 1 347 ? 23.012 23.900 -16.297 1.00 83.44 347 GLN A CA 1
ATOM 2895 C C . GLN A 1 347 ? 24.012 23.644 -15.165 1.00 83.44 347 GLN A C 1
ATOM 2897 O O . GLN A 1 347 ? 25.117 23.163 -15.399 1.00 83.44 347 GLN A O 1
ATOM 2902 N N . TYR A 1 348 ? 23.603 23.911 -13.925 1.00 83.44 348 TYR A N 1
ATOM 2903 C CA . TYR A 1 348 ? 24.426 23.671 -12.747 1.00 83.44 348 TYR A CA 1
ATOM 2904 C C . TYR A 1 348 ? 24.714 22.178 -12.507 1.00 83.44 348 TYR A C 1
ATOM 2906 O O . TYR A 1 348 ? 25.855 21.814 -12.237 1.00 83.44 348 TYR A O 1
ATOM 2914 N N . ILE A 1 349 ? 23.717 21.299 -12.655 1.00 80.88 349 ILE A N 1
ATOM 2915 C CA . ILE A 1 349 ? 23.884 19.840 -12.551 1.00 80.88 349 ILE A CA 1
ATOM 2916 C C . ILE A 1 349 ? 24.852 19.338 -13.626 1.00 80.88 349 ILE A C 1
ATOM 2918 O O . ILE A 1 349 ? 25.809 18.642 -13.298 1.00 80.88 349 ILE A O 1
ATOM 2922 N N . GLN A 1 350 ? 24.671 19.762 -14.879 1.00 83.19 350 GLN A N 1
ATOM 2923 C CA . GLN A 1 350 ? 25.542 19.385 -15.997 1.00 83.19 350 GLN A CA 1
ATOM 2924 C C . GLN A 1 350 ? 26.997 19.820 -15.777 1.00 83.19 350 GLN A C 1
ATOM 2926 O O . GLN A 1 350 ? 27.919 19.080 -16.116 1.00 83.19 350 GLN A O 1
ATOM 2931 N N . GLN A 1 351 ? 27.226 20.995 -15.181 1.00 84.31 351 GLN A N 1
ATOM 2932 C CA . GLN A 1 351 ? 28.572 21.445 -14.809 1.00 84.31 351 GLN A CA 1
ATOM 2933 C C . GLN A 1 351 ? 29.212 20.525 -13.761 1.00 84.31 351 GLN A C 1
ATOM 2935 O O . GLN A 1 351 ? 30.381 20.161 -13.897 1.00 84.31 351 GLN A O 1
ATOM 2940 N N . ILE A 1 352 ? 28.451 20.114 -12.741 1.00 83.31 352 ILE A N 1
ATOM 2941 C CA . ILE A 1 352 ? 28.938 19.200 -11.699 1.00 83.31 352 ILE A CA 1
ATOM 2942 C C . ILE A 1 352 ? 29.216 17.808 -12.279 1.00 83.31 352 ILE A C 1
ATOM 2944 O O . ILE A 1 352 ? 30.269 17.236 -12.004 1.00 83.31 352 ILE A O 1
ATOM 2948 N N . GLU A 1 353 ? 28.315 17.272 -13.105 1.00 83.25 353 GLU A N 1
ATOM 2949 C CA . GLU A 1 353 ? 28.479 15.969 -13.763 1.00 83.25 353 GLU A CA 1
ATOM 2950 C C . GLU A 1 353 ? 29.696 15.951 -14.689 1.00 83.25 353 GLU A C 1
ATOM 2952 O O . GLU A 1 353 ? 30.523 15.040 -14.601 1.00 83.25 353 GLU A O 1
ATOM 2957 N N . LYS A 1 354 ? 29.861 16.992 -15.517 1.00 84.81 354 LYS A N 1
ATOM 2958 C CA . LYS A 1 354 ? 31.038 17.157 -16.377 1.00 84.81 354 LYS A CA 1
ATOM 2959 C C . LYS A 1 354 ? 32.320 17.168 -15.549 1.00 84.81 354 LYS A C 1
ATOM 2961 O O . LYS A 1 354 ? 33.268 16.458 -15.877 1.00 84.81 354 LYS A O 1
ATOM 2966 N N . ARG A 1 355 ? 32.338 17.918 -14.444 1.00 85.31 355 ARG A N 1
ATOM 2967 C CA . ARG A 1 355 ? 33.500 17.975 -13.555 1.00 85.31 355 ARG A CA 1
ATOM 2968 C C . ARG A 1 355 ? 33.801 16.625 -12.903 1.00 85.31 355 ARG A C 1
ATOM 2970 O O . ARG A 1 355 ? 34.961 16.226 -12.837 1.00 85.31 355 ARG A O 1
ATOM 2977 N N . MET A 1 356 ? 32.780 15.913 -12.428 1.00 81.94 356 MET A N 1
ATOM 2978 C CA . MET A 1 356 ? 32.952 14.566 -11.874 1.00 81.94 356 MET A CA 1
ATOM 2979 C C . MET A 1 356 ? 33.533 13.611 -12.909 1.00 81.94 356 MET A C 1
ATOM 2981 O O . MET A 1 356 ? 34.469 12.882 -12.592 1.00 81.94 356 MET A O 1
ATOM 2985 N N . TYR A 1 357 ? 33.017 13.646 -14.137 1.00 79.31 357 TYR A N 1
ATOM 2986 C CA . TYR A 1 357 ? 33.518 12.830 -15.235 1.00 79.31 357 TYR A CA 1
ATOM 2987 C C . TYR A 1 357 ? 34.992 13.132 -15.541 1.00 79.31 357 TYR A C 1
ATOM 2989 O O . TYR A 1 357 ? 35.805 12.213 -15.584 1.00 79.31 357 TYR A O 1
ATOM 2997 N N . GLU A 1 358 ? 35.370 14.410 -15.654 1.00 84.69 358 GLU A N 1
ATOM 2998 C CA . GLU A 1 358 ? 36.767 14.828 -15.855 1.00 84.69 358 GLU A CA 1
ATOM 2999 C C . GLU A 1 358 ? 37.702 14.307 -14.756 1.00 84.69 358 GLU A C 1
ATOM 3001 O O . GLU A 1 358 ? 38.792 13.817 -15.051 1.00 84.69 358 GLU A O 1
ATOM 3006 N N . LEU A 1 359 ? 37.284 14.392 -13.490 1.00 81.44 359 LEU A N 1
ATOM 3007 C CA . LEU A 1 359 ? 38.070 13.918 -12.350 1.00 81.44 359 LEU A CA 1
ATOM 3008 C C . LEU A 1 359 ? 38.209 12.393 -12.335 1.00 81.44 359 LEU A C 1
ATOM 3010 O O . LEU A 1 359 ? 39.310 11.895 -12.129 1.00 81.44 359 LEU A O 1
ATOM 3014 N N . ILE A 1 360 ? 37.128 11.657 -12.609 1.00 78.94 360 ILE A N 1
ATOM 3015 C CA . ILE A 1 360 ? 37.151 10.189 -12.692 1.00 78.94 360 ILE A CA 1
ATOM 3016 C C . ILE A 1 360 ? 38.062 9.735 -13.838 1.00 78.94 360 ILE A C 1
ATOM 3018 O O . ILE A 1 360 ? 38.897 8.852 -13.651 1.00 78.94 360 ILE A O 1
ATOM 3022 N N . CYS A 1 361 ? 37.952 10.357 -15.015 1.00 77.12 361 CYS A N 1
ATOM 3023 C CA . CYS A 1 361 ? 38.827 10.062 -16.147 1.00 77.12 361 CYS A CA 1
ATOM 3024 C C . CYS A 1 361 ? 40.292 10.393 -15.841 1.00 77.12 361 CYS A C 1
ATOM 3026 O O . CYS A 1 361 ? 41.180 9.644 -16.244 1.00 77.12 361 CYS A O 1
ATOM 3028 N N . ARG A 1 362 ? 40.559 11.481 -15.107 1.00 75.12 362 ARG A N 1
ATOM 3029 C CA . ARG A 1 362 ? 41.912 11.856 -14.682 1.00 75.12 362 ARG A CA 1
ATOM 3030 C C . ARG A 1 362 ? 42.488 10.869 -13.667 1.00 75.12 362 ARG A C 1
ATOM 3032 O O . ARG A 1 362 ? 43.642 10.488 -13.821 1.00 75.12 362 ARG A O 1
ATOM 3039 N N . ASP A 1 363 ? 41.704 10.417 -12.693 1.00 65.19 363 ASP A N 1
ATOM 3040 C CA . ASP A 1 363 ? 42.136 9.420 -11.706 1.00 65.19 363 ASP A CA 1
ATOM 3041 C C . ASP A 1 363 ? 42.371 8.047 -12.354 1.00 65.19 363 ASP A C 1
ATOM 3043 O O . ASP A 1 363 ? 43.352 7.377 -12.035 1.00 65.19 363 ASP A O 1
ATOM 3047 N N . LEU A 1 364 ? 41.545 7.655 -13.333 1.00 59.69 364 LEU A N 1
ATOM 3048 C CA . LEU A 1 364 ? 41.773 6.455 -14.146 1.00 59.69 364 LEU A CA 1
ATOM 3049 C C . LEU A 1 364 ? 43.047 6.580 -14.995 1.00 59.69 364 LEU A C 1
ATOM 3051 O O . LEU A 1 364 ? 43.840 5.645 -15.033 1.00 59.69 364 LEU A O 1
ATOM 3055 N N . LEU A 1 365 ? 43.292 7.733 -15.625 1.00 53.91 365 LEU A N 1
ATOM 3056 C CA . LEU A 1 365 ? 44.527 7.995 -16.375 1.00 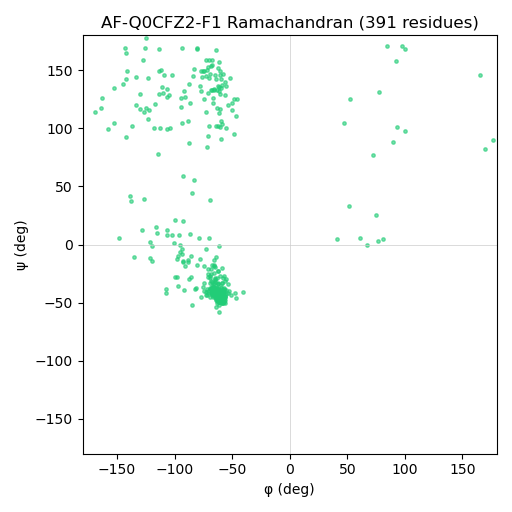53.91 365 LEU A CA 1
ATOM 3057 C C . LEU A 1 365 ? 45.765 7.984 -15.473 1.00 53.91 365 LEU A C 1
ATOM 3059 O O . LEU A 1 365 ? 46.785 7.433 -15.869 1.00 53.91 365 LEU A O 1
ATOM 3063 N N . VAL A 1 366 ? 45.682 8.529 -14.256 1.00 53.44 366 VAL A N 1
ATOM 3064 C CA . VAL A 1 366 ? 46.759 8.462 -13.253 1.00 53.44 366 VAL A CA 1
ATOM 3065 C C . VAL A 1 366 ? 46.985 7.020 -12.795 1.00 53.44 366 VAL A C 1
ATOM 3067 O O . VAL A 1 366 ? 48.133 6.614 -12.651 1.00 53.44 366 VAL A O 1
ATOM 3070 N N . PHE A 1 367 ? 45.932 6.213 -12.644 1.00 39.59 367 PHE A N 1
ATOM 3071 C CA . PHE A 1 367 ? 46.057 4.785 -12.341 1.00 39.59 367 PHE A CA 1
ATOM 3072 C C . PHE A 1 367 ? 46.759 4.025 -13.477 1.00 39.59 367 PHE A C 1
ATOM 3074 O O . PHE A 1 367 ? 47.686 3.262 -13.220 1.00 39.59 367 PHE A O 1
ATOM 3081 N N . TYR A 1 368 ? 46.406 4.298 -14.738 1.00 41.12 368 TYR A N 1
ATOM 3082 C CA . TYR A 1 368 ? 47.107 3.751 -15.906 1.00 41.12 368 TYR A CA 1
ATOM 3083 C C . TYR A 1 368 ? 48.553 4.256 -16.026 1.00 41.12 368 TYR A C 1
ATOM 3085 O O . TYR A 1 368 ? 49.417 3.499 -16.455 1.00 41.12 368 TYR A O 1
ATOM 3093 N N . PHE A 1 369 ? 48.849 5.491 -15.614 1.00 42.69 369 PHE A N 1
ATOM 3094 C CA . PHE A 1 369 ? 50.208 6.043 -15.631 1.00 42.69 369 PHE A CA 1
ATOM 3095 C C . PHE A 1 369 ? 51.083 5.485 -14.497 1.00 42.69 369 PHE A C 1
ATOM 3097 O O . PHE A 1 369 ? 52.262 5.230 -14.708 1.00 42.69 369 PHE A O 1
ATOM 3104 N N . ILE A 1 370 ? 50.517 5.243 -13.308 1.00 43.94 370 ILE A N 1
ATOM 3105 C CA . ILE A 1 370 ? 51.217 4.624 -12.170 1.00 43.94 370 ILE A CA 1
ATOM 3106 C C . ILE A 1 370 ? 51.454 3.131 -12.434 1.00 43.94 370 ILE A C 1
ATOM 3108 O O . ILE A 1 370 ? 52.566 2.650 -12.234 1.00 43.94 370 ILE A O 1
ATOM 3112 N N . VAL A 1 371 ? 50.453 2.410 -12.953 1.00 42.44 371 VAL A N 1
ATOM 3113 C CA . VAL A 1 371 ? 50.598 0.997 -13.346 1.00 42.44 371 VAL A CA 1
ATOM 3114 C C . VAL A 1 371 ? 51.514 0.857 -14.571 1.00 42.44 371 VAL A C 1
ATOM 3116 O O . VAL A 1 371 ? 52.356 -0.036 -14.606 1.00 42.44 371 VAL A O 1
ATOM 3119 N N . GLY A 1 372 ? 51.430 1.779 -15.536 1.00 39.50 372 GLY A N 1
ATOM 3120 C CA . GLY A 1 372 ? 52.304 1.831 -16.713 1.00 39.50 372 GLY A CA 1
ATOM 3121 C C . GLY A 1 372 ? 53.750 2.247 -16.412 1.00 39.50 372 GLY A C 1
ATOM 3122 O O . GLY A 1 372 ? 54.660 1.837 -17.125 1.00 39.50 372 GLY A O 1
ATOM 3123 N N . ALA A 1 373 ? 53.996 2.997 -15.333 1.00 40.62 373 ALA A N 1
ATOM 3124 C CA . ALA A 1 373 ? 55.346 3.304 -14.853 1.00 40.62 373 ALA A CA 1
ATOM 3125 C C . ALA A 1 373 ? 55.969 2.161 -14.026 1.00 40.62 373 ALA A C 1
ATOM 3127 O O . ALA A 1 373 ? 57.187 2.130 -13.857 1.00 40.62 373 ALA A O 1
ATOM 3128 N N . GLN A 1 374 ? 55.161 1.215 -13.526 1.00 35.75 374 GLN A N 1
ATOM 3129 C CA . GLN A 1 374 ? 55.636 0.038 -12.787 1.00 35.75 374 GLN A CA 1
ATOM 3130 C C . GLN A 1 374 ? 55.975 -1.167 -13.678 1.00 35.75 374 GLN A C 1
ATOM 3132 O O . GLN A 1 374 ? 56.657 -2.075 -13.209 1.00 35.75 374 GLN A O 1
ATOM 3137 N N . TYR A 1 375 ? 55.573 -1.161 -14.953 1.00 36.34 375 TYR A N 1
ATOM 3138 C CA . TYR A 1 375 ? 55.946 -2.185 -15.933 1.00 36.34 375 TYR A CA 1
ATOM 3139 C C . TYR A 1 375 ? 56.185 -1.572 -17.320 1.00 36.34 375 TYR A C 1
ATOM 3141 O O . TYR A 1 375 ? 55.250 -1.467 -18.118 1.00 36.34 375 TYR A O 1
ATOM 3149 N N . PRO A 1 376 ? 57.429 -1.197 -17.663 1.00 39.06 376 PRO A N 1
ATOM 3150 C CA . PRO A 1 376 ? 57.782 -0.987 -19.053 1.00 39.06 376 PRO A CA 1
ATOM 3151 C C . PRO A 1 376 ? 57.993 -2.355 -19.724 1.00 39.06 376 PRO A C 1
ATOM 3153 O O . PRO A 1 376 ? 58.702 -3.201 -19.188 1.00 39.06 376 PRO A O 1
ATOM 3156 N N . GLN A 1 377 ? 57.446 -2.501 -20.936 1.00 35.69 377 GLN A N 1
ATOM 3157 C CA . GLN A 1 377 ? 57.601 -3.607 -21.904 1.00 35.69 377 GLN A CA 1
ATOM 3158 C C . GLN A 1 377 ? 56.552 -4.735 -21.840 1.00 35.69 377 GLN A C 1
ATOM 3160 O O . GLN A 1 377 ? 56.664 -5.687 -21.079 1.00 35.69 377 GLN A O 1
ATOM 3165 N N . HIS A 1 378 ? 55.576 -4.700 -22.751 1.00 30.06 378 HIS A N 1
ATOM 3166 C CA . HIS A 1 378 ? 55.766 -5.302 -24.076 1.00 30.06 378 HIS A CA 1
ATOM 3167 C C . HIS A 1 378 ? 54.694 -4.805 -25.055 1.00 30.06 378 HIS A C 1
ATOM 3169 O O . HIS A 1 378 ? 53.497 -5.005 -24.870 1.00 30.06 378 HIS A O 1
ATOM 3175 N N . SER A 1 379 ? 55.179 -4.126 -26.090 1.00 33.62 379 SER A N 1
ATOM 3176 C CA . SER A 1 379 ? 54.479 -3.858 -27.341 1.00 33.62 379 SER A CA 1
ATOM 3177 C C . SER A 1 379 ? 54.258 -5.186 -28.071 1.00 33.62 379 SER A C 1
ATOM 3179 O O . SER A 1 379 ? 55.190 -5.986 -28.138 1.00 33.62 379 SER A O 1
ATOM 3181 N N . ASP A 1 380 ? 53.047 -5.447 -28.563 1.00 30.08 380 ASP A N 1
ATOM 3182 C CA . ASP A 1 380 ? 52.770 -5.527 -30.006 1.00 30.08 380 ASP A CA 1
ATOM 3183 C C . ASP A 1 380 ? 51.408 -6.187 -30.325 1.00 30.08 380 ASP A C 1
ATOM 3185 O O . ASP A 1 380 ? 50.991 -7.154 -29.688 1.00 30.08 380 ASP A O 1
ATOM 3189 N N . TYR A 1 381 ? 50.802 -5.682 -31.410 1.00 28.67 381 TYR A N 1
ATOM 3190 C CA . TYR A 1 381 ? 49.656 -6.191 -32.189 1.00 28.67 381 TYR A CA 1
ATOM 3191 C C . TYR A 1 381 ? 48.257 -5.965 -31.561 1.00 28.67 381 TYR A C 1
ATOM 3193 O O . TYR A 1 381 ? 48.017 -6.268 -30.404 1.00 28.67 381 TYR A O 1
ATOM 3201 N N . MET A 1 382 ? 47.235 -5.444 -32.252 1.00 27.39 382 MET A N 1
ATOM 3202 C CA . MET A 1 382 ? 46.975 -5.392 -33.692 1.00 27.39 382 MET A CA 1
ATOM 3203 C C . MET A 1 382 ? 45.899 -4.321 -33.973 1.00 27.39 382 MET A C 1
ATOM 3205 O O . MET A 1 382 ? 44.808 -4.362 -33.403 1.00 27.39 382 MET A O 1
ATOM 3209 N N . THR A 1 383 ? 46.197 -3.374 -34.862 1.00 33.25 383 THR A N 1
ATOM 3210 C CA . THR A 1 383 ? 45.249 -2.382 -35.391 1.00 33.25 383 THR A CA 1
ATOM 3211 C C . THR A 1 383 ? 44.538 -2.992 -36.600 1.00 33.25 383 THR A C 1
ATOM 3213 O O . THR A 1 383 ? 45.201 -3.371 -37.561 1.00 33.25 383 THR A O 1
ATOM 3216 N N . ILE A 1 384 ? 43.205 -3.095 -36.577 1.00 28.48 384 ILE A N 1
ATOM 3217 C CA . ILE A 1 384 ? 42.408 -3.433 -37.766 1.00 28.48 384 ILE A CA 1
ATOM 3218 C C . ILE A 1 384 ? 41.700 -2.165 -38.231 1.00 28.48 384 ILE A C 1
ATOM 3220 O O . ILE A 1 384 ? 40.653 -1.790 -37.708 1.00 28.48 384 ILE A O 1
ATOM 3224 N N . SER A 1 385 ? 42.273 -1.522 -39.239 1.00 30.58 385 SER A N 1
ATOM 3225 C CA . SER A 1 385 ? 41.577 -0.573 -40.101 1.00 30.58 385 SER A CA 1
ATOM 3226 C C . SER A 1 385 ? 42.347 -0.476 -41.409 1.00 30.58 385 SER A C 1
ATOM 3228 O O . SER A 1 385 ? 43.360 0.205 -41.440 1.00 30.58 385 SER A O 1
ATOM 3230 N N . GLU A 1 386 ? 41.892 -1.187 -42.443 1.00 31.16 386 GLU A N 1
ATOM 3231 C CA . GLU A 1 386 ? 42.005 -0.789 -43.856 1.00 31.16 386 GLU A CA 1
ATOM 3232 C C . GLU A 1 386 ? 41.439 -1.903 -44.749 1.00 31.16 386 GLU A C 1
ATOM 3234 O O . GLU A 1 386 ? 42.123 -2.829 -45.173 1.00 31.16 386 GLU A O 1
ATOM 3239 N N . VAL A 1 387 ? 40.140 -1.815 -45.037 1.00 33.41 387 VAL A N 1
ATOM 3240 C CA . VAL A 1 387 ? 39.548 -2.442 -46.221 1.00 33.41 387 VAL A 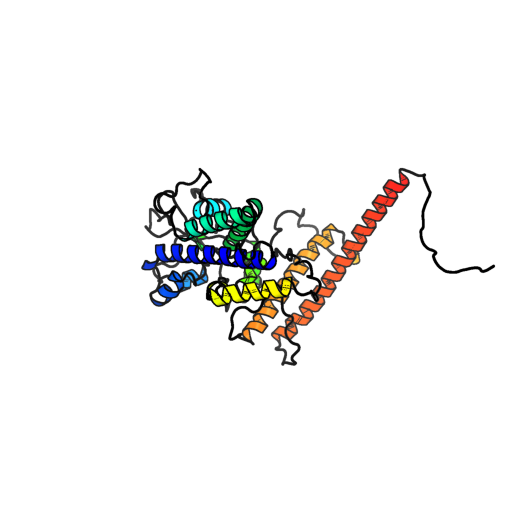CA 1
ATOM 3241 C C . VAL A 1 387 ? 39.106 -1.296 -47.108 1.00 33.41 387 VAL A C 1
ATOM 3243 O O . VAL A 1 387 ? 38.076 -0.682 -46.843 1.00 33.41 387 VAL A O 1
ATOM 3246 N N . ASN A 1 388 ? 39.904 -0.984 -48.128 1.00 30.16 388 ASN A N 1
ATOM 3247 C CA . ASN A 1 388 ? 39.410 -0.469 -49.399 1.00 30.16 388 ASN A CA 1
ATOM 3248 C C . ASN A 1 388 ? 40.514 -0.456 -50.472 1.00 30.16 388 ASN A C 1
ATOM 3250 O O . ASN A 1 388 ? 41.383 0.410 -50.466 1.00 30.16 388 ASN A O 1
ATOM 3254 N N . ARG A 1 389 ? 40.282 -1.305 -51.486 1.00 28.20 389 ARG A N 1
ATOM 3255 C CA . ARG A 1 389 ? 40.486 -1.053 -52.929 1.00 28.20 389 ARG A CA 1
ATOM 3256 C C . ARG A 1 389 ? 41.828 -1.427 -53.611 1.00 28.20 389 ARG A C 1
ATOM 3258 O O . ARG A 1 389 ? 42.805 -1.685 -52.925 1.00 28.20 389 ARG A O 1
ATOM 3265 N N . PRO A 1 390 ? 41.812 -1.619 -54.957 1.00 40.69 390 PRO A N 1
ATOM 3266 C CA . PRO A 1 390 ? 42.141 -2.901 -55.603 1.00 40.69 390 PRO A CA 1
ATOM 3267 C C . PRO A 1 390 ? 43.241 -2.780 -56.679 1.00 40.69 390 PRO A C 1
ATOM 3269 O O . PRO A 1 390 ? 43.540 -1.675 -57.115 1.00 40.69 390 PRO A O 1
ATOM 3272 N N . VAL A 1 391 ? 43.774 -3.901 -57.177 1.00 33.16 391 VAL A N 1
ATOM 3273 C CA . VAL A 1 391 ? 44.569 -3.977 -58.428 1.00 33.16 391 VAL A CA 1
ATOM 3274 C C . VAL A 1 391 ? 44.386 -5.410 -58.964 1.00 33.16 391 VAL A C 1
ATOM 3276 O O . VAL A 1 391 ? 44.631 -6.355 -58.222 1.00 33.16 391 VAL A O 1
ATOM 3279 N N . GLU A 1 392 ? 43.598 -5.661 -60.012 1.00 33.50 392 GLU A N 1
ATOM 3280 C CA . GLU A 1 392 ? 43.930 -5.605 -61.451 1.00 33.50 392 GLU A CA 1
ATOM 3281 C C . GLU A 1 392 ? 45.171 -6.410 -61.885 1.00 33.50 392 GLU A C 1
ATOM 3283 O O . GLU A 1 392 ? 46.278 -6.189 -61.407 1.00 33.50 392 GLU A O 1
ATOM 3288 N N . SER A 1 393 ? 44.926 -7.280 -62.879 1.00 33.19 393 SER A N 1
ATOM 3289 C CA . SER A 1 393 ? 45.837 -8.097 -63.713 1.00 33.19 393 SER A CA 1
ATOM 3290 C C . SER A 1 393 ? 46.688 -9.177 -63.049 1.00 33.19 393 SER A C 1
ATOM 3292 O O . SER A 1 393 ? 47.706 -8.846 -62.406 1.00 33.19 393 SER A O 1
#

Nearest PDB structures (foldseek):
  7vvz-assembly1_V  TM=8.425E-01  e=4.107E+00  Saccharomyces cerevisiae S288C
  6kn5-assembly1_A  TM=2.766E-01  e=4.323E+00  Homo sapiens

Radius of gyration: 26.67 Å; Cα contacts (8 Å, |Δi|>4): 391; chains: 1; bounding box: 80×57×93 Å

pLDDT: mean 77.13, std 20.66, range [27.39, 98.31]

Foldseek 3Di:
DQVCLVFVVLVVLVLVLLLLVLQLLQQLLVCVVCVVQFDPVLNVCSNSSFQFQFQVSVVVTGDPVCPPPAEDDDDPQPDWFVVVVCCQQANDPPVPAAAAPCCVRPSNVSLVVSLVVCCVRPNNVSSVVSVLVSLLLCLLGHQKAARDHNHGSWDADPVPRTTYIWGKDAPQVLVLVVVLVFAPDAAESVCSLLEDSDRIGTDDRDSPSGSHHYGRPCPSVPDDPVRSVVVSVVSVVQSPDPPNDPPPPLPSVPNNVRPDPDDDDDPPDPPDDDLLPDDLSRLVVVLSVLVSVLVSLVVSVVSVVCVVDVPPDPDDDDSDDDDPPPDDDDDDPVNVVSVVVNVVSVVVNVSSVVSNVVNVVVVVVVVCVVVCVVDDDDDDDDDDDDDDDDDDD

Sequence (393 aa):
MTEFSSIPTCQDYLQKYLRQLCLRAFRKDVFTQIKRLLKPESVSAALAGEIPLCWPSLKGALQTQHCPPYIASGNRMAVKHINVLFTWLWEWRDGRFERKGWDHKPYRLLYQKSFEVITLIQGKDAARQWKQGLKDSFIQSHWMLPYPQNNSFMRKSKESGQVMWWSSVHRGMDLYYHELNVFDRPFPASYIKHHPTTGWSPSQPSLAHLDYTIEPEQRLLHLSDPELYQTLRDLQSQWTSPDRPPQRPVHQSSRVIFENQERIQNPFDPITGPVETWSISACSRKLHPALYKYEILHHRRQCVQRRRHPSSYPDYYSDTEPEPPAENDEQTSDEEGIEPQKARLIQYIQQIEKRMYELICRDLLVFYFIVGAQYPQHSDYMTISEVNRPVES